Protein AF-A0A822RHY5-F1 (afdb_monomer_lite)

InterPro domains:
  IPR011081 Bacterial Ig-like domain [PF07532] (404-455)
  IPR013783 Immunoglobulin-like fold [G3DSA:2.60.40.10] (93-196)
  IPR013783 Immunoglobulin-like fold [G3DSA:2.60.40.10] (197-292)
  IPR017853 Glycoside hydrolase superfamily [SSF51445] (6-84)
  IPR032311 Domain of unknown function DUF4982 [PF16355] (116-188)
  IPR040605 Glycoside hydrolase family 2, domain 5 [PF18565] (201-287)
  IPR051913 Glycosyl Hydrolase 2 Domain-Containing Protein [PTHR42732] (6-271)

pLDDT: mean 82.84, std 14.9, range [28.95, 98.69]

Foldseek 3Di:
DQQLDDDLVQPDDDPPDDGPLVQCLVQVQDPPRPDDQFQDQEKDFADCPVCHPVVVALFTIYPRHCAFPLRHGGPVVLLCCLFPPDCVVDWGKDKDDAQADPDDPCQVVQADPVSWGKIKIRTVFFKKWKDDPNHTPDIAGWDWDAHPVGDIDTAGPDPSGNIHIDTHHHDAFKIKMFGAHPVGDTSDIDMHHHFDDFAAKDWDKPDQEFELPLPTDIRIDIFGGHPVGHGDPPDPFDKDKDKDDAFAQQFDDDSDRSDPDDGGDDDDHDFFKMKMWIDTPNYDIDIGIGGYHDHDPDPDPDPPQDKAKDWPPQVAAAAQDKTFIFIFTDDPDDGDDTDQPVQKDKDKDFPWDWDADRRIIAGADFGKIKMWIAHPNDIHIDIGGYHYDPPLAAFDDWDEAEFEDEQQDDTPDDQWTWTAGPNGGIYTFGWAKDDDDNVVSHDFDKDKIWIDTPPHPDIYIYIYGHKDFPDWDDDDFDDDDPDDTDDDQWTWTQMPVRDIDIDGDD

Secondary structure (DSSP, 8-state):
--TT---TTTT---TT---HHHHHHHHHT-TTS-----S-SB--BS--TTSTT-TTSS--B-S--SB-TTSPBPHHHHHHHHHHS-TTT---EEEES-S--TT-TTHHHHS-TTS-EEEEEEESSSEEEEEETTEEEEEEE-EEEE-TT--EEEE-SSTT-SSEEEEE---SSEEEEEEE-TTS-EEEEEEEE---SEEEEEEEES-SEE-TTS-----EEEEEEETTS-B-TT--PPPEEEEESS----------TT----S--------EEEEEEEE-TTSB-EEEEEEESSPP----------EEEEETTGGG-BTT---BEEEEE--SS----PPPTTT-EEEEEESS-EEEETTEEEE-SSEEEEEEEEETTEEEEEEEEEB--S-S-SEEEEPPEEEEEETT------SEEEEEETTS-EEEEEEEEPPPPGGGGSSS-EEEEEEEETTSS-EEEEEEEEE-EEEEPPP-----TTS-----SEEEEEETTS-EEEEE--

Radius of gyration: 29.13 Å; chains: 1; bounding box: 68×86×70 Å

Organism: Streptococcus pneumoniae (NCBI:txid1313)

Sequence (506 aa):
MRNFEQSDYGNDRVPWGKTATASLIADRNRLDYAGQFIWTGVDYIGEPTPWHNQNDTPVKSSYFGIVDTARIPKNDYYLYQSQWLDLDQHPVVHILPHWNWEIHKSYQQAVDKYGDIPVRVYSNAGPVELFLNGKSQGRKTFQEKWTSDGRKYQEGEGSDQLYLEWRLAYQPGELRVVAYDRQGQIVAEDRVVTAGKPAKIGLHAERTQLEPDGQDLLYLYFDVLDKDGNWVPSASNQLHFKIEGPARIVGVDNGRQASRERYQAQSLEQAGQVRVKASARGLEPASFDLLVGEAFDCQPVKNQRLLEIRVDDQAGLQEGASPAIGLYPQTVDNPVNKVGNSEVFWETSGSAHAIIKQGVLHCLSAGDLAIHAIYQGKTYQTHLQIAENTSLGQAVFVRPLRLYTDKGTYPQLPFSVLVDYESGGAKRVKVVWEEIPEEDLARFHEFTVSGQLEGLDLEASAQVCVQGICAIESERVWTLVKEAPHLPDRVKLVLSDGRRDTAKVT

Structure (mmCIF, N/CA/C/O backbone):
data_AF-A0A822RHY5-F1
#
_entry.id   AF-A0A822RHY5-F1
#
loop_
_atom_site.group_PDB
_atom_site.id
_atom_site.type_symbol
_atom_site.label_atom_id
_atom_site.label_alt_id
_atom_site.label_comp_id
_atom_site.label_asym_id
_atom_site.label_entity_id
_atom_site.label_seq_id
_atom_site.pdbx_PDB_ins_code
_atom_site.Cartn_x
_atom_site.Cartn_y
_atom_site.Cartn_z
_atom_site.occupancy
_atom_site.B_iso_or_equiv
_atom_site.auth_seq_id
_atom_site.auth_comp_id
_atom_site.auth_asym_id
_atom_site.auth_atom_id
_atom_site.pdbx_PDB_model_num
ATOM 1 N N . MET A 1 1 ? 17.900 -22.799 7.364 1.00 51.75 1 MET A N 1
ATOM 2 C CA . MET A 1 1 ? 16.908 -23.488 6.510 1.00 51.75 1 MET A CA 1
ATOM 3 C C . MET A 1 1 ? 15.598 -22.719 6.653 1.00 51.75 1 MET A C 1
ATOM 5 O O . MET A 1 1 ? 15.208 -22.488 7.790 1.00 51.75 1 MET A O 1
ATOM 9 N N . ARG A 1 2 ? 14.989 -22.242 5.558 1.00 64.56 2 ARG A N 1
ATOM 10 C CA . ARG A 1 2 ? 13.831 -21.318 5.558 1.00 64.56 2 ARG A CA 1
ATOM 11 C C . ARG A 1 2 ? 12.469 -22.002 5.827 1.00 64.56 2 ARG A C 1
ATOM 13 O O . ARG A 1 2 ? 11.493 -21.601 5.237 1.00 64.56 2 ARG A O 1
ATOM 20 N N . ASN A 1 3 ? 12.387 -23.068 6.637 1.00 78.38 3 ASN A N 1
ATOM 21 C CA . ASN A 1 3 ? 11.127 -23.733 7.062 1.00 78.38 3 ASN A CA 1
ATOM 22 C C . ASN A 1 3 ? 9.949 -23.743 6.049 1.00 78.38 3 ASN A C 1
ATOM 24 O O . ASN A 1 3 ? 8.828 -23.393 6.403 1.00 78.38 3 ASN A O 1
ATOM 28 N N . PHE A 1 4 ? 10.184 -24.192 4.810 1.00 90.62 4 PHE A N 1
ATOM 29 C CA . PHE A 1 4 ? 9.162 -24.216 3.751 1.00 90.62 4 PHE A CA 1
ATOM 30 C C . PHE A 1 4 ? 8.602 -22.833 3.362 1.00 90.62 4 PHE A C 1
ATOM 32 O O . PHE A 1 4 ? 7.428 -22.693 3.040 1.00 90.62 4 PHE A O 1
ATOM 39 N N . GLU A 1 5 ? 9.438 -21.801 3.381 1.00 89.38 5 GLU A N 1
ATOM 40 C CA . GLU A 1 5 ? 9.120 -20.434 2.959 1.00 89.38 5 GLU A CA 1
ATOM 41 C C . GLU A 1 5 ? 10.041 -20.025 1.799 1.00 89.38 5 GLU A C 1
ATOM 43 O O . GLU A 1 5 ? 11.158 -20.539 1.654 1.00 89.38 5 GLU A O 1
ATOM 48 N N . GLN A 1 6 ? 9.557 -19.108 0.963 1.00 92.81 6 GLN A N 1
ATOM 49 C CA . GLN A 1 6 ? 10.329 -18.440 -0.088 1.00 92.81 6 GLN A CA 1
ATOM 50 C C . GLN A 1 6 ? 10.513 -16.968 0.297 1.00 92.81 6 GLN A C 1
ATOM 52 O O . GLN A 1 6 ? 9.737 -16.416 1.073 1.00 92.81 6 GLN A O 1
ATOM 57 N N . SER A 1 7 ? 11.576 -16.347 -0.198 1.00 93.69 7 SER A N 1
ATOM 58 C CA . SER A 1 7 ? 11.965 -14.991 0.179 1.00 93.69 7 SER A CA 1
ATOM 59 C C . SER A 1 7 ? 11.187 -13.923 -0.582 1.00 93.69 7 SER A C 1
ATOM 61 O O . SER A 1 7 ? 11.221 -13.870 -1.809 1.00 93.69 7 SER A O 1
ATOM 63 N N . ASP A 1 8 ? 10.593 -12.998 0.171 1.00 93.75 8 ASP A N 1
ATOM 64 C CA . ASP A 1 8 ? 9.823 -11.863 -0.352 1.00 93.75 8 ASP A CA 1
ATOM 65 C C . ASP A 1 8 ? 10.698 -10.657 -0.762 1.00 93.75 8 ASP A C 1
ATOM 67 O O . ASP A 1 8 ? 10.238 -9.525 -0.867 1.00 93.75 8 ASP A O 1
ATOM 71 N N . TYR A 1 9 ? 11.995 -10.891 -0.990 1.00 95.12 9 TYR A N 1
ATOM 72 C CA . TYR A 1 9 ? 12.860 -9.983 -1.759 1.00 95.12 9 TYR A CA 1
ATOM 73 C C . TYR A 1 9 ? 12.732 -10.199 -3.281 1.00 95.12 9 TY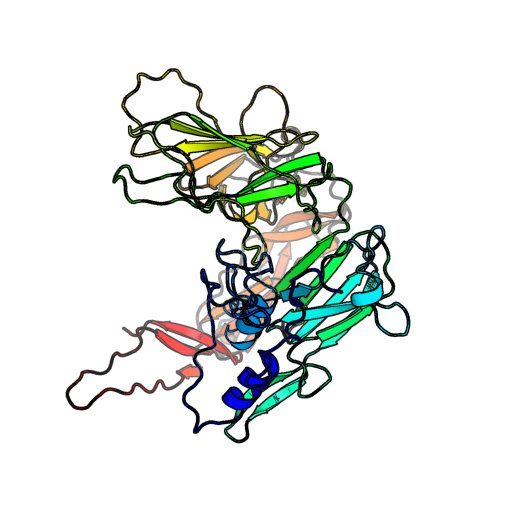R A C 1
ATOM 75 O O . TYR A 1 9 ? 13.512 -9.609 -4.036 1.00 95.12 9 TYR A O 1
ATOM 83 N N . GLY A 1 10 ? 11.858 -11.111 -3.728 1.00 93.06 10 GLY A N 1
ATOM 84 C CA . GLY A 1 10 ? 11.676 -11.454 -5.146 1.00 93.06 10 GLY A CA 1
ATOM 85 C C . GLY A 1 10 ? 12.872 -12.189 -5.772 1.00 93.06 10 GLY A C 1
ATOM 86 O O . GLY A 1 10 ? 13.061 -12.186 -6.991 1.00 93.06 10 GLY A O 1
ATOM 87 N N . ASN A 1 11 ? 13.746 -12.777 -4.945 1.00 94.62 11 ASN A N 1
ATOM 88 C CA . ASN A 1 11 ? 15.008 -13.394 -5.376 1.00 94.62 11 ASN A CA 1
ATOM 89 C C . ASN A 1 11 ? 14.961 -14.923 -5.497 1.00 94.62 11 ASN A C 1
ATOM 91 O O . ASN A 1 11 ? 15.881 -15.504 -6.079 1.00 94.62 11 ASN A O 1
ATOM 95 N N . ASP A 1 12 ? 13.913 -15.565 -4.985 1.00 96.25 12 ASP A N 1
ATOM 96 C CA . ASP A 1 12 ? 13.675 -16.986 -5.206 1.00 96.25 12 ASP A CA 1
ATOM 97 C C . ASP A 1 12 ? 12.837 -17.190 -6.478 1.00 96.25 12 ASP A C 1
ATOM 99 O O . ASP A 1 12 ? 11.917 -16.434 -6.784 1.00 96.25 12 ASP A O 1
ATOM 103 N N . ARG A 1 13 ? 13.178 -18.218 -7.256 1.00 97.25 13 ARG A N 1
ATOM 104 C CA . ARG A 1 13 ? 12.471 -18.583 -8.489 1.00 97.25 13 ARG A CA 1
ATOM 105 C C . ARG A 1 13 ? 12.722 -20.040 -8.839 1.00 97.25 13 ARG A C 1
ATOM 107 O O . ARG A 1 13 ? 13.746 -20.622 -8.479 1.00 97.25 13 ARG A O 1
ATOM 114 N N . VAL A 1 14 ? 11.829 -20.609 -9.636 1.00 96.94 14 VAL A N 1
ATOM 115 C CA . VAL A 1 14 ? 12.028 -21.942 -10.210 1.00 96.94 14 VAL A CA 1
ATOM 116 C C . VAL A 1 14 ? 13.172 -21.953 -11.238 1.00 96.94 14 VAL A C 1
ATOM 118 O O . VAL A 1 14 ? 13.468 -20.918 -11.850 1.00 96.94 14 VAL A O 1
ATOM 121 N N . PRO A 1 15 ? 13.826 -23.108 -11.473 1.00 96.94 15 PRO A N 1
ATOM 122 C CA . PRO A 1 15 ? 14.952 -23.202 -12.404 1.00 96.94 15 PRO A CA 1
ATOM 123 C C . PRO A 1 15 ? 14.636 -22.736 -13.831 1.00 96.94 15 PRO A C 1
ATOM 125 O O . PRO A 1 15 ? 15.491 -22.124 -14.466 1.00 96.94 15 PRO A O 1
ATOM 128 N N . TRP A 1 16 ? 13.413 -22.983 -14.311 1.00 97.38 16 TRP A N 1
ATOM 129 C CA . TRP A 1 16 ? 12.932 -22.565 -15.636 1.00 97.38 16 TRP A CA 1
ATOM 130 C C . TRP A 1 16 ? 12.362 -21.139 -15.669 1.00 97.38 16 TRP A C 1
ATOM 132 O O . TRP A 1 16 ? 12.029 -20.632 -16.737 1.00 97.38 16 TRP A O 1
ATOM 142 N N . GLY A 1 17 ? 12.219 -20.503 -14.506 1.00 97.50 17 GLY A N 1
ATOM 143 C CA . GLY A 1 17 ? 11.614 -19.188 -14.356 1.00 97.50 17 GLY A CA 1
ATOM 144 C C . GLY A 1 17 ? 12.636 -18.056 -14.353 1.00 97.50 17 GLY A C 1
ATOM 145 O O . GLY A 1 17 ? 13.852 -18.250 -14.435 1.00 97.50 17 GLY A O 1
ATOM 146 N N . LYS A 1 18 ? 12.117 -16.842 -14.198 1.00 98.19 18 LYS A N 1
ATOM 147 C CA . LYS A 1 18 ? 12.873 -15.606 -13.983 1.00 98.19 18 LYS A CA 1
ATOM 148 C C . LYS A 1 18 ? 12.334 -14.913 -12.733 1.00 98.19 18 LYS A C 1
ATOM 150 O O . LYS A 1 18 ? 11.227 -15.211 -12.305 1.00 98.19 18 LYS A O 1
ATOM 155 N N . THR A 1 19 ? 13.122 -14.014 -12.151 1.00 98.44 19 THR A N 1
ATOM 156 C CA . THR A 1 19 ? 12.596 -13.075 -11.151 1.00 98.44 19 THR A CA 1
ATOM 157 C C . THR A 1 19 ? 11.604 -12.118 -11.821 1.00 98.44 19 THR A C 1
ATOM 159 O O . THR A 1 19 ? 11.623 -11.970 -13.055 1.00 98.44 19 THR A O 1
ATOM 162 N N . ALA A 1 20 ? 10.776 -11.436 -11.027 1.00 98.31 20 ALA A N 1
ATOM 163 C CA . ALA A 1 20 ? 9.885 -10.388 -11.525 1.00 98.31 20 ALA A CA 1
ATOM 164 C C . ALA A 1 20 ? 10.674 -9.334 -12.324 1.00 98.31 20 ALA A C 1
ATOM 166 O O . ALA A 1 20 ? 10.393 -9.097 -13.496 1.00 98.31 20 ALA A O 1
ATOM 167 N N . THR A 1 21 ? 11.772 -8.820 -11.762 1.00 98.19 21 THR A N 1
ATOM 168 C CA . THR A 1 21 ? 12.660 -7.868 -12.446 1.00 98.19 21 THR A CA 1
ATOM 169 C C . THR A 1 21 ? 13.175 -8.375 -13.794 1.00 98.19 21 THR A C 1
ATOM 171 O O . THR A 1 21 ? 13.096 -7.672 -14.799 1.00 98.19 21 THR A O 1
ATOM 174 N N . ALA A 1 22 ? 13.690 -9.606 -13.857 1.00 98.31 22 ALA A N 1
ATOM 175 C CA . ALA A 1 22 ? 14.289 -10.120 -15.087 1.00 98.31 22 ALA A CA 1
ATOM 176 C C . ALA A 1 22 ? 13.255 -10.380 -16.198 1.00 98.31 22 ALA A C 1
ATOM 178 O O . ALA A 1 22 ? 13.596 -10.279 -17.377 1.00 98.31 22 ALA A O 1
ATOM 179 N N . SER A 1 23 ? 12.018 -10.737 -15.843 1.00 98.31 23 SER A N 1
ATOM 180 C CA . SER A 1 23 ? 10.922 -10.908 -16.808 1.00 98.31 23 SER A CA 1
ATOM 181 C C . SER A 1 23 ? 10.356 -9.561 -17.272 1.00 98.31 23 SER A C 1
ATOM 183 O O . SER A 1 23 ? 10.210 -9.357 -18.476 1.00 98.31 23 SER A O 1
ATOM 185 N N . LEU A 1 24 ? 10.163 -8.604 -16.358 1.00 98.44 24 LEU A N 1
ATOM 186 C CA . LEU A 1 24 ? 9.777 -7.223 -16.666 1.00 98.44 24 LEU A CA 1
ATOM 187 C C . LEU A 1 24 ? 10.766 -6.533 -17.608 1.00 98.44 24 LEU A C 1
ATOM 189 O O . LEU A 1 24 ? 10.349 -5.966 -18.611 1.00 98.44 24 LEU A O 1
ATOM 193 N N . ILE A 1 25 ? 12.072 -6.612 -17.340 1.00 97.88 25 ILE A N 1
ATOM 194 C CA . ILE A 1 25 ? 13.097 -5.992 -18.198 1.00 97.88 25 ILE A CA 1
ATOM 195 C C . ILE A 1 25 ? 13.103 -6.615 -19.601 1.00 97.88 25 ILE A C 1
ATOM 197 O O . ILE A 1 25 ? 13.251 -5.900 -20.594 1.00 97.88 25 ILE A O 1
ATOM 201 N N . ALA A 1 26 ? 12.962 -7.942 -19.692 1.00 97.44 26 ALA A N 1
ATOM 202 C CA . ALA A 1 26 ? 12.971 -8.651 -20.970 1.00 97.44 26 ALA A CA 1
ATOM 203 C C . ALA A 1 26 ? 11.779 -8.266 -21.860 1.00 97.44 26 ALA A C 1
ATOM 205 O O . ALA A 1 26 ? 11.958 -8.112 -23.067 1.00 97.44 26 ALA A O 1
ATOM 206 N N . ASP A 1 27 ? 10.603 -8.094 -21.257 1.00 98.19 27 ASP A N 1
ATOM 207 C CA . ASP A 1 27 ? 9.389 -7.592 -21.905 1.00 98.19 27 ASP A CA 1
ATOM 208 C C . ASP A 1 27 ? 9.541 -6.107 -22.281 1.00 98.19 27 ASP A C 1
ATOM 210 O O . ASP A 1 27 ? 9.552 -5.752 -23.458 1.00 98.19 27 ASP A O 1
ATOM 214 N N . ARG A 1 28 ? 9.827 -5.248 -21.290 1.00 97.50 28 ARG A N 1
ATOM 215 C CA . ARG A 1 28 ? 10.025 -3.797 -21.444 1.00 97.50 28 ARG A CA 1
ATOM 216 C C . ARG A 1 28 ? 10.906 -3.451 -22.640 1.00 97.50 28 ARG A C 1
ATOM 218 O O . ARG A 1 28 ? 10.565 -2.564 -23.418 1.00 97.50 28 ARG A O 1
ATOM 225 N N . ASN A 1 29 ? 12.038 -4.134 -22.801 1.00 96.25 29 ASN A N 1
ATOM 226 C CA . ASN A 1 29 ? 13.038 -3.798 -23.815 1.00 96.25 29 ASN A CA 1
ATOM 227 C C . ASN A 1 29 ? 12.692 -4.280 -25.239 1.00 96.25 29 ASN A C 1
ATOM 229 O O . ASN A 1 29 ? 13.504 -4.084 -26.144 1.00 96.25 29 ASN A O 1
ATOM 233 N N . ARG A 1 30 ? 11.528 -4.904 -25.464 1.00 96.94 30 ARG A N 1
ATOM 234 C CA . ARG A 1 30 ? 11.142 -5.483 -26.757 1.00 96.94 30 ARG A CA 1
ATOM 235 C C . ARG A 1 30 ? 9.805 -4.950 -27.257 1.00 96.94 30 ARG A C 1
ATOM 237 O O . ARG A 1 30 ? 8.754 -5.372 -26.802 1.00 96.94 30 ARG A O 1
ATOM 244 N N . LEU A 1 31 ? 9.847 -4.077 -28.264 1.00 95.69 31 LEU A N 1
ATOM 245 C CA . LEU A 1 31 ? 8.634 -3.583 -28.931 1.00 95.69 31 LEU A CA 1
ATOM 246 C C . LEU A 1 31 ? 7.876 -4.692 -29.683 1.00 95.69 31 LEU A C 1
ATOM 248 O O . LEU A 1 31 ? 6.665 -4.620 -29.857 1.00 95.69 31 LEU A O 1
ATOM 252 N N . ASP A 1 32 ? 8.590 -5.721 -30.137 1.00 96.75 32 ASP A N 1
ATOM 253 C CA . ASP A 1 32 ? 8.027 -6.867 -30.854 1.00 96.75 32 ASP A CA 1
ATOM 254 C C . ASP A 1 32 ? 7.411 -7.928 -29.926 1.00 96.75 32 ASP A C 1
ATOM 256 O O . ASP A 1 32 ? 6.893 -8.941 -30.396 1.00 96.75 32 ASP A O 1
ATOM 260 N N . TYR A 1 33 ? 7.466 -7.706 -28.612 1.00 98.12 33 TYR A N 1
ATOM 261 C CA . TYR A 1 33 ? 6.866 -8.561 -27.603 1.00 98.12 33 TYR A CA 1
ATOM 262 C C . TYR A 1 33 ? 5.643 -7.847 -27.019 1.00 98.12 33 TYR A C 1
ATOM 264 O O . TYR A 1 33 ? 5.764 -6.808 -26.384 1.00 98.12 33 TYR A O 1
ATOM 272 N N . ALA A 1 34 ? 4.447 -8.386 -27.270 1.00 98.00 34 ALA A N 1
ATOM 273 C CA . ALA A 1 34 ? 3.188 -7.706 -26.946 1.00 98.00 34 ALA A CA 1
ATOM 274 C C . ALA A 1 34 ? 2.926 -7.537 -25.436 1.00 98.00 34 ALA A C 1
ATOM 276 O O . ALA A 1 34 ? 2.040 -6.774 -25.057 1.00 98.00 34 ALA A O 1
ATOM 277 N N . GLY A 1 35 ? 3.652 -8.272 -24.593 1.00 97.56 35 GLY A N 1
ATOM 278 C CA . GLY A 1 35 ? 3.508 -8.265 -23.142 1.00 97.56 35 GLY A CA 1
ATOM 279 C C . GLY A 1 35 ? 3.569 -9.670 -22.547 1.00 97.56 35 GLY A C 1
ATOM 280 O O . GLY A 1 35 ? 3.757 -10.668 -23.250 1.00 97.56 35 GLY A O 1
ATOM 281 N N . GLN A 1 36 ? 3.399 -9.765 -21.231 1.00 98.31 36 GLN A N 1
ATOM 282 C CA . GLN A 1 36 ? 3.508 -11.014 -20.478 1.00 98.31 36 GLN A CA 1
ATOM 283 C C . GLN A 1 36 ? 2.283 -11.303 -19.604 1.00 98.31 36 GLN A C 1
ATOM 285 O O . GLN A 1 36 ? 1.609 -10.396 -19.126 1.00 98.31 36 GLN A O 1
ATOM 290 N N . PHE A 1 37 ? 2.064 -12.589 -19.327 1.00 98.56 37 PHE A N 1
ATOM 291 C CA . PHE A 1 37 ? 1.159 -13.066 -18.284 1.00 98.56 37 PHE A CA 1
ATOM 292 C C . PHE A 1 37 ? 2.001 -13.761 -17.219 1.00 98.56 37 PHE A C 1
ATOM 294 O O . PHE A 1 37 ? 2.523 -14.854 -17.444 1.00 98.56 37 PHE A O 1
ATOM 301 N N . ILE A 1 38 ? 2.190 -13.093 -16.082 1.00 98.56 38 ILE A N 1
ATOM 302 C CA . ILE A 1 38 ? 3.012 -13.618 -14.989 1.00 98.56 38 ILE A CA 1
ATOM 303 C C . ILE A 1 38 ? 2.319 -14.824 -14.364 1.00 98.56 38 ILE A C 1
ATOM 305 O O . ILE A 1 38 ? 1.098 -14.843 -14.208 1.00 98.56 38 ILE A O 1
ATOM 309 N N . TRP A 1 39 ? 3.117 -15.818 -13.979 1.00 98.31 39 TRP A N 1
ATOM 310 C CA . TRP A 1 39 ? 2.677 -16.952 -13.177 1.00 98.31 39 TRP A CA 1
ATOM 311 C C . TRP A 1 39 ? 3.024 -16.678 -11.706 1.00 98.31 39 TRP A C 1
ATOM 313 O O . TRP A 1 39 ? 4.179 -16.845 -11.324 1.00 98.31 39 TRP A O 1
ATOM 323 N N . THR A 1 40 ? 2.107 -16.200 -10.863 1.00 98.38 40 THR A N 1
ATOM 324 C CA . THR A 1 40 ? 0.676 -15.898 -11.107 1.00 98.38 40 THR A CA 1
ATOM 325 C C . THR A 1 40 ? 0.284 -14.572 -10.456 1.00 98.38 40 THR A C 1
ATOM 327 O O . THR A 1 40 ? 1.031 -14.026 -9.650 1.00 98.38 40 THR A O 1
ATOM 330 N N . GLY A 1 41 ? -0.899 -14.042 -10.773 1.00 97.62 41 GLY A N 1
ATOM 331 C CA . GLY A 1 41 ? -1.426 -12.875 -10.058 1.00 97.62 41 GLY A CA 1
ATOM 332 C C . GLY A 1 41 ? -1.685 -13.157 -8.572 1.00 97.62 41 GLY A C 1
ATOM 333 O O . GLY A 1 41 ? -1.254 -12.392 -7.716 1.00 97.62 41 GLY A O 1
ATOM 334 N N . VAL A 1 42 ? -2.336 -14.280 -8.263 1.00 98.31 42 VAL A N 1
ATOM 335 C CA . VAL A 1 42 ? -2.737 -14.670 -6.903 1.00 98.31 42 VAL A CA 1
ATOM 336 C C . VAL A 1 42 ? -2.329 -16.118 -6.662 1.00 98.31 42 VAL A C 1
ATOM 338 O O . VAL A 1 42 ? -2.468 -16.945 -7.564 1.00 98.31 42 VAL A O 1
ATOM 341 N N . ASP A 1 43 ? -1.850 -16.430 -5.459 1.00 98.12 43 ASP A N 1
ATOM 342 C CA . ASP A 1 43 ? -1.603 -17.812 -5.059 1.00 98.12 43 ASP A CA 1
ATOM 343 C C . ASP A 1 43 ? -2.883 -18.661 -5.149 1.00 98.12 43 ASP A C 1
ATOM 345 O O . ASP A 1 43 ? -4.010 -18.173 -5.056 1.00 98.12 43 ASP A O 1
ATOM 349 N N . TYR A 1 44 ? -2.705 -19.970 -5.306 1.00 98.31 44 TYR A N 1
ATOM 350 C CA . TYR A 1 44 ? -3.778 -20.948 -5.428 1.00 98.31 44 TYR A CA 1
ATOM 351 C C . TYR A 1 44 ? -3.479 -22.214 -4.618 1.00 98.31 44 TYR A C 1
ATOM 353 O O . TYR A 1 44 ? -2.342 -22.515 -4.251 1.00 98.31 44 TYR A O 1
ATOM 361 N N . ILE A 1 45 ? -4.530 -22.971 -4.298 1.00 97.50 45 ILE A N 1
ATOM 362 C CA . ILE A 1 45 ? -4.408 -24.258 -3.601 1.00 97.50 45 ILE A CA 1
ATOM 363 C C . ILE A 1 45 ? -3.791 -25.294 -4.548 1.00 97.50 45 ILE A C 1
ATOM 365 O O . ILE A 1 45 ? -4.170 -25.384 -5.714 1.00 97.50 45 ILE A O 1
ATOM 369 N N . GLY A 1 46 ? -2.885 -26.122 -4.028 1.00 95.56 46 GLY A N 1
ATOM 370 C CA . GLY A 1 46 ? -2.066 -27.027 -4.828 1.00 95.56 46 GLY A CA 1
ATOM 371 C C . GLY A 1 46 ? -0.769 -26.377 -5.311 1.00 95.56 46 GLY A C 1
ATOM 372 O O . GLY A 1 46 ? -0.382 -25.308 -4.860 1.00 95.56 46 GLY A O 1
ATOM 373 N N . GLU A 1 47 ? -0.055 -27.100 -6.172 1.00 94.81 47 GLU A N 1
ATOM 374 C CA . GLU A 1 47 ? 1.224 -26.711 -6.788 1.00 94.81 47 GLU A CA 1
ATOM 375 C C . GLU A 1 47 ? 2.233 -25.945 -5.889 1.00 94.81 47 GLU A C 1
ATOM 377 O O . GLU A 1 47 ? 2.692 -24.855 -6.238 1.00 94.81 47 GLU A O 1
ATOM 382 N N . PRO A 1 48 ? 2.662 -26.518 -4.744 1.00 96.38 48 PRO A N 1
ATOM 383 C CA . PRO A 1 48 ? 3.582 -25.867 -3.810 1.00 96.38 48 PRO A CA 1
ATOM 384 C C . PRO A 1 48 ? 5.057 -25.991 -4.240 1.00 96.38 48 PRO A C 1
ATOM 386 O O . PRO A 1 48 ? 5.939 -26.340 -3.452 1.00 96.38 48 PRO A O 1
ATOM 389 N N . THR A 1 49 ? 5.347 -25.758 -5.518 1.00 96.94 49 THR A N 1
ATOM 390 C CA . THR A 1 49 ? 6.718 -25.704 -6.045 1.00 96.94 49 THR A CA 1
ATOM 391 C C . THR A 1 49 ? 7.517 -24.642 -5.268 1.00 96.94 49 THR A C 1
ATOM 393 O O . THR A 1 49 ? 6.999 -23.544 -5.074 1.00 96.94 49 THR A O 1
ATOM 396 N N . PRO A 1 50 ? 8.753 -24.922 -4.799 1.00 96.00 50 PRO A N 1
ATOM 397 C CA . PRO A 1 50 ? 9.664 -26.010 -5.191 1.00 96.00 50 PRO A CA 1
ATOM 398 C C . PRO A 1 50 ? 9.491 -27.350 -4.457 1.00 96.00 50 PRO A C 1
ATOM 400 O O . PRO A 1 50 ? 10.207 -28.304 -4.761 1.00 96.00 50 PRO A O 1
ATOM 403 N N . TRP A 1 51 ? 8.533 -27.473 -3.542 1.00 96.75 51 TRP A N 1
ATOM 404 C CA . TRP A 1 51 ? 8.220 -28.725 -2.837 1.00 96.75 51 TRP A CA 1
ATOM 405 C C . TRP A 1 51 ? 7.166 -29.574 -3.560 1.00 96.75 51 TRP A C 1
ATOM 407 O O . TRP A 1 51 ? 6.438 -30.358 -2.953 1.00 96.75 51 TRP A O 1
ATOM 417 N N . HIS A 1 52 ? 7.097 -29.436 -4.882 1.00 95.56 52 HIS A N 1
ATOM 418 C CA . HIS A 1 52 ? 6.147 -30.143 -5.729 1.00 95.56 52 HIS A CA 1
ATOM 419 C C . HIS A 1 52 ? 6.231 -31.666 -5.521 1.00 95.56 52 HIS A C 1
ATOM 421 O O . HIS A 1 52 ? 7.309 -32.253 -5.626 1.00 95.56 52 HIS A O 1
ATOM 427 N N . ASN A 1 53 ? 5.090 -32.301 -5.229 1.00 95.44 53 ASN A N 1
ATOM 428 C CA . ASN A 1 53 ? 4.945 -33.736 -4.937 1.00 95.44 53 ASN A CA 1
ATOM 429 C C . ASN A 1 53 ? 5.817 -34.285 -3.790 1.00 95.44 53 ASN A C 1
ATOM 431 O O . ASN A 1 53 ? 5.928 -35.502 -3.630 1.00 95.44 53 ASN A O 1
ATOM 435 N N . GLN A 1 54 ? 6.403 -33.426 -2.950 1.00 95.50 54 GLN A N 1
ATOM 436 C CA . GLN A 1 54 ? 7.077 -33.846 -1.719 1.00 95.50 54 GLN A CA 1
ATOM 437 C C . GLN A 1 54 ? 6.031 -34.038 -0.616 1.00 95.50 54 GLN A C 1
ATOM 439 O O . GLN A 1 54 ? 5.929 -33.244 0.318 1.00 95.50 54 GLN A O 1
ATOM 444 N N . ASN A 1 55 ? 5.216 -35.085 -0.754 1.00 93.06 55 ASN A N 1
ATOM 445 C CA . ASN A 1 55 ? 3.980 -35.281 0.016 1.00 93.06 55 ASN A CA 1
ATOM 446 C C . ASN A 1 55 ? 4.181 -35.474 1.533 1.00 93.06 55 ASN A C 1
ATOM 448 O O . ASN A 1 55 ? 3.217 -35.373 2.290 1.00 93.06 55 ASN A O 1
ATOM 452 N N . ASP A 1 56 ? 5.418 -35.708 1.978 1.00 93.44 56 ASP A N 1
ATOM 453 C CA . ASP A 1 56 ? 5.783 -35.786 3.399 1.00 93.44 56 ASP A CA 1
ATOM 454 C C . ASP A 1 56 ? 6.005 -34.401 4.043 1.00 93.44 56 ASP A C 1
ATOM 456 O O . ASP A 1 56 ? 6.196 -34.286 5.254 1.00 93.44 56 ASP A O 1
ATOM 460 N N . THR A 1 57 ? 5.980 -33.329 3.248 1.00 93.62 57 THR A N 1
ATOM 461 C CA . THR A 1 57 ? 6.084 -31.937 3.711 1.00 93.62 57 THR A CA 1
ATOM 462 C C . THR A 1 57 ? 4.692 -31.339 3.978 1.00 93.62 57 THR A C 1
ATOM 464 O O . THR A 1 57 ? 3.684 -31.860 3.495 1.00 93.62 57 THR A O 1
ATOM 467 N N . PRO A 1 58 ? 4.577 -30.248 4.761 1.00 89.44 58 PRO A N 1
ATOM 468 C CA . PRO A 1 58 ? 3.270 -29.676 5.087 1.00 89.44 58 PRO A CA 1
ATOM 469 C C . PRO A 1 58 ? 2.695 -28.763 3.991 1.00 89.44 58 PRO A C 1
ATOM 471 O O . PRO A 1 58 ? 1.561 -28.305 4.126 1.00 89.44 58 PRO A O 1
ATOM 474 N N . VAL A 1 59 ? 3.461 -28.477 2.936 1.00 93.62 59 VAL A N 1
ATOM 475 C CA . VAL A 1 59 ? 3.101 -27.504 1.899 1.00 93.62 59 VAL A CA 1
ATOM 476 C C . VAL A 1 59 ? 1.912 -27.961 1.055 1.00 93.62 59 VAL A C 1
ATOM 478 O O . VAL A 1 59 ? 1.839 -29.112 0.626 1.00 93.62 59 VAL A O 1
ATOM 481 N N . LYS A 1 60 ? 0.952 -27.058 0.833 1.00 92.00 60 LYS A N 1
ATOM 482 C CA . LYS A 1 60 ? -0.324 -27.391 0.176 1.00 92.00 60 LYS A CA 1
ATOM 483 C C . LYS A 1 60 ? -0.898 -26.315 -0.751 1.00 92.00 60 LYS A C 1
ATOM 485 O O . LYS A 1 60 ? -1.939 -26.557 -1.358 1.00 92.00 60 LYS A O 1
ATOM 490 N N . SER A 1 61 ? -0.264 -25.153 -0.858 1.00 95.25 61 SER A N 1
ATOM 491 C CA . SER A 1 61 ? -0.635 -24.079 -1.790 1.00 95.25 61 SER A CA 1
ATOM 492 C C . SER A 1 61 ? 0.608 -23.420 -2.390 1.00 95.25 61 SER A C 1
ATOM 494 O O . SER A 1 61 ? 1.720 -23.616 -1.891 1.00 95.25 61 SER A O 1
ATOM 496 N N . SER A 1 62 ? 0.421 -22.705 -3.495 1.00 98.25 62 SER A N 1
ATOM 497 C CA . SER A 1 62 ? 1.492 -22.151 -4.317 1.00 98.25 62 SER A CA 1
ATOM 498 C C . SER A 1 62 ? 2.249 -21.011 -3.637 1.00 98.25 62 SER A C 1
ATOM 500 O O . SER A 1 62 ? 1.736 -20.373 -2.724 1.00 98.25 62 SER A O 1
ATOM 502 N N . TYR A 1 63 ? 3.452 -20.724 -4.142 1.00 97.88 63 TYR A N 1
ATOM 503 C CA . TYR A 1 63 ? 4.256 -19.547 -3.771 1.00 97.88 63 TYR A CA 1
ATOM 504 C C . TYR A 1 63 ? 4.335 -18.497 -4.896 1.00 97.88 63 TYR A C 1
ATOM 506 O O . TYR A 1 63 ? 4.975 -17.463 -4.720 1.00 97.88 63 TYR A O 1
ATOM 514 N N . PHE A 1 64 ? 3.740 -18.782 -6.058 1.00 98.00 64 PHE A N 1
ATOM 515 C CA . PHE A 1 64 ? 3.899 -18.031 -7.307 1.00 98.00 64 PHE A CA 1
ATOM 516 C C . PHE A 1 64 ? 3.158 -16.694 -7.354 1.00 98.00 64 PHE A C 1
ATOM 518 O O . PHE A 1 64 ? 3.468 -15.860 -8.199 1.00 98.00 64 PHE A O 1
ATOM 525 N N . GLY A 1 65 ? 2.129 -16.527 -6.531 1.00 98.12 65 GLY A N 1
ATOM 526 C CA . GLY A 1 65 ? 1.267 -15.357 -6.536 1.00 98.12 65 GLY A CA 1
ATOM 527 C C . GLY A 1 65 ? 2.016 -14.094 -6.142 1.00 98.12 65 GLY A C 1
ATOM 528 O O . GLY A 1 65 ? 2.754 -14.098 -5.156 1.00 98.12 65 GLY A O 1
ATOM 529 N N . ILE A 1 66 ? 1.771 -13.010 -6.873 1.00 98.44 66 ILE A N 1
ATOM 530 C CA . ILE A 1 66 ? 2.140 -11.644 -6.471 1.00 98.44 66 ILE A CA 1
ATOM 531 C C . ILE A 1 66 ? 1.338 -11.222 -5.220 1.00 98.44 66 ILE A C 1
ATOM 533 O O . ILE A 1 66 ? 1.809 -10.456 -4.381 1.00 98.44 66 ILE A O 1
ATOM 537 N N . VAL A 1 67 ? 0.136 -11.778 -5.079 1.00 98.12 67 VAL A N 1
ATOM 538 C CA . VAL A 1 67 ? -0.748 -11.691 -3.913 1.00 98.12 67 VAL A CA 1
ATOM 539 C C . VAL A 1 67 ? -0.969 -13.105 -3.361 1.00 98.12 67 VAL A C 1
ATOM 541 O O . VAL A 1 67 ? -0.989 -14.069 -4.130 1.00 98.12 67 VAL A O 1
ATOM 544 N N . ASP A 1 68 ? -1.116 -13.265 -2.047 1.00 92.88 68 ASP A N 1
ATOM 545 C CA . ASP A 1 68 ? -1.393 -14.575 -1.441 1.00 92.88 68 ASP A CA 1
ATOM 546 C C . ASP A 1 68 ? -2.874 -15.021 -1.575 1.00 92.88 68 ASP A C 1
ATOM 548 O O . ASP A 1 68 ? -3.723 -14.290 -2.093 1.00 92.88 68 ASP A O 1
ATOM 552 N N . THR A 1 69 ? -3.215 -16.231 -1.103 1.00 92.19 69 THR A N 1
ATOM 553 C CA . THR A 1 69 ? -4.597 -16.761 -1.171 1.00 92.19 69 THR A CA 1
ATOM 554 C C . THR A 1 69 ? -5.598 -15.985 -0.307 1.00 92.19 69 THR A C 1
ATOM 556 O O . THR A 1 69 ? -6.799 -16.026 -0.585 1.00 92.19 69 THR A O 1
ATOM 559 N N . ALA A 1 70 ? -5.112 -15.246 0.694 1.00 88.44 70 ALA A N 1
ATOM 560 C CA . ALA A 1 70 ? -5.900 -14.384 1.567 1.00 88.44 70 ALA A CA 1
ATOM 561 C C . ALA A 1 70 ? -6.078 -12.965 0.993 1.00 88.44 70 ALA A C 1
ATOM 563 O O . ALA A 1 70 ? -6.701 -12.128 1.643 1.00 88.44 70 ALA A O 1
ATOM 564 N N . ARG A 1 71 ? -5.588 -12.712 -0.232 1.00 92.25 71 ARG A N 1
ATOM 565 C CA . ARG A 1 71 ? -5.568 -11.407 -0.912 1.00 92.25 71 ARG A CA 1
ATOM 566 C C . ARG A 1 71 ? -4.648 -10.367 -0.267 1.00 92.25 71 ARG A C 1
ATOM 568 O O . ARG A 1 71 ? -4.811 -9.175 -0.516 1.00 92.25 71 ARG A O 1
ATOM 575 N N . ILE A 1 72 ? -3.658 -10.802 0.507 1.00 89.12 72 ILE A N 1
ATOM 576 C CA . ILE A 1 72 ? -2.655 -9.919 1.102 1.00 89.12 72 ILE A CA 1
ATOM 577 C C . ILE A 1 72 ? -1.502 -9.753 0.095 1.00 89.12 72 ILE A C 1
ATOM 579 O O . ILE A 1 72 ? -0.915 -10.753 -0.342 1.00 89.12 72 ILE A O 1
ATOM 583 N N . PRO A 1 73 ? -1.187 -8.516 -0.337 1.00 96.12 73 PRO A N 1
ATOM 584 C CA . PRO A 1 73 ? -0.092 -8.272 -1.268 1.00 96.12 73 PRO A CA 1
ATOM 585 C C . PRO A 1 73 ? 1.265 -8.686 -0.694 1.00 96.12 73 PRO A C 1
ATOM 587 O O . PRO A 1 73 ? 1.582 -8.373 0.453 1.00 96.12 73 PRO A O 1
ATOM 590 N N . LYS A 1 74 ? 2.092 -9.337 -1.516 1.00 96.50 74 LYS A N 1
ATOM 591 C CA . LYS A 1 74 ? 3.523 -9.530 -1.238 1.00 96.50 74 LYS A CA 1
ATOM 592 C C . LYS A 1 74 ? 4.320 -8.331 -1.756 1.00 96.50 74 LYS A C 1
ATOM 594 O O . LYS A 1 74 ? 3.788 -7.523 -2.517 1.00 96.50 74 LYS A O 1
ATOM 599 N N . ASN A 1 75 ? 5.604 -8.210 -1.420 1.00 97.81 75 ASN A N 1
ATOM 600 C CA . ASN A 1 75 ? 6.381 -7.025 -1.815 1.00 97.81 75 ASN A CA 1
ATOM 601 C C . ASN A 1 75 ? 6.452 -6.817 -3.339 1.00 97.81 75 ASN A C 1
ATOM 603 O O . ASN A 1 75 ? 6.406 -5.676 -3.803 1.00 97.81 75 ASN A O 1
ATOM 607 N N . ASP A 1 76 ? 6.513 -7.891 -4.132 1.00 98.44 76 ASP A N 1
ATOM 608 C CA . ASP A 1 76 ? 6.562 -7.777 -5.597 1.00 98.44 76 ASP A CA 1
ATOM 609 C C . ASP A 1 76 ? 5.272 -7.182 -6.199 1.00 98.44 76 ASP A C 1
ATOM 611 O O . ASP A 1 76 ? 5.311 -6.656 -7.310 1.00 98.44 76 ASP A O 1
ATOM 615 N N . TYR A 1 77 ? 4.148 -7.152 -5.471 1.00 98.62 77 TYR A N 1
ATOM 616 C CA . TYR A 1 77 ? 2.953 -6.401 -5.883 1.00 98.62 77 TYR A CA 1
ATOM 617 C C . TYR A 1 77 ? 3.273 -4.923 -6.111 1.00 98.62 77 TYR A C 1
ATOM 619 O O . TYR A 1 77 ? 2.925 -4.350 -7.146 1.00 98.62 77 TYR A O 1
ATOM 627 N N . TYR A 1 78 ? 4.020 -4.331 -5.183 1.00 98.38 78 TYR A N 1
ATOM 628 C CA . TYR A 1 78 ? 4.435 -2.935 -5.246 1.00 98.38 78 TYR A CA 1
ATOM 629 C C . TYR A 1 78 ? 5.564 -2.708 -6.255 1.00 98.38 78 TYR A C 1
ATOM 631 O O . TYR A 1 78 ? 5.639 -1.635 -6.857 1.00 98.38 78 TYR A O 1
ATOM 639 N N . LEU A 1 79 ? 6.392 -3.728 -6.524 1.00 98.56 79 LEU A N 1
ATOM 640 C CA . LEU A 1 79 ? 7.292 -3.707 -7.677 1.00 98.56 79 LEU A CA 1
ATOM 641 C C . LEU A 1 79 ? 6.482 -3.544 -8.967 1.00 98.56 79 LEU A C 1
ATOM 643 O O . LEU A 1 79 ? 6.735 -2.597 -9.704 1.00 98.56 79 LEU A O 1
ATOM 647 N N . TYR A 1 80 ? 5.482 -4.392 -9.227 1.00 98.69 80 TYR A N 1
ATOM 648 C CA . TYR A 1 80 ? 4.650 -4.268 -10.431 1.00 98.69 80 TYR A CA 1
ATOM 649 C C . TYR A 1 80 ? 3.929 -2.917 -10.505 1.00 98.69 80 TYR A C 1
ATOM 651 O O . TYR A 1 80 ? 3.977 -2.274 -11.553 1.00 98.69 80 TYR A O 1
ATOM 659 N N . GLN A 1 81 ? 3.351 -2.429 -9.401 1.00 98.19 81 GLN A N 1
ATOM 660 C CA . GLN A 1 81 ? 2.747 -1.092 -9.364 1.00 98.19 81 GLN A CA 1
ATOM 661 C C . GLN A 1 81 ? 3.743 0.008 -9.754 1.00 98.19 81 GLN A C 1
ATOM 663 O O . GLN A 1 81 ? 3.421 0.853 -10.585 1.00 98.19 81 GLN A O 1
ATOM 668 N N . SER A 1 82 ? 4.973 -0.038 -9.230 1.00 97.50 82 SER A N 1
ATOM 669 C CA . SER A 1 82 ? 6.012 0.951 -9.549 1.00 97.50 82 SER A CA 1
ATOM 670 C C . SER A 1 82 ? 6.438 0.964 -11.023 1.00 97.50 82 SER A C 1
ATOM 672 O O . SER A 1 82 ? 7.007 1.949 -11.485 1.00 97.50 82 SER A O 1
ATOM 674 N N . GLN A 1 83 ? 6.204 -0.129 -11.756 1.00 97.69 83 GLN A N 1
ATOM 675 C CA . GLN A 1 83 ? 6.577 -0.249 -13.167 1.00 97.69 83 GLN A CA 1
ATOM 676 C C . GLN A 1 83 ? 5.405 0.001 -14.120 1.00 97.69 83 GLN A C 1
ATOM 678 O O . GLN A 1 83 ? 5.634 0.364 -15.271 1.00 97.69 83 GLN A O 1
ATOM 683 N N . TRP A 1 84 ? 4.170 -0.245 -13.677 1.00 97.19 84 TRP A N 1
ATOM 684 C CA . TRP A 1 84 ? 2.985 -0.236 -14.539 1.00 97.19 84 TRP A CA 1
ATOM 685 C C . TRP A 1 84 ? 2.037 0.936 -14.299 1.00 97.19 84 TRP A C 1
ATOM 687 O O . TRP A 1 84 ? 1.229 1.223 -15.177 1.00 97.19 84 TRP A O 1
ATOM 697 N N . LEU A 1 85 ? 2.107 1.598 -13.141 1.00 94.69 85 LEU A N 1
ATOM 698 C CA . LEU A 1 85 ? 1.251 2.741 -12.832 1.00 94.69 85 LEU A CA 1
ATOM 699 C C . LEU A 1 85 ? 1.971 4.066 -13.087 1.00 94.69 85 LEU A C 1
ATOM 701 O O . LEU A 1 85 ? 3.112 4.267 -12.661 1.00 94.69 85 LEU A O 1
ATOM 705 N N . ASP A 1 86 ? 1.261 4.992 -13.727 1.00 87.44 86 ASP A N 1
ATOM 706 C CA . ASP A 1 86 ? 1.738 6.353 -13.956 1.00 87.44 86 ASP A CA 1
ATOM 707 C C . ASP A 1 86 ? 1.806 7.149 -12.645 1.00 87.44 86 ASP A C 1
ATOM 709 O O . ASP A 1 86 ? 0.829 7.225 -11.894 1.00 87.44 86 ASP A O 1
ATOM 713 N N . LEU A 1 87 ? 2.950 7.802 -12.409 1.00 85.25 87 LEU A N 1
ATOM 714 C CA . LEU A 1 87 ? 3.226 8.613 -11.215 1.00 85.25 87 LEU A CA 1
ATOM 715 C C . LEU A 1 87 ? 2.151 9.680 -10.955 1.00 85.25 87 LEU A C 1
ATOM 717 O O . LEU A 1 87 ? 1.736 9.858 -9.814 1.00 85.25 87 LEU A O 1
ATOM 721 N N . ASP A 1 88 ? 1.693 10.366 -12.006 1.00 83.69 88 ASP A N 1
ATOM 722 C CA . ASP A 1 88 ? 0.754 11.492 -11.889 1.00 83.69 88 ASP A CA 1
ATOM 723 C C . ASP A 1 88 ? -0.650 11.057 -11.428 1.00 83.69 88 ASP A C 1
ATOM 725 O O . ASP A 1 88 ? -1.414 11.874 -10.916 1.00 83.69 88 ASP A O 1
ATOM 729 N N . GLN A 1 89 ? -1.004 9.780 -11.612 1.00 85.75 89 GLN A N 1
ATOM 730 C CA . GLN A 1 89 ? -2.297 9.219 -11.200 1.00 85.75 89 GLN A CA 1
ATOM 731 C C . GLN A 1 89 ? -2.179 8.429 -9.896 1.00 85.75 89 GLN A C 1
ATOM 733 O O . GLN A 1 89 ? -3.056 8.502 -9.035 1.00 85.75 89 GLN A O 1
ATOM 738 N N . HIS A 1 90 ? -1.091 7.672 -9.755 1.00 89.94 90 HIS A N 1
ATOM 739 C CA . HIS A 1 90 ? -0.868 6.750 -8.653 1.00 89.94 90 HIS A CA 1
ATOM 740 C C . HIS A 1 90 ? 0.600 6.815 -8.216 1.00 89.94 90 HIS A C 1
ATOM 742 O O . HIS A 1 90 ? 1.406 5.993 -8.658 1.00 89.94 90 HIS A O 1
ATOM 748 N N . PRO A 1 91 ? 0.985 7.772 -7.356 1.00 92.00 91 PRO A N 1
ATOM 749 C CA . PRO A 1 91 ? 2.328 7.792 -6.798 1.00 92.00 91 PRO A CA 1
ATOM 750 C C . PRO A 1 91 ? 2.527 6.586 -5.873 1.00 92.00 91 PRO A C 1
ATOM 752 O O . PRO A 1 91 ? 1.748 6.350 -4.952 1.00 92.00 91 PRO A O 1
ATOM 755 N N . VAL A 1 92 ? 3.580 5.813 -6.133 1.00 94.31 92 VAL A N 1
ATOM 756 C CA . VAL A 1 92 ? 3.917 4.586 -5.405 1.00 94.31 92 VAL A CA 1
ATOM 757 C C . VAL A 1 92 ? 5.232 4.800 -4.673 1.00 94.31 92 VAL A C 1
ATOM 759 O O . VAL A 1 92 ? 6.230 5.193 -5.278 1.00 94.31 92 VAL A O 1
ATOM 762 N N . VAL A 1 93 ? 5.262 4.479 -3.386 1.00 97.56 93 VAL A N 1
ATOM 763 C CA . VAL A 1 93 ? 6.487 4.239 -2.622 1.00 97.56 93 VAL A CA 1
ATOM 764 C C . VAL A 1 93 ? 6.199 3.102 -1.647 1.00 97.56 93 VAL A C 1
ATOM 766 O O . VAL A 1 93 ? 5.184 3.136 -0.962 1.00 97.56 93 VAL A O 1
ATOM 769 N N . HIS A 1 94 ? 7.044 2.073 -1.643 1.00 98.38 94 HIS A N 1
ATOM 770 C CA . HIS A 1 94 ? 6.889 0.902 -0.776 1.00 98.38 94 HIS A CA 1
ATOM 771 C C . HIS A 1 94 ? 8.244 0.443 -0.251 1.00 98.38 94 HIS A C 1
ATOM 773 O O . HIS A 1 94 ? 9.140 0.158 -1.055 1.00 98.38 94 HIS A O 1
ATOM 779 N N . ILE A 1 95 ? 8.405 0.371 1.071 1.00 98.00 95 ILE A N 1
ATOM 780 C CA . ILE A 1 95 ? 9.642 -0.062 1.732 1.00 98.00 95 ILE A CA 1
ATOM 781 C C . ILE A 1 95 ? 9.587 -1.538 2.146 1.00 98.00 95 ILE A C 1
ATOM 783 O O . ILE A 1 95 ? 8.607 -2.025 2.700 1.00 98.00 95 ILE A O 1
ATOM 787 N N . LEU A 1 96 ? 10.694 -2.254 1.934 1.00 97.31 96 LEU A N 1
ATOM 788 C CA . LEU A 1 96 ? 10.916 -3.601 2.460 1.00 97.31 96 LEU A CA 1
ATOM 789 C C . LEU A 1 96 ? 12.345 -3.745 3.007 1.00 97.31 96 LEU A C 1
ATOM 791 O O . LEU A 1 96 ? 13.260 -3.084 2.507 1.00 97.31 96 LEU A O 1
ATOM 795 N N . PRO A 1 97 ? 12.595 -4.635 3.984 1.00 94.56 97 PRO A N 1
ATOM 796 C CA . PRO A 1 97 ? 11.656 -5.529 4.676 1.00 94.56 97 PRO A CA 1
ATOM 797 C C . PRO A 1 97 ? 11.017 -4.866 5.916 1.00 94.56 97 PRO A C 1
ATOM 799 O O . PRO A 1 97 ? 11.168 -3.671 6.148 1.00 94.56 97 PRO A O 1
ATOM 802 N N . HIS A 1 98 ? 10.355 -5.660 6.766 1.00 91.56 98 HIS A N 1
ATOM 803 C CA . HIS A 1 98 ? 9.958 -5.238 8.116 1.00 91.56 98 HIS A CA 1
ATOM 804 C C . HIS A 1 98 ? 11.173 -4.844 8.992 1.00 91.56 98 HIS A C 1
ATOM 806 O O . HIS A 1 98 ? 12.314 -5.231 8.721 1.00 91.56 98 HIS A O 1
ATOM 812 N N . TRP A 1 99 ? 10.940 -4.138 10.108 1.00 93.62 99 TRP A N 1
ATOM 813 C CA . TRP A 1 99 ? 12.009 -3.582 10.959 1.00 93.62 99 TRP A CA 1
ATOM 814 C C . TRP A 1 99 ? 12.098 -4.199 12.367 1.00 93.62 99 TRP A C 1
ATOM 816 O O . TRP A 1 99 ? 12.264 -3.506 13.364 1.00 93.62 99 TRP A O 1
ATOM 826 N N . ASN A 1 100 ? 12.029 -5.531 12.459 1.00 86.75 100 ASN A N 1
ATOM 827 C CA . ASN A 1 100 ? 12.087 -6.290 13.719 1.00 86.75 100 ASN A CA 1
ATOM 828 C C . ASN A 1 100 ? 13.202 -7.341 13.665 1.00 86.75 100 ASN A C 1
ATOM 830 O O . ASN A 1 100 ? 12.968 -8.477 13.251 1.00 86.75 100 ASN A O 1
ATOM 834 N N . TRP A 1 101 ? 14.407 -6.968 14.100 1.00 85.62 101 TRP A N 1
ATOM 835 C CA . TRP A 1 101 ? 15.603 -7.812 13.951 1.00 85.62 101 TRP A CA 1
ATOM 836 C C . TRP A 1 101 ? 16.298 -8.188 15.272 1.00 85.62 101 TRP A C 1
ATOM 838 O O . TRP A 1 101 ? 17.172 -9.051 15.270 1.00 85.62 101 TRP A O 1
ATOM 848 N N . GLU A 1 102 ? 15.863 -7.638 16.414 1.00 69.50 102 GLU A N 1
ATOM 849 C CA . GLU A 1 102 ? 16.431 -7.939 17.750 1.00 69.50 102 GLU A CA 1
ATOM 850 C C . GLU A 1 102 ? 16.187 -9.373 18.227 1.00 69.50 102 GLU A C 1
ATOM 852 O O . GLU A 1 102 ? 16.888 -9.874 19.103 1.00 69.50 102 GLU A O 1
ATOM 857 N N . ILE A 1 103 ? 15.173 -10.040 17.670 1.00 54.94 103 ILE A N 1
ATOM 858 C CA . ILE A 1 103 ? 14.654 -11.313 18.177 1.00 54.94 103 ILE A CA 1
ATOM 859 C C . ILE A 1 103 ? 14.542 -12.330 17.040 1.00 54.94 103 ILE A C 1
ATOM 861 O O . ILE A 1 103 ? 13.488 -12.932 16.872 1.00 54.94 103 ILE A O 1
ATOM 865 N N . HIS A 1 104 ? 15.564 -12.534 16.197 1.00 56.81 104 HIS A N 1
ATOM 866 C CA . HIS A 1 104 ? 15.391 -13.535 15.137 1.00 56.81 104 HIS A CA 1
ATOM 867 C C . HIS A 1 104 ? 16.661 -14.215 14.605 1.00 56.81 104 HIS A C 1
ATOM 869 O O . HIS A 1 104 ? 17.603 -13.581 14.138 1.00 56.81 104 HIS A O 1
ATOM 875 N N . LYS A 1 105 ? 16.609 -15.558 14.530 1.00 55.81 105 LYS A N 1
ATOM 876 C CA . LYS A 1 105 ? 17.542 -16.410 13.758 1.00 55.81 105 LYS A CA 1
ATOM 877 C C . LYS A 1 105 ? 17.542 -16.083 12.251 1.00 55.81 105 LYS A C 1
ATOM 879 O O . LYS A 1 105 ? 18.417 -16.561 11.533 1.00 55.81 105 LYS A O 1
ATOM 884 N N . SER A 1 106 ? 16.562 -15.313 11.762 1.00 61.59 106 SER A N 1
ATOM 885 C CA . SER A 1 106 ? 16.489 -14.851 10.368 1.00 61.59 106 SER A CA 1
ATOM 886 C C . SER A 1 106 ? 17.381 -13.646 10.083 1.00 61.59 106 SER A C 1
ATOM 888 O O . SER A 1 106 ? 17.665 -13.419 8.913 1.00 61.59 106 SER A O 1
ATOM 890 N N . TYR A 1 107 ? 17.891 -12.935 11.100 1.00 65.06 107 TYR A N 1
ATOM 891 C CA . TYR A 1 107 ? 18.852 -11.845 10.896 1.00 65.06 107 TYR A CA 1
ATOM 892 C C . TYR A 1 107 ? 20.044 -12.324 10.057 1.00 65.06 107 TYR A C 1
ATOM 894 O O . TYR A 1 107 ? 20.325 -11.765 9.005 1.00 65.06 107 TYR A O 1
ATOM 902 N N . GLN A 1 108 ? 20.626 -13.477 10.406 1.00 67.94 108 GLN A N 1
ATOM 903 C CA . GLN A 1 108 ? 21.725 -14.098 9.648 1.00 67.94 108 GLN A CA 1
ATOM 904 C C . GLN A 1 108 ? 21.362 -14.521 8.211 1.00 67.94 108 GLN A C 1
ATOM 906 O O . GLN A 1 108 ? 22.255 -14.809 7.423 1.00 67.94 108 GLN A O 1
ATOM 911 N N . GLN A 1 109 ? 20.073 -14.615 7.871 1.00 73.88 109 GLN A N 1
ATOM 912 C CA . GLN A 1 109 ? 19.602 -14.985 6.529 1.00 73.88 109 GLN A CA 1
ATOM 913 C C . GLN A 1 109 ? 19.253 -13.764 5.667 1.00 73.88 109 GLN A C 1
ATOM 915 O O . GLN A 1 109 ? 19.039 -13.930 4.465 1.00 73.88 109 GLN A O 1
ATOM 920 N N . ALA A 1 110 ? 19.152 -12.582 6.281 1.00 76.69 110 ALA A N 1
ATOM 921 C CA . ALA A 1 110 ? 18.728 -11.340 5.644 1.00 76.69 110 ALA A CA 1
ATOM 922 C C . ALA A 1 110 ? 19.860 -10.310 5.540 1.00 76.69 110 ALA A C 1
ATOM 924 O O . ALA A 1 110 ? 19.857 -9.510 4.608 1.00 76.69 110 ALA A O 1
ATOM 925 N N . VAL A 1 111 ? 20.825 -10.333 6.465 1.00 80.75 111 VAL A N 1
ATOM 926 C CA . VAL A 1 111 ? 21.971 -9.423 6.417 1.00 80.75 111 VAL A CA 1
ATOM 927 C C . VAL A 1 111 ? 22.995 -9.823 5.373 1.00 80.75 111 VAL A C 1
ATOM 929 O O . VAL A 1 111 ? 23.146 -10.995 5.021 1.00 80.75 111 VAL A O 1
ATOM 932 N N . ASP A 1 112 ? 23.735 -8.833 4.895 1.00 78.25 112 ASP A N 1
ATOM 933 C CA . ASP A 1 112 ? 24.927 -9.086 4.105 1.00 78.25 112 ASP A CA 1
ATOM 934 C C . ASP A 1 112 ? 26.130 -9.506 4.962 1.00 78.25 112 ASP A C 1
ATOM 936 O O . ASP A 1 112 ? 26.060 -9.687 6.179 1.00 78.25 112 ASP A O 1
ATOM 940 N N . LYS A 1 113 ? 27.277 -9.665 4.296 1.00 76.94 113 LYS A N 1
ATOM 941 C CA . LYS A 1 113 ? 28.537 -10.071 4.924 1.00 76.94 113 LYS A CA 1
ATOM 942 C C . LYS A 1 113 ? 29.056 -9.090 5.990 1.00 76.94 113 LYS A C 1
ATOM 944 O O . LYS A 1 113 ? 29.970 -9.464 6.719 1.00 76.94 113 LYS A O 1
ATOM 949 N N . TYR A 1 114 ? 28.526 -7.867 6.056 1.00 77.44 114 TYR A N 1
ATOM 950 C CA . TYR A 1 114 ? 28.885 -6.840 7.034 1.00 77.44 114 TYR A CA 1
ATOM 951 C C . TYR A 1 114 ? 27.880 -6.741 8.192 1.00 77.44 114 TYR A C 1
ATOM 953 O O . TYR A 1 114 ? 28.163 -6.056 9.170 1.00 77.44 114 TYR A O 1
ATOM 961 N N . GLY A 1 115 ? 26.755 -7.463 8.127 1.00 81.88 115 GLY A N 1
ATOM 962 C CA . GLY A 1 115 ? 25.686 -7.383 9.127 1.00 81.88 115 GLY A CA 1
ATOM 963 C C . GLY A 1 115 ? 24.634 -6.313 8.820 1.00 81.88 115 GLY A C 1
ATOM 964 O O . GLY A 1 115 ? 23.733 -6.098 9.634 1.00 81.88 115 GLY A O 1
ATOM 965 N N . ASP A 1 116 ? 24.705 -5.678 7.651 1.00 87.62 116 ASP A N 1
ATOM 966 C CA . ASP A 1 116 ? 23.739 -4.663 7.246 1.00 87.62 116 ASP A CA 1
ATOM 967 C C . ASP A 1 116 ? 22.529 -5.295 6.557 1.00 87.62 116 ASP A C 1
ATOM 969 O O . ASP A 1 116 ? 22.632 -6.281 5.817 1.00 87.62 116 ASP A O 1
ATOM 973 N N . ILE A 1 117 ? 21.361 -4.704 6.790 1.00 91.81 117 ILE A N 1
ATOM 974 C CA . ILE A 1 117 ? 20.101 -5.118 6.180 1.00 91.81 117 ILE A CA 1
ATOM 975 C C . ILE A 1 117 ? 19.942 -4.385 4.838 1.00 91.81 117 ILE A C 1
ATOM 977 O O . ILE A 1 117 ? 20.010 -3.152 4.821 1.00 91.81 117 ILE A O 1
ATOM 981 N N . PRO A 1 118 ? 19.711 -5.100 3.717 1.00 95.00 118 PRO A N 1
ATOM 982 C CA . PRO A 1 118 ? 19.293 -4.493 2.458 1.00 95.00 118 PRO A CA 1
ATOM 983 C C . PRO A 1 118 ? 17.869 -3.965 2.562 1.00 95.00 118 PRO A C 1
ATOM 985 O O . PRO A 1 118 ? 16.909 -4.708 2.409 1.00 95.00 118 PRO A O 1
ATOM 988 N N . VAL A 1 119 ? 17.724 -2.669 2.780 1.00 97.75 119 VAL A N 1
ATOM 989 C CA . VAL A 1 119 ? 16.429 -2.000 2.714 1.00 97.75 119 VAL A CA 1
ATOM 990 C C . VAL A 1 119 ? 16.188 -1.561 1.281 1.00 97.75 119 VAL A C 1
ATOM 992 O O . VAL A 1 119 ? 16.961 -0.768 0.744 1.00 97.75 119 VAL A O 1
ATOM 995 N N . ARG A 1 120 ? 15.140 -2.082 0.648 1.00 98.25 120 ARG A N 1
ATOM 996 C CA . ARG A 1 120 ? 14.760 -1.733 -0.723 1.00 98.25 120 ARG A CA 1
ATOM 997 C C . ARG A 1 120 ? 13.501 -0.892 -0.731 1.00 98.25 120 ARG A C 1
ATOM 999 O O . ARG A 1 120 ? 12.635 -1.051 0.124 1.00 98.25 120 ARG A O 1
ATOM 1006 N N . VAL A 1 121 ? 13.41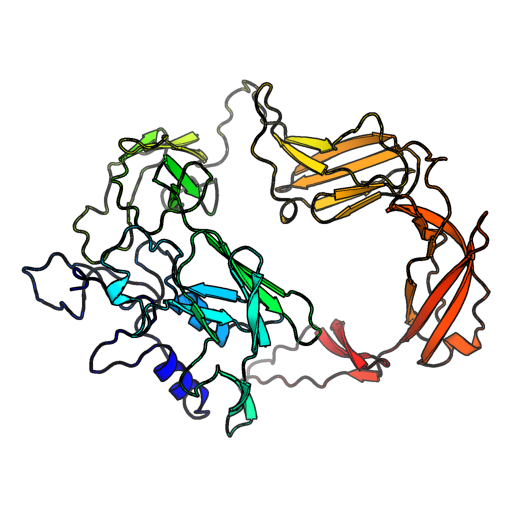1 -0.023 -1.728 1.00 98.62 121 VAL A N 1
ATOM 1007 C CA . VAL A 1 121 ? 12.230 0.789 -1.991 1.00 98.62 121 VAL A CA 1
ATOM 1008 C C . VAL A 1 121 ? 11.822 0.630 -3.448 1.00 98.62 121 VAL A C 1
ATOM 1010 O O . VAL A 1 121 ? 12.618 0.899 -4.354 1.00 98.62 121 VAL A O 1
ATOM 1013 N N . TYR A 1 122 ? 10.577 0.208 -3.660 1.00 98.62 122 TYR A N 1
ATOM 1014 C CA . TYR A 1 122 ? 9.910 0.260 -4.958 1.00 98.62 122 TYR A CA 1
ATOM 1015 C C . TYR A 1 122 ? 9.184 1.597 -5.083 1.00 98.62 122 TYR A C 1
ATOM 1017 O O . TYR A 1 122 ? 8.470 1.999 -4.168 1.00 98.62 122 TYR A O 1
ATOM 1025 N N . SER A 1 123 ? 9.378 2.311 -6.191 1.00 98.06 123 SER A N 1
ATOM 1026 C CA . SER A 1 123 ? 8.697 3.584 -6.433 1.00 98.06 123 SER A CA 1
ATOM 1027 C C . SER A 1 123 ? 8.676 3.927 -7.920 1.00 98.06 123 SER A C 1
ATOM 1029 O O . SER A 1 123 ? 9.601 3.563 -8.647 1.00 98.06 123 SER A O 1
ATOM 1031 N N . ASN A 1 124 ? 7.619 4.610 -8.366 1.00 95.12 124 ASN A N 1
ATOM 1032 C CA . ASN A 1 124 ? 7.533 5.243 -9.689 1.00 95.12 124 ASN A CA 1
ATOM 1033 C C . ASN A 1 124 ? 7.932 6.736 -9.659 1.00 95.12 124 ASN A C 1
ATOM 1035 O O . ASN A 1 124 ? 7.971 7.389 -10.700 1.00 95.12 124 ASN A O 1
ATOM 1039 N N . ALA A 1 125 ? 8.266 7.272 -8.480 1.00 91.50 125 ALA A N 1
ATOM 1040 C CA . ALA A 1 125 ? 8.842 8.601 -8.317 1.00 91.50 125 ALA A CA 1
ATOM 1041 C C . ALA A 1 125 ? 10.356 8.574 -8.579 1.00 91.50 125 ALA A C 1
ATOM 1043 O O . ALA A 1 125 ? 11.000 7.533 -8.447 1.00 91.50 125 ALA A O 1
ATOM 1044 N N . GLY A 1 126 ? 10.935 9.722 -8.947 1.00 81.19 126 GLY A N 1
ATOM 1045 C CA . GLY A 1 126 ? 12.351 9.804 -9.314 1.00 81.19 126 GLY A CA 1
ATOM 1046 C C . GLY A 1 126 ? 13.273 9.774 -8.088 1.00 81.19 126 GLY A C 1
ATOM 1047 O O . GLY A 1 126 ? 14.004 8.798 -7.901 1.00 81.19 126 GLY A O 1
ATOM 1048 N N . PRO A 1 127 ? 13.297 10.835 -7.259 1.00 93.56 127 PRO A N 1
ATOM 1049 C CA . PRO A 1 127 ? 14.076 10.850 -6.025 1.00 93.56 127 PRO A CA 1
ATOM 1050 C C . PRO A 1 127 ? 13.304 10.268 -4.835 1.00 93.56 127 PRO A C 1
ATOM 1052 O O . PRO A 1 127 ? 12.156 10.638 -4.589 1.00 93.56 127 PRO A O 1
ATOM 1055 N N . VAL A 1 128 ? 13.986 9.462 -4.025 1.00 97.88 128 VAL A N 1
ATOM 1056 C CA . VAL A 1 128 ? 13.488 8.918 -2.757 1.00 97.88 128 VAL A CA 1
ATOM 1057 C C . VAL A 1 128 ? 14.525 9.146 -1.662 1.00 97.88 128 VAL A C 1
ATOM 1059 O O . VAL A 1 128 ? 15.722 8.931 -1.864 1.00 97.88 128 VAL A O 1
ATOM 1062 N N . GLU A 1 129 ? 14.079 9.578 -0.489 1.00 98.44 129 GLU A N 1
ATOM 1063 C CA . GLU A 1 129 ? 14.925 9.738 0.691 1.00 98.44 129 GLU A CA 1
ATOM 1064 C C . GLU A 1 129 ? 14.463 8.823 1.817 1.00 98.44 129 GLU A C 1
ATOM 1066 O O . GLU A 1 129 ? 13.275 8.754 2.127 1.00 98.44 129 GLU A O 1
ATOM 1071 N N . LEU A 1 130 ? 15.418 8.118 2.421 1.00 98.56 130 LEU A N 1
ATOM 1072 C CA . LEU A 1 130 ? 15.177 7.221 3.539 1.00 98.56 130 LEU A CA 1
ATOM 1073 C C . LEU A 1 130 ? 15.663 7.865 4.837 1.00 98.56 130 LEU A C 1
ATOM 1075 O O . LEU A 1 130 ? 16.776 8.387 4.911 1.00 98.56 130 LEU A O 1
ATOM 1079 N N . PHE A 1 131 ? 14.852 7.765 5.882 1.00 98.62 131 PHE A N 1
ATOM 1080 C CA . PHE A 1 131 ? 15.141 8.232 7.229 1.00 98.62 131 PHE A CA 1
ATOM 1081 C C . PHE A 1 131 ? 15.103 7.051 8.196 1.00 98.62 131 PHE A C 1
ATOM 1083 O O . PHE A 1 131 ? 14.165 6.260 8.168 1.00 98.62 131 PHE A O 1
ATOM 1090 N N . LEU A 1 132 ? 16.097 6.964 9.079 1.00 97.94 132 LEU A N 1
ATOM 1091 C CA . LEU A 1 132 ? 16.103 6.060 10.229 1.00 97.94 132 LEU A CA 1
ATOM 1092 C C . LEU A 1 132 ? 16.054 6.917 11.491 1.00 97.94 132 LEU A C 1
ATOM 1094 O O . LEU A 1 132 ? 16.964 7.716 11.725 1.00 97.94 132 LEU A O 1
ATOM 1098 N N . ASN A 1 133 ? 14.991 6.777 12.284 1.00 97.12 133 ASN A N 1
ATOM 1099 C CA . ASN A 1 133 ? 14.777 7.548 13.515 1.00 97.12 133 ASN A CA 1
ATOM 1100 C C . ASN A 1 133 ? 14.915 9.068 13.299 1.00 97.12 133 ASN A C 1
ATOM 1102 O O . ASN A 1 133 ? 15.609 9.766 14.037 1.00 97.12 133 ASN A O 1
ATOM 1106 N N . GLY A 1 134 ? 14.306 9.571 12.220 1.00 96.81 134 GLY A N 1
ATOM 1107 C CA . GLY A 1 134 ? 14.350 10.984 11.827 1.00 96.81 134 GLY A CA 1
ATOM 1108 C C . GLY A 1 134 ? 15.664 11.445 11.184 1.00 96.81 134 GLY A C 1
ATOM 1109 O O . GLY A 1 134 ? 15.717 12.546 10.640 1.00 96.81 134 GLY A O 1
ATOM 1110 N N . LYS A 1 135 ? 16.720 10.620 11.176 1.00 97.69 135 LYS A N 1
ATOM 1111 C CA . LYS A 1 135 ? 18.000 10.947 10.538 1.00 97.69 135 LYS A CA 1
ATOM 1112 C C . LYS A 1 135 ? 18.039 10.425 9.103 1.00 97.69 135 LYS A C 1
ATOM 1114 O O . LYS A 1 135 ? 17.927 9.217 8.885 1.00 97.69 135 LYS A O 1
ATOM 1119 N N . SER A 1 136 ? 18.272 11.320 8.143 1.00 98.06 136 SER A N 1
ATOM 1120 C CA . SER A 1 136 ? 18.465 10.947 6.736 1.00 98.06 136 SER A CA 1
ATOM 1121 C C . SER A 1 136 ? 19.619 9.952 6.579 1.00 98.06 136 SER A C 1
ATOM 1123 O O . SER A 1 136 ? 20.704 10.139 7.137 1.00 98.06 136 SER A O 1
ATOM 1125 N N . GLN A 1 137 ? 19.364 8.896 5.813 1.00 98.06 137 GLN A N 1
ATOM 1126 C CA . GLN A 1 137 ? 20.340 7.906 5.354 1.00 98.06 137 GLN A CA 1
ATOM 1127 C C . GLN A 1 137 ? 20.755 8.166 3.897 1.00 98.06 137 GLN A C 1
ATOM 1129 O O . GLN A 1 137 ? 21.363 7.313 3.249 1.00 98.06 137 GLN A O 1
ATOM 1134 N N . GLY A 1 138 ? 20.434 9.355 3.383 1.00 97.06 138 GLY A N 1
ATOM 1135 C CA . GLY A 1 138 ? 20.754 9.794 2.036 1.00 97.06 138 GLY A CA 1
ATOM 1136 C C . GLY A 1 138 ? 19.601 9.612 1.055 1.00 97.06 138 GLY A C 1
ATOM 1137 O O . GLY A 1 138 ? 18.851 8.633 1.095 1.00 97.06 138 GLY A O 1
ATOM 1138 N N . ARG A 1 139 ? 19.508 10.569 0.133 1.00 96.94 139 ARG A N 1
ATOM 1139 C CA . ARG A 1 139 ? 18.591 10.551 -1.006 1.00 96.94 139 ARG A CA 1
ATOM 1140 C C . ARG A 1 139 ? 19.207 9.758 -2.157 1.00 96.94 139 ARG A C 1
ATOM 1142 O O . ARG A 1 139 ? 20.373 9.966 -2.491 1.00 96.94 139 ARG A O 1
ATOM 1149 N N . LYS A 1 140 ? 18.425 8.876 -2.775 1.00 97.44 140 LYS A N 1
ATOM 1150 C CA . LYS A 1 140 ? 18.782 8.163 -4.007 1.00 97.44 140 LYS A CA 1
ATOM 1151 C C . LYS A 1 140 ? 17.764 8.489 -5.097 1.00 97.44 140 LYS A C 1
ATOM 1153 O O . LYS A 1 140 ? 16.609 8.771 -4.801 1.00 97.44 140 LYS A O 1
ATOM 1158 N N . THR A 1 141 ? 18.199 8.453 -6.349 1.00 96.25 141 THR A N 1
ATOM 1159 C CA . THR A 1 141 ? 17.360 8.774 -7.509 1.00 96.25 141 THR A CA 1
ATOM 1160 C C . THR A 1 141 ? 17.492 7.661 -8.532 1.00 96.25 141 THR A C 1
ATOM 1162 O O . THR A 1 141 ? 18.605 7.193 -8.778 1.00 96.25 141 THR A O 1
ATOM 1165 N N . PHE A 1 142 ? 16.378 7.242 -9.130 1.00 96.00 142 PHE A N 1
ATOM 1166 C CA . PHE A 1 142 ? 16.427 6.307 -10.250 1.00 96.00 142 PHE A CA 1
ATOM 1167 C C . PHE A 1 142 ? 17.107 6.932 -11.477 1.00 96.00 142 PHE A C 1
ATOM 1169 O O . PHE A 1 142 ? 16.989 8.127 -11.752 1.00 96.00 142 PHE A O 1
ATOM 1176 N N . GLN A 1 143 ? 17.802 6.105 -12.249 1.00 95.50 143 GLN A N 1
ATOM 1177 C CA . GLN A 1 143 ? 18.328 6.474 -13.555 1.00 95.50 143 GLN A CA 1
ATOM 1178 C C . GLN A 1 143 ? 17.194 6.439 -14.579 1.00 95.50 143 GLN A C 1
ATOM 1180 O O . GLN A 1 143 ? 16.653 5.373 -14.874 1.00 95.50 143 GLN A O 1
ATOM 1185 N N . GLU A 1 144 ? 16.860 7.592 -15.154 1.00 94.62 144 GLU A N 1
ATOM 1186 C CA . GLU A 1 144 ? 15.935 7.656 -16.284 1.00 94.62 144 GLU A CA 1
ATOM 1187 C C . GLU A 1 144 ? 16.623 7.156 -17.560 1.00 94.62 144 GLU A C 1
ATOM 1189 O O . GLU A 1 144 ? 17.721 7.597 -17.912 1.00 94.62 144 GLU A O 1
ATOM 1194 N N . LYS A 1 145 ? 15.969 6.230 -18.262 1.00 95.31 145 LYS A N 1
ATOM 1195 C CA . LYS A 1 145 ? 16.478 5.604 -19.484 1.00 95.31 145 LYS A CA 1
ATOM 1196 C C . LYS A 1 145 ? 15.389 5.476 -20.542 1.00 95.31 145 LYS A C 1
ATOM 1198 O O . LYS A 1 145 ? 14.203 5.676 -20.284 1.00 95.31 145 LYS A O 1
ATOM 1203 N N . TRP A 1 146 ? 15.823 5.145 -21.754 1.00 97.06 146 TRP A N 1
ATOM 1204 C CA . TRP A 1 146 ? 14.964 4.957 -22.916 1.00 97.06 146 TRP A CA 1
ATOM 1205 C C . TRP A 1 146 ? 15.256 3.608 -23.554 1.00 97.06 146 TRP A C 1
ATOM 1207 O O . TRP A 1 146 ? 16.412 3.185 -23.643 1.00 97.06 146 TRP A O 1
ATOM 1217 N N . THR A 1 147 ? 14.207 2.909 -23.973 1.00 96.38 147 THR A N 1
ATOM 1218 C CA . THR A 1 147 ? 14.348 1.734 -24.832 1.00 96.38 147 THR A CA 1
ATOM 1219 C C . THR A 1 147 ? 14.838 2.170 -26.217 1.00 96.38 147 THR A C 1
ATOM 1221 O O . THR A 1 147 ? 14.775 3.350 -26.570 1.00 96.38 147 THR A O 1
ATOM 1224 N N . SER A 1 148 ? 15.322 1.230 -27.034 1.00 95.31 148 SER A N 1
ATOM 1225 C CA . SER A 1 148 ? 15.771 1.529 -28.405 1.00 95.31 148 SER A CA 1
ATOM 1226 C C . SER A 1 148 ? 14.662 2.106 -29.292 1.00 95.31 148 SER A C 1
ATOM 1228 O O . SER A 1 148 ? 14.955 2.800 -30.261 1.00 95.31 148 SER A O 1
ATOM 1230 N N . ASP A 1 149 ? 13.402 1.843 -28.949 1.00 95.06 149 ASP A N 1
ATOM 1231 C CA . ASP A 1 149 ? 12.210 2.375 -29.603 1.00 95.06 149 ASP A CA 1
ATOM 1232 C C . ASP A 1 149 ? 11.644 3.651 -28.944 1.00 95.06 149 ASP A C 1
ATOM 1234 O O . ASP A 1 149 ? 10.602 4.148 -29.360 1.00 95.06 149 ASP A O 1
ATOM 1238 N N . GLY A 1 150 ? 12.334 4.222 -27.949 1.00 96.25 150 GLY A N 1
ATOM 1239 C CA . GLY A 1 150 ? 12.036 5.551 -27.406 1.00 96.25 150 GLY A CA 1
ATOM 1240 C C . GLY A 1 150 ? 11.062 5.601 -26.225 1.00 96.25 150 GLY A C 1
ATOM 1241 O O . GLY A 1 150 ? 10.707 6.698 -25.791 1.00 96.25 150 GLY A O 1
ATOM 1242 N N . ARG A 1 151 ? 10.651 4.461 -25.654 1.00 95.88 151 ARG A N 1
ATOM 1243 C CA . ARG A 1 151 ? 9.829 4.432 -24.432 1.00 95.88 151 ARG A CA 1
ATOM 1244 C C . ARG A 1 151 ? 10.695 4.713 -23.209 1.00 95.88 151 ARG A C 1
ATOM 1246 O O . ARG A 1 151 ? 11.760 4.118 -23.040 1.00 95.88 151 ARG A O 1
ATOM 1253 N N . LYS A 1 152 ? 10.235 5.627 -22.358 1.00 94.38 152 LYS A N 1
ATOM 1254 C CA . LYS A 1 152 ? 10.931 6.016 -21.129 1.00 94.38 152 LYS A CA 1
ATOM 1255 C C . LYS A 1 152 ? 10.688 4.990 -20.023 1.00 94.38 152 LYS A C 1
ATOM 1257 O O . LYS A 1 152 ? 9.582 4.480 -19.891 1.00 94.38 152 LYS A O 1
ATOM 1262 N N . TYR A 1 153 ? 11.707 4.725 -19.218 1.00 95.31 153 TYR A N 1
ATOM 1263 C CA . TYR A 1 153 ? 11.610 3.930 -17.998 1.00 95.31 153 TYR A CA 1
ATOM 1264 C C . TYR A 1 153 ? 12.639 4.405 -16.970 1.00 95.31 153 TYR A C 1
ATOM 1266 O O . TYR A 1 153 ? 13.466 5.274 -17.259 1.00 95.31 153 TYR A O 1
ATOM 1274 N N . GLN A 1 154 ? 12.597 3.818 -15.777 1.00 95.31 154 GLN A N 1
ATOM 1275 C CA . GLN A 1 154 ? 13.576 4.077 -14.733 1.00 95.31 154 GLN A CA 1
ATOM 1276 C C . GLN A 1 154 ? 14.145 2.778 -14.155 1.00 95.31 154 GLN A C 1
ATOM 1278 O O . GLN A 1 154 ? 13.474 1.747 -14.145 1.00 95.31 154 GLN A O 1
ATOM 1283 N N . GLU A 1 155 ? 15.397 2.817 -13.713 1.00 95.62 155 GLU A N 1
ATOM 1284 C CA . GLU A 1 155 ? 16.067 1.705 -13.031 1.00 95.62 155 GLU A CA 1
ATOM 1285 C C . GLU A 1 155 ? 17.005 2.224 -11.937 1.00 95.62 155 GLU A C 1
ATOM 1287 O O . GLU A 1 155 ? 17.324 3.410 -11.887 1.00 95.62 155 GLU A O 1
ATOM 1292 N N . GLY A 1 156 ? 17.359 1.358 -10.994 1.00 95.62 156 GLY A N 1
ATOM 1293 C CA . GLY A 1 156 ? 18.167 1.677 -9.825 1.00 95.62 156 GLY A CA 1
ATOM 1294 C C . GLY A 1 156 ? 19.642 1.880 -10.166 1.00 95.62 156 GLY A C 1
ATOM 1295 O O . GLY A 1 156 ? 20.009 2.408 -11.214 1.00 95.62 156 GLY A O 1
ATOM 1296 N N . GLU A 1 157 ? 20.523 1.482 -9.252 1.00 92.56 157 GLU A N 1
ATOM 1297 C CA . GLU A 1 157 ? 21.970 1.621 -9.451 1.00 92.56 157 GLU A CA 1
ATOM 1298 C C . GLU A 1 157 ? 22.483 0.630 -10.511 1.00 92.56 157 GLU A C 1
ATOM 1300 O O . GLU A 1 157 ? 23.256 1.002 -11.397 1.00 92.56 157 GLU A O 1
ATOM 1305 N N . GLY A 1 158 ? 21.994 -0.613 -10.462 1.00 91.00 158 GLY A N 1
ATOM 1306 C CA . GLY A 1 158 ? 22.235 -1.647 -11.470 1.00 91.00 158 GLY A CA 1
ATOM 1307 C C . GLY A 1 158 ? 21.125 -1.757 -12.521 1.00 91.00 158 GLY A C 1
ATOM 1308 O O . GLY A 1 158 ? 19.955 -1.508 -12.239 1.00 91.00 158 GLY A O 1
ATOM 1309 N N . SER A 1 159 ? 21.479 -2.223 -13.725 1.00 88.75 159 SER A N 1
ATOM 1310 C CA . SER A 1 159 ? 20.521 -2.481 -14.818 1.00 88.75 159 SER A CA 1
ATOM 1311 C C . SER A 1 159 ? 19.526 -3.609 -14.529 1.00 88.75 159 SER A C 1
ATOM 1313 O O . SER A 1 159 ? 18.579 -3.812 -15.279 1.00 88.75 159 SER A O 1
ATOM 1315 N N . ASP A 1 160 ? 19.769 -4.390 -13.481 1.00 92.00 160 ASP A N 1
ATOM 1316 C CA . ASP A 1 160 ? 18.922 -5.468 -12.976 1.00 92.00 160 ASP A CA 1
ATOM 1317 C C . ASP A 1 160 ? 18.190 -5.081 -11.680 1.00 92.00 160 ASP A C 1
ATOM 1319 O O . ASP A 1 160 ? 17.623 -5.940 -11.003 1.00 92.00 160 ASP A O 1
ATOM 1323 N N . GLN A 1 161 ? 18.186 -3.793 -11.332 1.00 95.62 161 GLN A N 1
ATOM 1324 C CA . GLN A 1 161 ? 17.540 -3.265 -10.139 1.00 95.62 161 GLN A CA 1
ATOM 1325 C C . GLN A 1 161 ? 16.406 -2.336 -10.558 1.00 95.62 161 GLN A C 1
ATOM 1327 O O . GLN A 1 161 ? 16.632 -1.289 -11.148 1.00 95.62 161 GLN A O 1
ATOM 1332 N N . LEU A 1 162 ? 15.170 -2.699 -10.228 1.00 97.69 162 LEU A N 1
ATOM 1333 C CA . LEU A 1 162 ? 13.989 -1.840 -10.403 1.00 97.69 162 LEU A CA 1
ATOM 1334 C C . LEU A 1 162 ? 13.570 -1.206 -9.067 1.00 97.69 162 LEU A C 1
ATOM 1336 O O . LEU A 1 162 ? 12.403 -0.930 -8.819 1.00 97.69 162 LEU A O 1
ATOM 1340 N N . TYR A 1 163 ? 14.545 -1.023 -8.179 1.00 98.00 163 TYR A N 1
ATOM 1341 C CA . TYR A 1 163 ? 14.389 -0.515 -6.824 1.00 98.00 163 TYR A CA 1
ATOM 1342 C C . TYR A 1 163 ? 15.592 0.343 -6.442 1.00 98.00 163 TYR A C 1
ATOM 1344 O O . TYR A 1 163 ? 16.668 0.227 -7.034 1.00 98.00 163 TYR A O 1
ATOM 1352 N N . LEU A 1 164 ? 15.423 1.159 -5.407 1.00 98.25 164 LEU A N 1
ATOM 1353 C CA . LEU A 1 164 ? 16.526 1.812 -4.704 1.00 98.25 164 LEU A CA 1
ATOM 1354 C C . LEU A 1 164 ? 16.859 1.000 -3.452 1.00 98.25 164 LEU A C 1
ATOM 1356 O O . LEU A 1 164 ? 15.958 0.470 -2.812 1.00 98.25 164 LEU A O 1
ATOM 1360 N N . GLU A 1 165 ? 18.140 0.865 -3.111 1.00 97.50 165 GLU A N 1
ATOM 1361 C CA . GLU A 1 165 ? 18.583 0.040 -1.979 1.00 97.50 165 GLU A CA 1
ATOM 1362 C C . GLU A 1 165 ? 19.498 0.827 -1.037 1.00 97.50 165 GLU A C 1
ATOM 1364 O O . GLU A 1 165 ? 20.426 1.497 -1.487 1.00 97.50 165 GLU A O 1
ATOM 1369 N N . TRP A 1 166 ? 19.281 0.705 0.268 1.00 97.38 166 TRP A N 1
ATOM 1370 C CA . TRP A 1 166 ? 20.169 1.170 1.330 1.00 97.38 166 TRP A CA 1
ATOM 1371 C C . TRP A 1 166 ? 20.650 -0.034 2.136 1.00 97.38 166 TRP A C 1
ATOM 1373 O O . TRP A 1 166 ? 19.911 -0.991 2.348 1.00 97.38 166 TRP A O 1
ATOM 1383 N N . ARG A 1 167 ? 21.898 0.013 2.597 1.00 94.81 167 ARG A N 1
ATOM 1384 C CA . ARG A 1 167 ? 22.473 -0.991 3.497 1.00 94.81 167 ARG A CA 1
ATOM 1385 C C . ARG A 1 167 ? 22.586 -0.356 4.867 1.00 94.81 167 ARG A C 1
ATOM 1387 O O . ARG A 1 167 ? 23.330 0.608 5.022 1.00 94.81 167 ARG A O 1
ATOM 1394 N N . LEU A 1 168 ? 21.775 -0.828 5.809 1.00 94.19 168 LEU A N 1
ATOM 1395 C CA . LEU A 1 168 ? 21.641 -0.202 7.119 1.00 94.19 168 LEU A CA 1
ATOM 1396 C C . LEU A 1 168 ? 21.927 -1.205 8.229 1.00 94.19 168 LEU A C 1
ATOM 1398 O O . LEU A 1 168 ? 21.323 -2.280 8.280 1.00 94.19 168 LEU A O 1
ATOM 1402 N N . ALA A 1 169 ? 22.778 -0.805 9.168 1.00 90.75 169 ALA A N 1
ATOM 1403 C CA . ALA A 1 169 ? 22.880 -1.477 10.449 1.00 90.75 169 ALA A CA 1
ATOM 1404 C C . ALA A 1 169 ? 21.545 -1.346 11.189 1.00 90.75 169 ALA A C 1
ATOM 1406 O O . ALA A 1 169 ? 20.944 -0.267 11.248 1.00 90.75 169 ALA A O 1
ATOM 1407 N N . TYR A 1 170 ? 21.081 -2.447 11.771 1.00 90.56 170 TYR A N 1
ATOM 1408 C CA . TYR A 1 170 ? 19.811 -2.444 12.475 1.00 90.56 170 TYR A CA 1
ATOM 1409 C C . TYR A 1 170 ? 19.858 -1.559 13.727 1.00 90.56 170 TYR A C 1
ATOM 1411 O O . TYR A 1 170 ? 20.689 -1.762 14.614 1.00 90.56 170 TYR A O 1
ATOM 1419 N N . GLN A 1 171 ? 18.913 -0.626 13.820 1.00 90.81 171 GLN A N 1
ATOM 1420 C CA . GLN A 1 171 ? 18.596 0.109 15.040 1.00 90.81 171 GLN A CA 1
ATOM 1421 C C . GLN A 1 171 ? 17.075 0.136 15.199 1.00 90.81 171 GLN A C 1
ATOM 1423 O O . GLN A 1 171 ? 16.399 0.525 14.243 1.00 90.81 171 GLN A O 1
ATOM 1428 N N . PRO A 1 172 ? 16.527 -0.253 16.363 1.00 91.69 172 PRO A N 1
ATOM 1429 C CA . PRO A 1 172 ? 15.092 -0.181 16.610 1.00 91.69 172 PRO A CA 1
ATOM 1430 C C . PRO A 1 172 ? 14.531 1.218 16.383 1.00 91.69 172 PRO A C 1
ATOM 1432 O O . PRO A 1 172 ? 15.203 2.219 16.648 1.00 91.69 172 PRO A O 1
ATOM 1435 N N . GLY A 1 173 ? 13.276 1.269 15.956 1.00 93.50 173 GLY A N 1
ATOM 1436 C CA . GLY A 1 173 ? 12.511 2.497 15.789 1.00 93.50 173 GLY A CA 1
ATOM 1437 C C . GLY A 1 173 ? 11.814 2.534 14.438 1.00 93.50 173 GLY A C 1
ATOM 1438 O O . GLY A 1 173 ? 11.185 1.551 14.061 1.00 93.50 173 GLY A O 1
ATOM 1439 N N . GLU A 1 174 ? 11.896 3.652 13.724 1.00 97.00 174 GLU A N 1
ATOM 1440 C CA . GLU A 1 174 ? 11.163 3.867 12.472 1.00 97.00 174 GLU A CA 1
ATOM 1441 C C . GLU A 1 174 ? 12.122 4.013 11.287 1.00 97.00 174 GLU A C 1
ATOM 1443 O O . GLU A 1 174 ? 13.045 4.835 11.314 1.00 97.00 174 GLU A O 1
ATOM 1448 N N . LEU A 1 175 ? 11.853 3.248 10.227 1.00 97.12 175 LEU A N 1
ATOM 1449 C CA . LEU A 1 175 ? 12.258 3.610 8.877 1.00 97.12 175 LEU A CA 1
ATOM 1450 C C . LEU A 1 175 ? 11.101 4.327 8.195 1.00 97.12 175 LEU A C 1
ATOM 1452 O O . LEU A 1 175 ? 10.002 3.784 8.113 1.00 97.12 175 LEU A O 1
ATOM 1456 N N . ARG A 1 176 ? 11.373 5.513 7.662 1.00 98.19 176 ARG A N 1
ATOM 1457 C CA . ARG A 1 176 ? 10.420 6.298 6.878 1.00 98.19 176 ARG A CA 1
ATOM 1458 C C . ARG A 1 176 ? 11.044 6.633 5.537 1.00 98.19 176 ARG A C 1
ATOM 1460 O O . ARG A 1 176 ? 12.194 7.068 5.491 1.00 98.19 176 ARG A O 1
ATOM 1467 N N . VAL A 1 177 ? 10.304 6.444 4.456 1.00 96.69 177 VAL A N 1
ATOM 1468 C CA . VAL A 1 177 ? 10.728 6.799 3.102 1.00 96.69 177 VAL A CA 1
ATOM 1469 C C . VAL A 1 177 ? 9.806 7.858 2.535 1.00 96.69 177 VAL A C 1
ATOM 1471 O O . VAL A 1 177 ? 8.595 7.810 2.723 1.00 96.69 177 VAL A O 1
ATOM 1474 N N . VAL A 1 178 ? 10.402 8.826 1.850 1.00 97.94 178 VAL A N 1
ATOM 1475 C CA . VAL A 1 178 ? 9.701 9.943 1.221 1.00 97.94 178 VAL A CA 1
ATOM 1476 C C . VAL A 1 178 ? 10.058 9.956 -0.252 1.00 97.94 178 VAL A C 1
ATOM 1478 O O . VAL A 1 178 ? 11.237 10.020 -0.608 1.00 97.94 178 VAL A O 1
ATOM 1481 N N . ALA A 1 179 ? 9.044 9.888 -1.102 1.00 94.31 179 ALA A N 1
ATOM 1482 C CA . ALA A 1 179 ? 9.164 10.001 -2.544 1.00 94.31 179 ALA A CA 1
ATOM 1483 C C . ALA A 1 179 ? 8.832 11.426 -2.990 1.00 94.31 179 ALA A C 1
ATOM 1485 O O . ALA A 1 179 ? 7.893 12.049 -2.487 1.00 94.31 179 ALA A O 1
ATOM 1486 N N . TYR A 1 180 ? 9.596 11.929 -3.958 1.00 90.88 180 TYR A N 1
ATOM 1487 C CA . TYR A 1 180 ? 9.469 13.294 -4.454 1.00 90.88 180 TYR A CA 1
ATOM 1488 C C . TYR A 1 180 ? 9.175 13.333 -5.955 1.00 90.88 180 TYR A C 1
ATOM 1490 O O . TYR A 1 180 ? 9.657 12.490 -6.714 1.00 90.88 180 TYR A O 1
ATOM 1498 N N . ASP A 1 181 ? 8.446 14.352 -6.402 1.00 84.44 181 ASP A N 1
ATOM 1499 C CA . ASP A 1 181 ? 8.352 14.682 -7.824 1.00 84.44 181 ASP A CA 1
ATOM 1500 C C . ASP A 1 181 ? 9.637 15.363 -8.343 1.00 84.44 181 ASP A C 1
ATOM 1502 O O . ASP A 1 181 ? 10.635 15.547 -7.633 1.00 84.44 181 ASP A O 1
ATOM 1506 N N . ARG A 1 182 ? 9.621 15.753 -9.623 1.00 75.31 182 ARG A N 1
ATOM 1507 C CA . ARG A 1 182 ? 10.742 16.460 -10.266 1.00 75.31 182 ARG A CA 1
ATOM 1508 C C . ARG A 1 182 ? 10.906 17.902 -9.777 1.00 75.31 182 ARG A C 1
ATOM 1510 O O . ARG A 1 182 ? 11.983 18.469 -9.944 1.00 75.31 182 ARG A O 1
ATOM 1517 N N . GLN A 1 183 ? 9.864 18.492 -9.202 1.00 81.31 183 GLN A N 1
ATOM 1518 C CA . GLN A 1 183 ? 9.852 19.830 -8.617 1.00 81.31 183 GLN A CA 1
ATOM 1519 C C . GLN A 1 183 ? 10.346 19.820 -7.159 1.00 81.31 183 GLN A C 1
ATOM 1521 O O . GLN A 1 183 ? 10.558 20.881 -6.576 1.00 81.31 183 GLN A O 1
ATOM 1526 N N . GLY A 1 184 ? 10.574 18.636 -6.583 1.00 84.50 184 GLY A N 1
ATOM 1527 C CA . GLY A 1 184 ? 11.026 18.450 -5.210 1.00 84.50 184 GLY A CA 1
ATOM 1528 C C . GLY A 1 184 ? 9.898 18.435 -4.178 1.00 84.50 184 GLY A C 1
ATOM 1529 O O . GLY A 1 184 ? 10.196 18.491 -2.986 1.00 84.50 184 GLY A O 1
ATOM 1530 N N . GLN A 1 185 ? 8.634 18.347 -4.596 1.00 89.06 185 GLN A N 1
ATOM 1531 C CA . GLN A 1 185 ? 7.496 18.192 -3.692 1.00 89.06 185 GLN A CA 1
ATOM 1532 C C . GLN A 1 185 ? 7.323 16.730 -3.295 1.00 89.06 185 GLN A C 1
ATOM 1534 O O . GLN A 1 185 ? 7.633 15.825 -4.066 1.00 89.06 185 GLN A O 1
ATOM 1539 N N . ILE A 1 186 ? 6.825 16.501 -2.082 1.00 93.19 186 ILE A N 1
ATOM 1540 C CA . ILE A 1 186 ? 6.513 15.160 -1.587 1.00 93.19 186 ILE A CA 1
ATOM 1541 C C . ILE A 1 186 ? 5.263 14.652 -2.307 1.00 93.19 186 ILE A C 1
ATOM 1543 O O . ILE A 1 186 ? 4.236 15.327 -2.297 1.00 93.19 186 ILE A O 1
ATOM 1547 N N . VAL A 1 187 ? 5.353 13.460 -2.898 1.00 92.00 187 VAL A N 1
ATOM 1548 C CA . VAL A 1 187 ? 4.234 12.815 -3.611 1.00 92.00 187 VAL A CA 1
ATOM 1549 C C . VAL A 1 187 ? 3.727 11.553 -2.929 1.00 92.00 187 VAL A C 1
ATOM 1551 O O . VAL A 1 187 ? 2.563 11.207 -3.097 1.00 92.00 187 VAL A O 1
ATOM 1554 N N . ALA A 1 188 ? 4.573 10.874 -2.153 1.00 91.38 188 ALA A N 1
ATOM 1555 C CA . ALA A 1 188 ? 4.176 9.719 -1.360 1.00 91.38 188 ALA A CA 1
ATOM 1556 C C . ALA A 1 188 ? 5.149 9.490 -0.197 1.00 91.38 188 ALA A C 1
ATOM 1558 O O . ALA A 1 188 ? 6.321 9.870 -0.267 1.00 91.38 188 ALA A O 1
ATOM 1559 N N . GLU A 1 189 ? 4.669 8.828 0.852 1.00 95.56 189 GLU A N 1
ATOM 1560 C CA . GLU A 1 189 ? 5.476 8.372 1.982 1.00 95.56 189 GLU A CA 1
ATOM 1561 C C . GLU A 1 189 ? 5.080 6.947 2.370 1.00 95.56 189 GLU A C 1
ATOM 1563 O O . GLU A 1 189 ? 3.919 6.567 2.225 1.00 95.56 189 GLU A O 1
ATOM 1568 N N . ASP A 1 190 ? 6.038 6.184 2.890 1.00 94.94 190 ASP A N 1
ATOM 1569 C CA . ASP A 1 190 ? 5.802 4.866 3.484 1.00 94.94 190 ASP A CA 1
ATOM 1570 C C . ASP A 1 190 ? 6.727 4.659 4.692 1.00 94.94 190 ASP A C 1
ATOM 1572 O O . ASP A 1 190 ? 7.739 5.354 4.850 1.00 94.94 190 ASP A O 1
ATOM 1576 N N . ARG A 1 191 ? 6.372 3.742 5.592 1.00 96.25 191 ARG A N 1
ATOM 1577 C CA . ARG A 1 191 ? 7.145 3.485 6.806 1.00 96.25 191 ARG A CA 1
ATOM 1578 C C . ARG A 1 191 ? 6.999 2.069 7.337 1.00 96.25 191 ARG A C 1
ATOM 1580 O O . ARG A 1 191 ? 5.941 1.454 7.266 1.00 96.25 191 ARG A O 1
ATOM 1587 N N . VAL A 1 192 ? 8.044 1.620 8.023 1.00 91.38 192 VAL A N 1
ATOM 1588 C CA . VAL A 1 192 ? 8.021 0.421 8.867 1.00 91.38 192 VAL A CA 1
ATOM 1589 C C . VAL A 1 192 ? 8.588 0.748 10.242 1.00 91.38 192 VAL A C 1
ATOM 1591 O O . VAL A 1 192 ? 9.592 1.449 10.375 1.00 91.38 192 VAL A O 1
ATOM 1594 N N . VAL A 1 193 ? 7.933 0.231 11.279 1.00 93.94 193 VAL A N 1
ATOM 1595 C CA . VAL A 1 193 ? 8.274 0.496 12.681 1.00 93.94 193 VAL A CA 1
ATOM 1596 C C . VAL A 1 193 ? 8.639 -0.815 13.364 1.00 93.94 193 VAL A C 1
ATOM 1598 O O . VAL A 1 193 ? 7.998 -1.841 13.136 1.00 93.94 193 VAL A O 1
ATOM 1601 N N . THR A 1 194 ? 9.662 -0.794 14.216 1.00 93.12 194 THR A N 1
ATOM 1602 C CA . THR A 1 194 ? 9.980 -1.909 15.107 1.00 93.12 194 THR A CA 1
ATOM 1603 C C . THR A 1 194 ? 8.840 -2.116 16.094 1.00 93.12 194 THR A C 1
ATOM 1605 O O . THR A 1 194 ? 8.665 -1.334 17.027 1.00 93.12 194 THR A O 1
ATOM 1608 N N . ALA A 1 195 ? 8.088 -3.197 15.917 1.00 88.75 195 ALA A N 1
ATOM 1609 C CA . ALA A 1 195 ? 6.999 -3.539 16.815 1.00 88.75 195 ALA A CA 1
ATOM 1610 C C . ALA A 1 195 ? 7.501 -4.139 18.136 1.00 88.75 195 ALA A C 1
ATOM 1612 O O . ALA A 1 195 ? 8.486 -4.883 18.180 1.00 88.75 195 ALA A O 1
ATOM 1613 N N . GLY A 1 196 ? 6.787 -3.849 19.218 1.00 89.00 196 GLY A N 1
ATOM 1614 C CA . GLY A 1 196 ? 6.952 -4.492 20.511 1.00 89.00 196 GLY A CA 1
ATOM 1615 C C . GLY A 1 196 ? 6.375 -5.911 20.553 1.00 89.00 196 GLY A C 1
ATOM 1616 O O . GLY A 1 196 ? 6.156 -6.580 19.545 1.00 89.00 196 GLY A O 1
ATOM 1617 N N . LYS A 1 197 ? 6.119 -6.401 21.769 1.00 88.56 197 LYS A N 1
ATOM 1618 C CA . LYS A 1 197 ? 5.468 -7.704 21.961 1.00 88.56 197 LYS A CA 1
ATOM 1619 C C . LYS A 1 197 ? 3.994 -7.630 21.530 1.00 88.56 197 LYS A C 1
ATOM 1621 O O . LYS A 1 197 ? 3.357 -6.622 21.839 1.00 88.56 197 LYS A O 1
ATOM 1626 N N . PRO A 1 198 ? 3.438 -8.700 20.925 1.00 84.31 198 PRO A N 1
ATOM 1627 C CA . PRO A 1 198 ? 2.002 -8.830 20.684 1.00 84.31 198 PRO A CA 1
ATOM 1628 C C . PRO A 1 198 ? 1.168 -8.469 21.915 1.00 84.31 198 PRO A C 1
ATOM 1630 O O . PRO A 1 198 ? 1.436 -8.981 23.004 1.00 84.31 198 PRO A O 1
ATOM 1633 N N . ALA A 1 199 ? 0.164 -7.612 21.733 1.00 81.81 199 ALA A N 1
ATOM 1634 C CA . ALA A 1 199 ? -0.713 -7.149 22.808 1.00 81.81 199 ALA A CA 1
ATOM 1635 C C . ALA A 1 199 ? -2.201 -7.133 22.426 1.00 81.81 199 ALA A C 1
ATOM 1637 O O . ALA A 1 199 ? -3.038 -7.420 23.280 1.00 81.81 199 ALA A O 1
ATOM 1638 N N . LYS A 1 200 ? -2.554 -6.835 21.169 1.00 79.38 200 LYS A N 1
ATOM 1639 C CA . LYS A 1 200 ? -3.956 -6.679 20.741 1.00 79.38 200 LYS A CA 1
ATOM 1640 C C . LYS A 1 200 ? -4.193 -7.154 19.309 1.00 79.38 200 LYS A C 1
ATOM 1642 O O . LYS A 1 200 ? -3.246 -7.323 18.544 1.00 79.38 200 LYS A O 1
ATOM 1647 N N . ILE A 1 201 ? -5.459 -7.382 18.965 1.00 71.31 201 ILE A N 1
ATOM 1648 C CA . ILE A 1 201 ? -5.888 -7.749 17.609 1.00 71.31 201 ILE A CA 1
ATOM 1649 C C . ILE A 1 201 ? -6.383 -6.491 16.881 1.00 71.31 201 ILE A C 1
ATOM 1651 O O . ILE A 1 201 ? -7.292 -5.817 17.363 1.00 71.31 201 ILE A O 1
ATOM 1655 N N . GLY A 1 202 ? -5.783 -6.177 15.734 1.00 76.94 202 GLY A N 1
ATOM 1656 C CA . GLY A 1 202 ? -6.274 -5.171 14.790 1.00 76.94 202 GLY A CA 1
ATOM 1657 C C . GLY A 1 202 ? -7.336 -5.763 13.866 1.00 76.94 202 GLY A C 1
ATOM 1658 O O . GLY A 1 202 ? -7.286 -6.951 13.552 1.00 76.94 202 GLY A O 1
ATOM 1659 N N . LEU A 1 203 ? -8.311 -4.950 13.459 1.00 78.44 203 LEU A N 1
ATOM 1660 C CA . LEU A 1 203 ? -9.402 -5.352 12.571 1.00 78.44 203 LEU A CA 1
ATOM 1661 C C . LEU A 1 203 ? -9.559 -4.328 11.456 1.00 78.44 203 LEU A C 1
ATOM 1663 O O . LEU A 1 203 ? -9.693 -3.137 11.735 1.00 78.44 203 LEU A O 1
ATOM 1667 N N . HIS A 1 204 ? -9.615 -4.804 10.219 1.00 78.62 204 HIS A N 1
ATOM 1668 C CA . HIS A 1 204 ? -9.845 -3.975 9.043 1.00 78.62 204 HIS A CA 1
ATOM 1669 C C . HIS A 1 204 ? -10.790 -4.705 8.085 1.00 78.62 204 HIS A C 1
ATOM 1671 O O . HIS A 1 204 ? -10.598 -5.880 7.786 1.00 78.62 204 HIS A O 1
ATOM 1677 N N . ALA A 1 205 ? -11.815 -4.007 7.605 1.00 76.50 205 ALA A N 1
ATOM 1678 C CA . ALA A 1 205 ? -12.685 -4.481 6.539 1.00 76.50 205 ALA A CA 1
ATOM 1679 C C . ALA A 1 205 ? -12.822 -3.385 5.486 1.00 76.50 205 ALA A C 1
ATOM 1681 O O . ALA A 1 205 ? -12.906 -2.207 5.829 1.00 76.50 205 ALA A O 1
ATOM 1682 N N . GLU A 1 206 ? -12.906 -3.787 4.220 1.00 74.19 206 GLU A N 1
ATOM 1683 C CA . GLU A 1 206 ? -13.069 -2.865 3.086 1.00 74.19 206 GLU A CA 1
ATOM 1684 C C . GLU A 1 206 ? -14.418 -2.127 3.129 1.00 74.19 206 GLU A C 1
ATOM 1686 O O . GLU A 1 206 ? -14.561 -1.018 2.619 1.00 74.19 206 GLU A O 1
ATOM 1691 N N . ARG A 1 207 ? -15.423 -2.746 3.755 1.00 77.69 207 ARG A N 1
ATOM 1692 C CA . ARG A 1 207 ? -16.775 -2.210 3.938 1.00 77.69 207 ARG A CA 1
ATOM 1693 C C . ARG A 1 207 ? -17.391 -2.741 5.228 1.00 77.69 207 ARG A C 1
ATOM 1695 O O . ARG A 1 207 ? -16.880 -3.681 5.829 1.00 77.69 207 ARG A O 1
ATOM 1702 N N . THR A 1 208 ? -18.501 -2.149 5.653 1.00 78.31 208 THR A N 1
ATOM 1703 C CA . THR A 1 208 ? -19.226 -2.509 6.890 1.00 78.31 208 THR A CA 1
ATOM 1704 C C . THR A 1 208 ? -20.643 -3.035 6.632 1.00 78.31 208 THR A C 1
ATOM 1706 O O . THR A 1 208 ? -21.385 -3.313 7.577 1.00 78.31 208 THR A O 1
ATOM 1709 N N . GLN A 1 209 ? -21.017 -3.195 5.361 1.00 73.19 209 GLN A N 1
ATOM 1710 C CA . GLN A 1 209 ? -22.340 -3.634 4.927 1.00 73.19 209 GLN A CA 1
ATOM 1711 C C . GLN A 1 209 ? -22.227 -4.819 3.963 1.00 73.19 209 GLN A C 1
ATOM 1713 O O . GLN A 1 209 ? -21.327 -4.861 3.120 1.00 73.19 209 GLN A O 1
ATOM 1718 N N . LEU A 1 210 ? -23.148 -5.766 4.121 1.00 73.06 210 LEU A N 1
ATOM 1719 C CA . LEU A 1 210 ? -23.380 -6.905 3.245 1.00 73.06 210 LEU A CA 1
ATOM 1720 C C . LEU A 1 210 ? -24.786 -6.821 2.659 1.00 73.06 210 LEU A C 1
ATOM 1722 O O . LEU A 1 210 ? -25.748 -6.533 3.381 1.00 73.06 210 LEU A O 1
ATOM 1726 N N . GLU A 1 211 ? -24.907 -7.151 1.380 1.00 75.12 211 GLU A N 1
ATOM 1727 C CA . GLU A 1 211 ? -26.210 -7.397 0.775 1.00 75.12 211 GLU A CA 1
ATOM 1728 C C . GLU A 1 211 ? -26.825 -8.691 1.345 1.00 75.12 211 GLU A C 1
ATOM 1730 O O . GLU A 1 211 ? -26.120 -9.682 1.563 1.00 75.12 211 GLU A O 1
ATOM 1735 N N . PRO A 1 212 ? -28.141 -8.733 1.614 1.00 73.19 212 PRO A N 1
ATOM 1736 C CA . PRO A 1 212 ? -28.804 -9.882 2.222 1.00 73.19 212 PRO A CA 1
ATOM 1737 C C . PRO A 1 212 ? -29.198 -10.925 1.159 1.00 73.19 212 PRO A C 1
ATOM 1739 O O . PRO A 1 212 ? -30.271 -11.519 1.233 1.00 73.19 212 PRO A O 1
ATOM 1742 N N . ASP A 1 213 ? -28.359 -11.129 0.141 1.00 74.31 213 ASP A N 1
ATOM 1743 C CA . ASP A 1 213 ? -28.630 -12.002 -1.011 1.00 74.31 213 ASP A CA 1
ATOM 1744 C C . ASP A 1 213 ? -28.098 -13.441 -0.829 1.00 74.31 213 ASP A C 1
ATOM 1746 O O . ASP A 1 213 ? -28.317 -14.313 -1.674 1.00 74.31 213 ASP A O 1
ATOM 1750 N N . GLY A 1 214 ? -2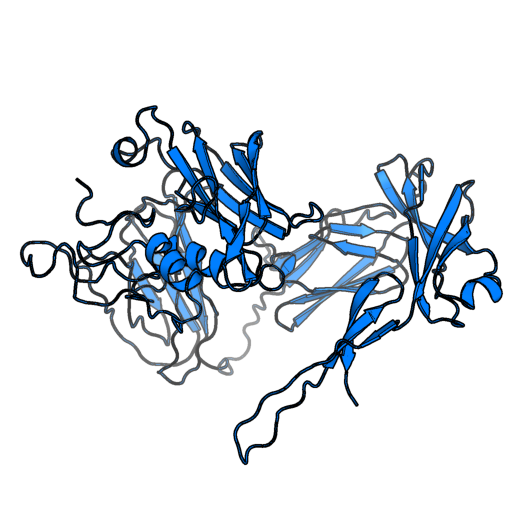7.394 -13.693 0.281 1.00 72.62 214 GLY A N 1
ATOM 1751 C CA . GLY A 1 214 ? -26.769 -14.976 0.608 1.00 72.62 214 GLY A CA 1
ATOM 1752 C C . GLY A 1 214 ? -25.508 -15.304 -0.203 1.00 72.62 214 GLY A C 1
ATOM 1753 O O . GLY A 1 214 ? -24.956 -16.395 -0.038 1.00 72.62 214 GLY A O 1
ATOM 1754 N N . GLN A 1 215 ? -25.052 -14.389 -1.060 1.00 78.44 215 GLN A N 1
ATOM 1755 C CA . GLN A 1 215 ? -23.906 -14.550 -1.959 1.00 78.44 215 GLN A CA 1
ATOM 1756 C C . GLN A 1 215 ? -22.830 -13.488 -1.737 1.00 78.44 215 GLN A C 1
ATOM 1758 O O . GLN A 1 215 ? -21.659 -13.761 -2.000 1.00 78.44 215 GLN A O 1
ATOM 1763 N N . ASP A 1 216 ? -23.208 -12.312 -1.247 1.00 80.38 216 ASP A N 1
ATOM 1764 C CA . ASP A 1 216 ? -22.296 -11.211 -1.013 1.00 80.38 216 ASP A CA 1
ATOM 1765 C C . ASP A 1 216 ? -21.276 -11.540 0.090 1.00 80.38 216 ASP A C 1
ATOM 1767 O O . ASP A 1 216 ? -21.590 -12.159 1.113 1.00 80.38 216 ASP A O 1
ATOM 1771 N N . LEU A 1 217 ? -20.021 -11.145 -0.135 1.00 87.12 217 LEU A N 1
ATOM 1772 C CA . LEU A 1 217 ? -18.880 -11.505 0.710 1.00 87.12 217 LEU A CA 1
ATOM 1773 C C . LEU A 1 217 ? -18.112 -10.273 1.169 1.00 87.12 217 LEU A C 1
ATOM 1775 O O . LEU A 1 217 ? -17.713 -9.436 0.365 1.00 87.12 217 LEU A O 1
ATOM 1779 N N . LEU A 1 218 ? -17.800 -10.239 2.461 1.00 85.44 218 LEU A N 1
ATOM 1780 C CA . LEU A 1 218 ? -16.964 -9.223 3.087 1.00 85.44 218 LEU A CA 1
ATOM 1781 C C . LEU A 1 218 ? -15.687 -9.885 3.598 1.00 85.44 218 LEU A C 1
ATOM 1783 O O . LEU A 1 218 ? -15.740 -10.874 4.332 1.00 85.44 218 LEU A O 1
ATOM 1787 N N . TYR A 1 219 ? -14.544 -9.313 3.224 1.00 86.31 219 TYR A N 1
ATOM 1788 C CA . TYR A 1 219 ? -13.239 -9.694 3.750 1.00 86.31 219 TYR A CA 1
ATOM 1789 C C . TYR A 1 219 ? -12.949 -8.876 5.010 1.00 86.31 219 TYR A C 1
ATOM 1791 O O . TYR A 1 219 ? -12.965 -7.646 4.984 1.00 86.31 219 TYR A O 1
ATOM 1799 N N . LEU A 1 220 ? -12.729 -9.578 6.122 1.00 83.44 220 LEU A N 1
ATOM 1800 C CA . LEU A 1 220 ? -12.335 -9.000 7.403 1.00 83.44 220 LEU A CA 1
ATOM 1801 C C . LEU A 1 220 ? -10.925 -9.497 7.720 1.00 83.44 220 LEU A C 1
ATOM 1803 O O . LEU A 1 220 ? -10.718 -10.691 7.939 1.00 83.44 220 LEU A O 1
ATOM 1807 N N . TYR A 1 221 ? -9.973 -8.577 7.718 1.00 81.38 221 TYR A N 1
ATOM 1808 C CA . TYR A 1 221 ? -8.570 -8.829 8.004 1.00 81.38 221 TYR A CA 1
ATOM 1809 C C . TYR A 1 221 ? -8.295 -8.657 9.496 1.00 81.38 221 TYR A C 1
ATOM 1811 O O . TYR A 1 221 ? -8.901 -7.817 10.171 1.00 81.38 221 TYR A O 1
ATOM 1819 N N . PHE A 1 222 ? -7.369 -9.472 9.997 1.00 77.75 222 PHE A N 1
ATOM 1820 C CA . PHE A 1 222 ? -6.982 -9.513 11.399 1.00 77.75 222 PHE A CA 1
ATOM 1821 C C . PHE A 1 222 ? -5.471 -9.363 11.517 1.00 77.75 222 PHE A C 1
ATOM 1823 O O . PHE A 1 222 ? -4.725 -10.208 11.025 1.00 77.75 222 PHE A O 1
ATOM 1830 N N . ASP A 1 223 ? -5.040 -8.338 12.239 1.00 78.56 223 ASP A N 1
ATOM 1831 C CA . ASP A 1 223 ? -3.634 -8.082 12.527 1.00 78.56 223 ASP A CA 1
ATOM 1832 C C . ASP A 1 223 ? -3.309 -8.421 13.977 1.00 78.56 223 ASP A C 1
ATOM 1834 O O . ASP A 1 223 ? -4.150 -8.304 14.869 1.00 78.56 223 ASP A O 1
ATOM 1838 N N . VAL A 1 224 ? -2.057 -8.782 14.245 1.00 77.19 224 VAL A N 1
ATOM 1839 C CA . VAL A 1 224 ? -1.530 -8.812 15.611 1.00 77.19 224 VAL A CA 1
ATOM 1840 C C . VAL A 1 224 ? -0.688 -7.565 15.812 1.00 77.19 224 VAL A C 1
ATOM 1842 O O . VAL A 1 224 ? 0.316 -7.366 15.132 1.00 77.19 224 VAL A O 1
ATOM 1845 N N . LEU A 1 225 ? -1.106 -6.733 16.758 1.00 82.94 225 LEU A N 1
ATOM 1846 C CA . LEU A 1 225 ? -0.490 -5.447 17.047 1.00 82.94 225 LEU A CA 1
ATOM 1847 C C . LEU A 1 225 ? 0.175 -5.469 18.425 1.00 82.94 225 LEU A C 1
ATOM 1849 O O . LEU A 1 225 ? -0.260 -6.182 19.337 1.00 82.94 225 LEU A O 1
ATOM 1853 N N . ASP A 1 226 ? 1.208 -4.655 18.601 1.00 85.12 226 ASP A N 1
ATOM 1854 C CA . ASP A 1 226 ? 1.761 -4.356 19.918 1.00 85.12 226 ASP A CA 1
ATOM 1855 C C . ASP A 1 226 ? 0.874 -3.368 20.708 1.00 85.12 226 ASP A C 1
ATOM 1857 O O . ASP A 1 226 ? -0.188 -2.927 20.252 1.00 85.12 226 ASP A O 1
ATOM 1861 N N . LYS A 1 227 ? 1.299 -3.021 21.930 1.00 91.56 227 LYS A N 1
ATOM 1862 C CA . LYS A 1 227 ? 0.566 -2.076 22.792 1.00 91.56 227 LYS A CA 1
ATOM 1863 C C . LYS A 1 227 ? 0.368 -0.701 22.134 1.00 91.56 227 LYS A C 1
ATOM 1865 O O . LYS A 1 227 ? -0.699 -0.108 22.288 1.00 91.56 227 LYS A O 1
ATOM 1870 N N . ASP A 1 228 ? 1.341 -0.244 21.351 1.00 88.62 228 ASP A N 1
ATOM 1871 C CA . ASP A 1 228 ? 1.369 1.082 20.735 1.00 88.62 228 ASP A CA 1
ATOM 1872 C C . ASP A 1 228 ? 0.644 1.102 19.374 1.00 88.62 228 ASP A C 1
ATOM 1874 O O . ASP A 1 228 ? 0.400 2.167 18.818 1.00 88.62 228 ASP A O 1
ATOM 1878 N N . GLY A 1 229 ? 0.193 -0.059 18.883 1.00 86.62 229 GLY A N 1
ATOM 1879 C CA . GLY A 1 229 ? -0.569 -0.191 17.640 1.00 86.62 229 GLY A CA 1
ATOM 1880 C C . GLY A 1 229 ? 0.260 -0.588 16.422 1.00 86.62 229 GLY A C 1
ATOM 1881 O O . GLY A 1 229 ? -0.285 -0.590 15.324 1.00 86.62 229 GLY A O 1
ATOM 1882 N N . ASN A 1 230 ? 1.534 -0.949 16.590 1.00 85.94 230 ASN A N 1
ATOM 1883 C CA . ASN A 1 230 ? 2.380 -1.370 15.475 1.00 85.94 230 ASN A CA 1
ATOM 1884 C C . ASN A 1 230 ? 2.124 -2.838 15.123 1.00 85.94 230 ASN A C 1
ATOM 1886 O O . ASN A 1 230 ? 2.026 -3.686 16.015 1.00 85.94 230 ASN A O 1
ATOM 1890 N N . TRP A 1 231 ? 2.061 -3.145 13.828 1.00 84.38 231 TRP A N 1
ATOM 1891 C CA . TRP A 1 231 ? 1.934 -4.512 13.326 1.00 84.38 231 TRP A CA 1
ATOM 1892 C C . TRP A 1 231 ? 3.159 -5.353 13.680 1.00 84.38 231 TRP A C 1
ATOM 1894 O O . TRP A 1 231 ? 4.289 -4.944 13.429 1.00 84.38 231 TRP A O 1
ATOM 1904 N N . VAL A 1 232 ? 2.936 -6.534 14.261 1.00 83.19 232 VAL A N 1
ATOM 1905 C CA . VAL A 1 232 ? 4.006 -7.452 14.658 1.00 83.19 232 VAL A CA 1
ATOM 1906 C C . VAL A 1 232 ? 4.296 -8.429 13.507 1.00 83.19 232 VAL A C 1
ATOM 1908 O O . VAL A 1 232 ? 3.568 -9.413 13.355 1.00 83.19 232 VAL A O 1
ATOM 1911 N N . PRO A 1 233 ? 5.388 -8.243 12.739 1.00 79.38 233 PRO A N 1
ATOM 1912 C CA . PRO A 1 233 ? 5.623 -8.964 11.481 1.00 79.38 233 PRO A CA 1
ATOM 1913 C C . PRO A 1 233 ? 5.851 -10.472 11.634 1.00 79.38 233 PRO A C 1
ATOM 1915 O O . PRO A 1 233 ? 5.715 -11.228 10.679 1.00 79.38 233 PRO A O 1
ATOM 1918 N N . SER A 1 234 ? 6.243 -10.920 12.827 1.00 76.31 234 SER A N 1
ATOM 1919 C CA . SER A 1 234 ? 6.543 -12.325 13.128 1.00 76.31 234 SER A CA 1
ATOM 1920 C C . SER A 1 234 ? 5.435 -13.028 13.917 1.00 76.31 234 SER A C 1
ATOM 1922 O O . SER A 1 234 ? 5.614 -14.168 14.362 1.00 76.31 234 SER A O 1
ATOM 1924 N N . ALA A 1 235 ? 4.300 -12.360 14.138 1.00 77.69 235 ALA A N 1
ATOM 1925 C CA . ALA A 1 235 ? 3.205 -12.932 14.901 1.00 77.69 235 ALA A CA 1
ATOM 1926 C C . ALA A 1 235 ? 2.625 -14.170 14.204 1.00 77.69 235 ALA A C 1
ATOM 1928 O O . ALA A 1 235 ? 2.366 -14.192 13.007 1.00 77.69 235 ALA A O 1
ATOM 1929 N N . SER A 1 236 ? 2.406 -15.220 14.991 1.00 76.75 236 SER A N 1
ATOM 1930 C CA . SER A 1 236 ? 1.813 -16.493 14.550 1.00 76.75 236 SER A CA 1
ATOM 1931 C C . SER A 1 236 ? 0.774 -16.991 15.559 1.00 76.75 236 SER A C 1
ATOM 1933 O O . SER A 1 236 ? 0.588 -18.190 15.768 1.00 76.75 236 SER A O 1
ATOM 1935 N N . ASN A 1 237 ? 0.126 -16.047 16.246 1.00 79.88 237 ASN A N 1
ATOM 1936 C CA . ASN A 1 237 ? -0.882 -16.317 17.262 1.00 79.88 237 ASN A CA 1
ATOM 1937 C C . ASN A 1 237 ? -2.086 -17.039 16.644 1.00 79.88 237 ASN A C 1
ATOM 1939 O O . ASN A 1 237 ? -2.627 -16.605 15.631 1.00 79.88 237 ASN A O 1
ATOM 1943 N N . GLN A 1 238 ? -2.554 -18.103 17.298 1.00 75.44 238 GLN A N 1
ATOM 1944 C CA . GLN A 1 238 ? -3.801 -18.754 16.913 1.00 75.44 238 GLN A CA 1
ATOM 1945 C C . GLN A 1 238 ? -4.990 -17.873 17.312 1.00 75.44 238 GLN A C 1
ATOM 1947 O O . GLN A 1 238 ? -5.180 -17.584 18.498 1.00 75.44 238 GLN A O 1
ATOM 1952 N N . LEU A 1 239 ? -5.778 -17.454 16.322 1.00 71.81 239 LEU A N 1
ATOM 1953 C CA . LEU A 1 239 ? -6.986 -16.658 16.525 1.00 71.81 239 LEU A CA 1
ATOM 1954 C C . LEU A 1 239 ? -8.226 -17.558 16.595 1.00 71.81 239 LEU A C 1
ATOM 1956 O O . LEU A 1 239 ? -8.359 -18.533 15.856 1.00 71.81 239 LEU A O 1
ATOM 1960 N N . HIS A 1 240 ? -9.153 -17.204 17.480 1.00 73.19 240 HIS A N 1
ATOM 1961 C CA . HIS A 1 240 ? -10.455 -17.844 17.622 1.00 73.19 240 HIS A CA 1
ATOM 1962 C C . HIS A 1 240 ? -11.560 -16.856 17.274 1.00 73.19 240 HIS A C 1
ATOM 1964 O O . HIS A 1 240 ? -11.630 -15.774 17.863 1.00 73.19 240 HIS A O 1
ATOM 1970 N N . PHE A 1 241 ? -12.445 -17.266 16.367 1.00 76.25 241 PHE A N 1
ATOM 1971 C CA . PHE A 1 241 ? -13.531 -16.436 15.862 1.00 76.25 241 PHE A CA 1
ATOM 1972 C C . PHE A 1 241 ? -14.883 -16.912 16.385 1.00 76.25 241 PHE A C 1
ATOM 1974 O O . PHE A 1 241 ? -15.182 -18.107 16.384 1.00 76.25 241 PHE A O 1
ATOM 1981 N N . LYS A 1 242 ? -15.720 -15.962 16.799 1.00 76.94 242 LYS A N 1
ATOM 1982 C CA . LYS A 1 242 ? -17.133 -16.186 17.101 1.00 76.94 242 LYS A CA 1
ATOM 1983 C C . LYS A 1 242 ? -17.963 -15.195 16.301 1.00 76.94 242 LYS A C 1
ATOM 1985 O O . LYS A 1 242 ? -17.733 -13.996 16.414 1.00 76.94 242 LYS A O 1
ATOM 1990 N N . ILE A 1 243 ? -18.929 -15.695 15.541 1.00 78.44 243 ILE A N 1
ATOM 1991 C CA . ILE A 1 243 ? -19.909 -14.868 14.842 1.00 78.44 243 ILE A CA 1
ATOM 1992 C C . ILE A 1 243 ? -21.261 -14.988 15.544 1.00 78.44 243 ILE A C 1
ATOM 1994 O O . ILE A 1 243 ? -21.702 -16.081 15.899 1.00 78.44 243 ILE A O 1
ATOM 1998 N N . GLU A 1 244 ? -21.876 -13.848 15.821 1.00 75.06 244 GLU A N 1
ATOM 1999 C CA . GLU A 1 244 ? -23.234 -13.736 16.338 1.00 75.06 244 GLU A CA 1
ATOM 2000 C C . GLU A 1 244 ? -24.058 -13.010 15.283 1.00 75.06 244 GLU A C 1
ATOM 2002 O O . GLU A 1 244 ? -23.623 -11.979 14.777 1.00 75.06 244 GLU A O 1
ATOM 2007 N N . GLY A 1 245 ? -25.234 -13.544 14.968 1.00 72.06 245 GLY A N 1
ATOM 2008 C CA . GLY A 1 245 ? -26.162 -12.914 14.049 1.00 72.06 245 GLY A CA 1
ATOM 2009 C C . GLY A 1 245 ? -26.194 -13.526 12.639 1.00 72.06 245 GLY A C 1
ATOM 2010 O O . GLY A 1 245 ? -25.747 -14.649 12.422 1.00 72.06 245 GLY A O 1
ATOM 2011 N N . PRO A 1 246 ? -26.786 -12.794 11.695 1.00 75.69 246 PRO A N 1
ATOM 2012 C CA . PRO A 1 246 ? -27.276 -13.268 10.403 1.00 75.69 246 PRO A CA 1
ATOM 2013 C C . PRO A 1 246 ? -26.230 -13.346 9.279 1.00 75.69 246 PRO A C 1
ATOM 2015 O O . PRO A 1 246 ? -26.496 -13.070 8.115 1.00 75.69 246 PRO A O 1
ATOM 2018 N N . ALA A 1 247 ? -25.011 -13.734 9.623 1.00 76.38 247 ALA A N 1
ATOM 2019 C CA . ALA A 1 247 ? -23.991 -14.085 8.650 1.00 76.38 247 ALA A CA 1
ATOM 2020 C C . ALA A 1 247 ? -23.213 -15.284 9.164 1.00 76.38 247 ALA A C 1
ATOM 2022 O O . ALA A 1 247 ? -23.267 -15.650 10.341 1.00 76.38 247 ALA A O 1
ATOM 2023 N N . ARG A 1 248 ? -22.448 -15.887 8.263 1.00 74.62 248 ARG A N 1
ATOM 2024 C CA . ARG A 1 248 ? -21.598 -17.030 8.571 1.00 74.62 248 ARG A CA 1
ATOM 2025 C C . ARG A 1 248 ? -20.183 -16.779 8.095 1.00 74.62 248 ARG A C 1
ATOM 2027 O O . ARG A 1 248 ? -19.959 -16.150 7.065 1.00 74.62 248 ARG A O 1
ATOM 2034 N N . ILE A 1 249 ? -19.234 -17.344 8.824 1.00 83.19 249 ILE A N 1
ATOM 2035 C CA . ILE A 1 249 ? -17.847 -17.398 8.380 1.00 83.19 249 ILE A CA 1
ATOM 2036 C C . ILE A 1 249 ? -17.764 -18.505 7.327 1.00 83.19 249 ILE A C 1
ATOM 2038 O O . ILE A 1 249 ? -17.906 -19.682 7.650 1.00 83.19 249 ILE A O 1
ATOM 2042 N N . VAL A 1 250 ? -17.566 -18.128 6.064 1.00 85.38 250 VAL A N 1
ATOM 2043 C CA . VAL A 1 250 ? -17.430 -19.084 4.949 1.00 85.38 250 VAL A CA 1
ATOM 2044 C C . VAL A 1 250 ? -15.985 -19.533 4.716 1.00 85.38 250 VAL A C 1
ATOM 2046 O O . VAL A 1 250 ? -15.762 -20.553 4.067 1.00 85.38 250 VAL A O 1
ATOM 2049 N N . GLY A 1 251 ? -15.012 -18.809 5.276 1.00 83.75 251 GLY A N 1
ATOM 2050 C CA . GLY A 1 251 ? -13.592 -19.099 5.134 1.00 83.75 251 GLY A CA 1
ATOM 2051 C C . GLY A 1 251 ? -12.733 -18.351 6.154 1.00 83.75 251 GLY A C 1
ATOM 2052 O O . GLY A 1 251 ? -13.099 -17.263 6.593 1.00 83.75 251 GLY A O 1
ATOM 2053 N N . VAL A 1 252 ? -11.595 -18.938 6.514 1.00 83.12 252 VAL A N 1
ATOM 2054 C CA . VAL A 1 252 ? -10.476 -18.288 7.208 1.00 83.12 252 VAL A CA 1
ATOM 2055 C C . VAL A 1 252 ? -9.187 -18.641 6.475 1.00 83.12 252 VAL A C 1
ATOM 2057 O O . VAL A 1 252 ? -9.038 -19.771 6.009 1.00 83.12 252 VAL A O 1
ATOM 2060 N N . ASP A 1 253 ? -8.269 -17.689 6.356 1.00 84.94 253 ASP A N 1
ATOM 2061 C CA . ASP A 1 253 ? -6.998 -17.881 5.661 1.00 84.94 253 ASP A CA 1
ATOM 2062 C C . ASP A 1 253 ? -5.915 -16.971 6.261 1.00 84.94 253 ASP A C 1
ATOM 2064 O O . ASP A 1 253 ? -6.219 -15.960 6.890 1.00 84.94 253 ASP A O 1
ATOM 2068 N N . ASN A 1 254 ? -4.655 -17.357 6.082 1.00 80.50 254 ASN A N 1
ATOM 2069 C CA . ASN A 1 254 ? -3.468 -16.575 6.423 1.00 80.50 254 ASN A CA 1
ATOM 2070 C C . ASN A 1 254 ? -2.423 -16.567 5.295 1.00 80.50 254 ASN A C 1
ATOM 2072 O O . ASN A 1 254 ? -1.297 -16.136 5.524 1.00 80.50 254 ASN A O 1
ATOM 2076 N N . GLY A 1 255 ? -2.745 -17.126 4.120 1.00 87.00 255 GLY A N 1
ATOM 2077 C CA . GLY A 1 255 ? -1.855 -17.147 2.958 1.00 87.00 255 GLY A CA 1
ATOM 2078 C C . GLY A 1 255 ? -0.656 -18.092 3.085 1.00 87.00 255 GLY A C 1
ATOM 2079 O O . GLY A 1 255 ? 0.084 -18.298 2.121 1.00 87.00 255 GLY A O 1
ATOM 2080 N N . ARG A 1 256 ? -0.450 -18.724 4.250 1.00 87.50 256 ARG A N 1
ATOM 2081 C CA . ARG A 1 256 ? 0.734 -19.540 4.523 1.00 87.50 256 ARG A CA 1
ATOM 2082 C C . ARG A 1 256 ? 0.662 -20.878 3.796 1.00 87.50 256 ARG A C 1
ATOM 2084 O O . ARG A 1 256 ? -0.097 -21.780 4.160 1.00 87.50 256 ARG A O 1
ATOM 2091 N N . GLN A 1 257 ? 1.574 -21.069 2.853 1.00 89.94 257 GLN A N 1
ATOM 2092 C CA . GLN A 1 257 ? 1.641 -22.242 1.979 1.00 89.94 257 GLN A CA 1
ATOM 2093 C C . GLN A 1 257 ? 1.835 -23.564 2.724 1.00 89.94 257 GLN A C 1
ATOM 2095 O O . GLN A 1 257 ? 1.279 -24.597 2.345 1.00 89.94 257 GLN A O 1
ATOM 2100 N N . ALA A 1 258 ? 2.610 -23.517 3.808 1.00 88.25 258 ALA A N 1
ATOM 2101 C CA . ALA A 1 258 ? 2.886 -24.643 4.692 1.00 88.25 258 ALA A CA 1
ATOM 2102 C C . ALA A 1 258 ? 1.827 -24.852 5.791 1.00 88.25 258 ALA A C 1
ATOM 2104 O O . ALA A 1 258 ? 1.948 -25.802 6.567 1.00 88.25 258 ALA A O 1
ATOM 2105 N N . SER A 1 259 ? 0.810 -23.986 5.914 1.00 84.50 259 SER A N 1
ATOM 2106 C CA . SER A 1 259 ? -0.259 -24.209 6.895 1.00 84.50 259 SER A CA 1
ATOM 2107 C C . SER A 1 259 ? -1.161 -25.356 6.445 1.00 84.50 259 SER A C 1
ATOM 2109 O O . SER A 1 259 ? -1.567 -25.417 5.287 1.00 84.50 259 SER A O 1
ATOM 2111 N N . ARG A 1 260 ? -1.514 -26.249 7.378 1.00 83.50 260 ARG A N 1
ATOM 2112 C CA . ARG A 1 260 ? -2.541 -27.297 7.201 1.00 83.50 260 ARG A CA 1
ATOM 2113 C C . ARG A 1 260 ? -3.808 -27.013 8.009 1.00 83.50 260 ARG A C 1
ATOM 2115 O O . ARG A 1 260 ? -4.599 -27.920 8.266 1.00 83.50 260 ARG A O 1
ATOM 2122 N N . GLU A 1 261 ? -3.984 -25.766 8.433 1.00 75.88 261 GLU A N 1
ATOM 2123 C CA . GLU A 1 261 ? -5.215 -25.306 9.066 1.00 75.88 261 GLU A CA 1
ATOM 2124 C C . GLU A 1 261 ? -6.386 -25.405 8.077 1.00 75.88 261 GLU A C 1
ATOM 2126 O O . GLU A 1 261 ? -6.212 -25.369 6.855 1.00 75.88 261 GLU A O 1
ATOM 2131 N N . ARG A 1 262 ? -7.594 -25.613 8.607 1.00 77.75 262 ARG A N 1
ATOM 2132 C CA . ARG A 1 262 ? -8.796 -25.761 7.782 1.00 77.75 262 ARG A CA 1
ATOM 2133 C C . ARG A 1 262 ? -9.269 -24.392 7.306 1.00 77.75 262 ARG A C 1
ATOM 2135 O O . ARG A 1 262 ? -9.403 -23.494 8.124 1.00 77.75 262 ARG A O 1
ATOM 2142 N N . TYR A 1 263 ? -9.640 -24.295 6.031 1.00 74.12 263 TYR A N 1
ATOM 2143 C CA . TYR A 1 263 ? -10.271 -23.090 5.487 1.00 74.12 263 TYR A CA 1
ATOM 2144 C C . TYR A 1 263 ? -11.703 -22.867 6.011 1.00 74.12 263 TYR A C 1
ATOM 2146 O O . TYR A 1 263 ? -12.090 -21.730 6.229 1.00 74.12 263 TYR A O 1
ATOM 2154 N N . GLN A 1 264 ? -12.516 -23.913 6.216 1.00 75.06 264 GLN A N 1
ATOM 2155 C CA . GLN A 1 264 ? -13.954 -23.752 6.510 1.00 75.06 264 GLN A CA 1
ATOM 2156 C C . GLN A 1 264 ? -14.303 -23.655 8.007 1.00 75.06 264 GLN A C 1
ATOM 2158 O O . GLN A 1 264 ? -13.786 -24.426 8.821 1.00 75.06 264 GLN A O 1
ATOM 2163 N N . ALA A 1 265 ? -15.277 -22.791 8.331 1.00 59.69 265 ALA A N 1
ATOM 2164 C CA . ALA A 1 265 ? -15.942 -22.668 9.636 1.00 59.69 265 ALA A CA 1
ATOM 2165 C C . ALA A 1 265 ? -17.480 -22.884 9.532 1.00 59.69 265 ALA A C 1
ATOM 2167 O O . ALA A 1 265 ? -18.027 -22.971 8.435 1.00 59.69 265 ALA A O 1
ATOM 2168 N N . GLN A 1 266 ? -18.170 -23.062 10.672 1.00 40.28 266 GLN A N 1
ATOM 2169 C CA . GLN A 1 266 ? -19.581 -23.509 10.763 1.00 40.28 266 GLN A CA 1
ATOM 2170 C C . GLN A 1 266 ? -20.639 -22.415 10.463 1.00 40.28 266 GLN A C 1
ATOM 2172 O O . GLN A 1 266 ? -20.387 -21.224 10.626 1.00 40.28 266 GLN A O 1
ATOM 2177 N N . SER A 1 267 ? -21.837 -22.851 10.035 1.00 32.19 267 SER A N 1
ATOM 2178 C CA . SER A 1 267 ? -22.901 -22.078 9.357 1.00 32.19 267 SER A CA 1
ATOM 2179 C C . SER A 1 267 ? -24.121 -21.697 10.213 1.00 32.19 267 SER A C 1
ATOM 2181 O O . SER A 1 267 ? -24.579 -22.541 10.981 1.00 32.19 267 SER A O 1
ATOM 2183 N N . LEU A 1 268 ? -24.740 -20.534 9.942 1.00 31.86 268 LEU A N 1
ATOM 2184 C CA . LEU A 1 268 ? -26.140 -20.166 10.256 1.00 31.86 268 LEU A CA 1
ATOM 2185 C C . LEU A 1 268 ? -26.673 -19.148 9.212 1.00 31.86 268 LEU A C 1
ATOM 2187 O O . LEU A 1 268 ? -25.877 -18.408 8.636 1.00 31.86 268 LEU A O 1
ATOM 2191 N N . GLU A 1 269 ? -27.992 -19.114 8.973 1.00 31.03 269 GLU A N 1
ATOM 2192 C CA . GLU A 1 269 ? -28.693 -18.210 8.032 1.00 31.03 269 GLU A CA 1
ATOM 2193 C C . GLU A 1 269 ? -29.754 -17.368 8.767 1.00 31.03 269 GLU A C 1
ATOM 2195 O O . GLU A 1 269 ? -30.549 -17.939 9.514 1.00 31.03 269 GLU A O 1
ATOM 2200 N N . GLN A 1 270 ? -29.771 -16.041 8.554 1.00 31.47 270 GLN A N 1
ATOM 2201 C CA . GLN A 1 270 ? -30.885 -15.082 8.769 1.00 31.47 270 GLN A CA 1
ATOM 2202 C C . GLN A 1 270 ? -30.437 -13.669 8.316 1.00 31.47 270 GLN A C 1
ATOM 2204 O O . GLN A 1 270 ? -29.385 -13.592 7.701 1.00 31.47 270 GLN A O 1
ATOM 2209 N N . ALA A 1 271 ? -31.182 -12.577 8.579 1.00 30.20 271 ALA A N 1
ATOM 2210 C CA . ALA A 1 271 ? -30.820 -11.164 8.280 1.00 30.20 271 ALA A CA 1
ATOM 2211 C C . ALA A 1 271 ? -30.812 -10.268 9.560 1.00 30.20 271 ALA A C 1
ATOM 2213 O O . ALA A 1 271 ? -31.450 -10.646 10.546 1.00 30.20 271 ALA A O 1
ATOM 2214 N N . GLY A 1 272 ? -30.064 -9.136 9.600 1.00 32.25 272 GLY A N 1
ATOM 2215 C CA . GLY A 1 272 ? -29.853 -8.289 10.814 1.00 32.25 272 GLY A CA 1
ATOM 2216 C C . GLY A 1 272 ? -28.386 -7.938 11.201 1.00 32.25 272 GLY A C 1
ATOM 2217 O O . GLY A 1 272 ? -27.482 -7.969 10.369 1.00 32.25 272 GLY A O 1
ATOM 2218 N N . GLN A 1 273 ? -28.134 -7.563 12.468 1.00 40.50 273 GLN A N 1
ATOM 2219 C CA . GLN A 1 273 ? -26.794 -7.158 12.941 1.00 40.50 273 GLN A CA 1
ATOM 2220 C C . GLN A 1 273 ? -25.904 -8.369 13.232 1.00 40.50 273 GLN A C 1
ATOM 2222 O O . GLN A 1 273 ? -26.267 -9.248 14.016 1.00 40.50 273 GLN A O 1
ATOM 2227 N N . VAL A 1 274 ? -24.713 -8.371 12.641 1.00 50.03 274 VAL A N 1
ATOM 2228 C CA . VAL A 1 274 ? -23.695 -9.401 12.823 1.00 50.03 274 VAL A CA 1
ATOM 2229 C C . VAL A 1 274 ? -22.555 -8.838 13.657 1.00 50.03 274 VAL A C 1
ATOM 2231 O O . VAL A 1 274 ? -22.034 -7.768 13.358 1.00 50.03 274 VAL A O 1
ATOM 2234 N N . ARG A 1 275 ? -22.122 -9.585 14.670 1.00 65.44 275 ARG A N 1
ATOM 2235 C CA . ARG A 1 275 ? -20.913 -9.292 15.441 1.00 65.44 275 ARG A CA 1
ATOM 2236 C C . ARG A 1 275 ? -19.908 -10.418 15.283 1.00 65.44 275 ARG A C 1
ATOM 2238 O O . ARG A 1 275 ? -20.176 -11.552 15.678 1.00 65.44 275 ARG A O 1
ATOM 2245 N N . VAL A 1 276 ? -18.725 -10.093 14.782 1.00 64.38 276 VAL A N 1
ATOM 2246 C CA . VAL A 1 276 ? -17.570 -10.992 14.745 1.00 64.38 276 VAL A CA 1
ATOM 2247 C C . VAL A 1 276 ? -16.651 -10.639 15.908 1.00 64.38 276 VAL A C 1
ATOM 2249 O O . VAL A 1 276 ? -16.231 -9.496 16.040 1.00 64.38 276 VAL A O 1
ATOM 2252 N N . LYS A 1 277 ? -16.338 -11.604 16.772 1.00 67.94 277 LYS A N 1
ATOM 2253 C CA . LYS A 1 277 ? -15.355 -11.471 17.857 1.00 67.94 277 LYS A CA 1
ATOM 2254 C C . LYS A 1 277 ? -14.132 -12.310 17.518 1.00 67.94 277 LYS A C 1
ATOM 2256 O O . LYS A 1 277 ? -14.284 -13.494 17.220 1.00 67.94 277 LYS A O 1
ATOM 2261 N N . ALA A 1 278 ? -12.949 -11.720 17.624 1.00 63.28 278 ALA A N 1
ATOM 2262 C CA . ALA A 1 278 ? -11.672 -12.414 17.549 1.00 63.28 278 ALA A CA 1
ATOM 2263 C C . ALA A 1 278 ? -10.969 -12.370 18.905 1.00 63.28 278 ALA A C 1
ATOM 2265 O O . ALA A 1 278 ? -10.972 -11.355 19.602 1.00 63.28 278 ALA A O 1
ATOM 2266 N N . SER A 1 279 ? -10.367 -13.491 19.289 1.00 64.06 279 SER A N 1
ATOM 2267 C CA . SER A 1 279 ? -9.621 -13.614 20.539 1.00 64.06 279 SER A CA 1
ATOM 2268 C C . SER A 1 279 ? -8.411 -14.519 20.360 1.00 64.06 279 SER A C 1
ATOM 2270 O O . SER A 1 279 ? -8.439 -15.454 19.563 1.00 64.06 279 SER A O 1
ATOM 2272 N N . ALA A 1 280 ? -7.357 -14.258 21.124 1.00 61.88 280 ALA A N 1
ATOM 2273 C CA . ALA A 1 280 ? -6.182 -15.111 21.203 1.00 61.88 280 ALA A CA 1
ATOM 2274 C C . ALA A 1 280 ? -5.621 -15.066 22.621 1.00 61.88 280 ALA A C 1
ATOM 2276 O O . ALA A 1 280 ? -5.781 -14.078 23.342 1.00 61.88 280 ALA A O 1
ATOM 2277 N N . ARG A 1 281 ? -4.948 -16.138 23.044 1.00 72.69 281 ARG A N 1
ATOM 2278 C CA . ARG A 1 281 ? -4.365 -16.201 24.387 1.00 72.69 281 ARG A CA 1
ATOM 2279 C C . ARG A 1 281 ? -3.344 -15.075 24.575 1.00 72.69 281 ARG A C 1
ATOM 2281 O O . ARG A 1 281 ? -2.344 -15.028 23.866 1.00 72.69 281 ARG A O 1
ATOM 2288 N N . GLY A 1 282 ? -3.576 -14.232 25.580 1.00 73.88 282 GLY A N 1
ATOM 2289 C CA . GLY A 1 282 ? -2.671 -13.139 25.941 1.00 73.88 282 GLY A CA 1
ATOM 2290 C C . GLY A 1 282 ? -2.800 -11.881 25.080 1.00 73.88 282 GLY A C 1
ATOM 2291 O O . GLY A 1 282 ? -1.988 -10.984 25.267 1.00 73.88 282 GLY A O 1
ATOM 2292 N N . LEU A 1 283 ? -3.789 -11.809 24.179 1.00 70.00 283 LEU A N 1
ATOM 2293 C CA . LEU A 1 283 ? -4.117 -10.593 23.431 1.00 70.00 283 LEU A CA 1
ATOM 2294 C C . LEU A 1 283 ? -5.452 -10.013 23.902 1.00 70.00 283 LEU A C 1
ATOM 2296 O O . LEU A 1 283 ? -6.374 -10.760 24.243 1.00 70.00 283 LEU A O 1
ATOM 2300 N N . GLU A 1 284 ? -5.568 -8.688 23.872 1.00 73.88 284 GLU A N 1
ATOM 2301 C CA . GLU A 1 284 ? -6.856 -8.010 24.003 1.00 73.88 284 GLU A CA 1
ATOM 2302 C C . GLU A 1 284 ? -7.780 -8.427 22.839 1.00 73.88 284 GLU A C 1
ATOM 2304 O O . GLU A 1 284 ? -7.367 -8.356 21.674 1.00 73.88 284 GLU A O 1
ATOM 2309 N N . PRO A 1 285 ? -9.004 -8.916 23.125 1.00 64.75 285 PRO A N 1
ATOM 2310 C CA . PRO A 1 285 ? -9.931 -9.359 22.093 1.00 64.75 285 PRO A CA 1
ATOM 2311 C C . PRO A 1 285 ? -10.490 -8.167 21.317 1.00 64.75 285 PRO A C 1
ATOM 2313 O O . PRO A 1 285 ? -10.667 -7.080 21.862 1.00 64.75 285 PRO A O 1
ATOM 2316 N N . ALA A 1 286 ? -10.847 -8.406 20.061 1.00 69.25 286 ALA A N 1
ATOM 2317 C CA . ALA A 1 286 ? -11.410 -7.390 19.185 1.00 69.25 286 ALA A CA 1
ATOM 2318 C C . ALA A 1 286 ? -12.785 -7.827 18.665 1.00 69.25 286 ALA A C 1
ATOM 2320 O O . ALA A 1 286 ? -13.061 -9.023 18.521 1.00 69.25 286 ALA A O 1
ATOM 2321 N N . SER A 1 287 ? -13.667 -6.864 18.397 1.00 69.50 287 SER A N 1
ATOM 2322 C CA . SER A 1 287 ? -14.995 -7.128 17.840 1.00 69.50 287 SER A CA 1
ATOM 2323 C C . SER A 1 287 ? -15.328 -6.183 16.697 1.00 69.50 287 SER A C 1
ATOM 2325 O O . SER A 1 287 ? -15.110 -4.979 16.819 1.00 69.50 287 SER A O 1
ATOM 2327 N N . PHE A 1 288 ? -15.920 -6.726 15.640 1.00 69.81 288 PHE A N 1
ATOM 2328 C CA . PHE A 1 288 ? -16.397 -6.002 14.472 1.00 69.81 288 PHE A CA 1
ATOM 2329 C C . PHE A 1 288 ? -17.901 -6.205 14.318 1.00 69.81 288 PHE A C 1
ATOM 2331 O O . PHE A 1 288 ? -18.373 -7.342 14.349 1.00 69.81 288 PHE A O 1
ATOM 2338 N N . ASP A 1 289 ? -18.634 -5.110 14.149 1.00 67.88 289 ASP A N 1
ATOM 2339 C CA . ASP A 1 289 ? -20.067 -5.134 13.874 1.00 67.88 289 ASP A CA 1
ATOM 2340 C C . ASP A 1 289 ? -20.291 -4.823 12.393 1.00 67.88 289 ASP A C 1
ATOM 2342 O O . ASP A 1 289 ? -19.786 -3.818 11.896 1.00 67.88 289 ASP A O 1
ATOM 2346 N N . LEU A 1 290 ? -21.061 -5.665 11.706 1.00 64.44 290 LEU A N 1
ATOM 2347 C CA . LEU A 1 290 ? -21.463 -5.473 10.314 1.00 64.44 290 LEU A CA 1
ATOM 2348 C C . LEU A 1 290 ? -22.973 -5.661 10.158 1.00 64.44 290 LEU A C 1
ATOM 2350 O O . LEU A 1 290 ? -23.621 -6.336 10.965 1.00 64.44 290 LEU A O 1
ATOM 2354 N N . LEU A 1 291 ? -23.539 -5.038 9.130 1.00 48.88 291 LEU A N 1
ATOM 2355 C CA . LEU A 1 291 ? -24.968 -5.097 8.836 1.00 48.88 291 LEU A CA 1
ATOM 2356 C C . LEU A 1 291 ? -25.225 -5.982 7.613 1.00 48.88 291 LEU A C 1
ATOM 2358 O O . LEU A 1 291 ? -24.546 -5.825 6.602 1.00 48.88 291 LEU A O 1
ATOM 2362 N N . VAL A 1 292 ? -26.208 -6.881 7.703 1.00 49.03 292 VAL A N 1
ATOM 2363 C CA . VAL A 1 292 ? -26.708 -7.674 6.568 1.00 49.03 292 VAL A CA 1
ATOM 2364 C C . VAL A 1 292 ? -28.089 -7.152 6.174 1.00 49.03 292 VAL A C 1
ATOM 2366 O O . VAL A 1 292 ? -29.041 -7.316 6.943 1.00 49.03 292 VAL A O 1
ATOM 2369 N N . GLY A 1 293 ? -28.189 -6.548 4.987 1.00 48.22 293 GLY A N 1
ATOM 2370 C CA . GLY A 1 293 ? -29.407 -5.913 4.475 1.00 48.22 293 GLY A CA 1
ATOM 2371 C C . GLY A 1 293 ? -29.647 -4.481 4.942 1.00 48.22 293 GLY A C 1
ATOM 2372 O O . GLY A 1 293 ? -28.826 -3.880 5.635 1.00 48.22 293 GLY A O 1
ATOM 2373 N N . GLU A 1 294 ? -30.789 -3.921 4.540 1.00 46.44 294 GLU A N 1
ATOM 2374 C CA . GLU A 1 294 ? -31.297 -2.687 5.138 1.00 46.44 294 GLU A CA 1
ATOM 2375 C C . GLU A 1 294 ? -31.797 -2.975 6.558 1.00 46.44 294 GLU A C 1
ATOM 2377 O O . GLU A 1 294 ? -32.278 -4.069 6.863 1.00 46.44 294 GLU A O 1
ATOM 2382 N N . ALA A 1 295 ? -31.646 -2.002 7.457 1.00 38.97 295 ALA A N 1
ATOM 2383 C CA . ALA A 1 295 ? -32.069 -2.154 8.840 1.00 38.97 295 ALA A CA 1
ATOM 2384 C C . ALA A 1 295 ? -33.561 -2.527 8.894 1.00 38.97 295 ALA A C 1
ATOM 2386 O O . ALA A 1 295 ? -34.406 -1.749 8.459 1.00 38.97 295 ALA A O 1
ATOM 2387 N N . PHE A 1 296 ? -33.890 -3.702 9.447 1.00 34.62 296 PHE A N 1
ATOM 2388 C CA . PHE A 1 296 ? -35.269 -3.999 9.830 1.00 34.62 296 PHE A CA 1
ATOM 2389 C C . PHE A 1 296 ? -35.797 -2.854 10.697 1.00 34.62 296 PHE A C 1
ATOM 2391 O O . PHE A 1 296 ? -35.089 -2.395 11.599 1.00 34.62 296 PHE A O 1
ATOM 2398 N N . ASP A 1 297 ? -37.038 -2.441 10.422 1.00 35.06 297 ASP A N 1
ATOM 2399 C CA . ASP A 1 297 ? -37.853 -1.518 11.216 1.00 35.06 297 ASP A CA 1
ATOM 2400 C C . ASP A 1 297 ? -38.021 -2.050 12.652 1.00 35.06 297 ASP A C 1
ATOM 2402 O O . ASP A 1 297 ? -39.049 -2.586 13.066 1.00 35.06 297 ASP A O 1
ATOM 2406 N N . CYS A 1 298 ? -36.965 -1.923 13.442 1.00 28.95 298 CYS A N 1
ATOM 2407 C CA . CYS A 1 298 ? -36.990 -2.093 14.875 1.00 28.95 298 CYS A CA 1
ATOM 2408 C C . CYS A 1 298 ? -37.205 -0.706 15.468 1.00 28.95 298 CYS A C 1
ATOM 2410 O O . CYS A 1 298 ? -36.357 0.180 15.353 1.00 28.95 298 CYS A O 1
ATOM 2412 N N . GLN A 1 299 ? -38.374 -0.536 16.089 1.00 29.59 299 GLN A N 1
ATOM 2413 C CA . GLN A 1 299 ? -38.767 0.632 16.876 1.00 29.59 299 GLN A CA 1
ATOM 2414 C C . GLN A 1 299 ? -37.564 1.202 17.653 1.00 29.59 299 GLN A C 1
ATOM 2416 O O . GLN A 1 299 ? -36.867 0.452 18.345 1.00 29.59 299 GLN A O 1
ATOM 2421 N N . PRO A 1 300 ? -37.291 2.511 17.538 1.00 29.19 300 PRO A N 1
ATOM 2422 C CA . PRO A 1 300 ? -36.012 3.072 17.928 1.00 29.19 300 PRO A CA 1
ATOM 2423 C C . PRO A 1 300 ? -35.845 3.034 19.446 1.00 29.19 300 PRO A C 1
ATOM 2425 O O . PRO A 1 300 ? -36.421 3.845 20.168 1.00 29.19 300 PRO A O 1
ATOM 2428 N N . VAL A 1 301 ? -34.949 2.176 19.930 1.00 32.62 301 VAL A N 1
ATOM 2429 C CA . VAL A 1 301 ? -34.187 2.497 21.138 1.00 32.62 301 VAL A CA 1
ATOM 2430 C C . VAL A 1 301 ? -33.004 3.334 20.664 1.00 32.62 301 VAL A C 1
ATOM 2432 O O . VAL A 1 301 ? -31.991 2.814 20.202 1.00 32.62 301 VAL A O 1
ATOM 2435 N N . LYS A 1 302 ? -33.191 4.659 20.672 1.00 35.25 302 LYS A N 1
ATOM 2436 C CA . LYS A 1 302 ? -32.188 5.648 20.264 1.00 35.25 302 LYS A CA 1
ATOM 2437 C C . LYS A 1 302 ? -30.876 5.429 21.025 1.00 35.25 302 LYS A C 1
ATOM 2439 O O . LYS A 1 302 ? -30.753 5.846 22.168 1.00 35.25 302 LYS A O 1
ATOM 2444 N N . ASN A 1 303 ? -29.883 4.875 20.343 1.00 36.94 303 ASN A N 1
ATOM 2445 C CA . ASN A 1 303 ? -28.478 5.187 20.579 1.00 36.94 303 ASN A CA 1
ATOM 2446 C C . ASN A 1 303 ? -27.856 5.540 19.226 1.00 36.94 303 ASN A C 1
ATOM 2448 O O . ASN A 1 303 ? -27.170 4.745 18.588 1.00 36.94 303 ASN A O 1
ATOM 2452 N N . GLN A 1 304 ? -28.167 6.749 18.753 1.00 40.62 304 GLN A N 1
ATOM 2453 C CA . GLN A 1 304 ? -27.428 7.361 17.657 1.00 40.62 304 GLN A CA 1
ATOM 2454 C C . GLN A 1 304 ? -25.990 7.567 18.146 1.00 40.62 304 GLN A C 1
ATOM 2456 O O . GLN A 1 304 ? -25.770 8.334 19.080 1.00 40.62 304 GLN A O 1
ATOM 2461 N N . ARG A 1 305 ? -25.007 6.904 17.521 1.00 49.12 305 ARG A N 1
ATOM 2462 C CA . ARG A 1 305 ? -23.620 7.392 17.550 1.00 49.12 305 ARG A CA 1
ATOM 2463 C C . ARG A 1 305 ? -23.611 8.710 16.782 1.00 49.12 305 ARG A C 1
ATOM 2465 O O . ARG A 1 305 ? -23.446 8.731 15.565 1.00 49.12 305 ARG A O 1
ATOM 2472 N N . LEU A 1 306 ? -23.920 9.792 17.478 1.00 62.44 306 LEU A N 1
ATOM 2473 C CA . LEU A 1 306 ? -23.777 11.145 16.966 1.00 62.44 306 LEU A CA 1
ATOM 2474 C C . LEU A 1 306 ? -22.272 11.394 16.807 1.00 62.44 306 LEU A C 1
ATOM 2476 O O . LEU A 1 306 ? -21.502 11.033 17.690 1.00 62.44 306 LEU A O 1
ATOM 2480 N N . LEU A 1 307 ? -21.831 11.918 15.665 1.00 75.12 307 LEU A N 1
ATOM 2481 C CA . LEU A 1 307 ? -20.492 12.499 15.565 1.00 75.12 307 LEU A CA 1
ATOM 2482 C C . LEU A 1 307 ? -20.627 13.993 15.852 1.00 75.12 307 LEU A C 1
ATOM 2484 O O . LEU A 1 307 ? -21.655 14.593 15.535 1.00 75.12 307 LEU A O 1
ATOM 2488 N N . GLU A 1 308 ? -19.599 14.589 16.433 1.00 83.81 308 GLU A N 1
ATOM 2489 C CA . GLU A 1 308 ? -19.528 16.024 16.662 1.00 83.81 308 GLU A CA 1
ATOM 2490 C C . GLU A 1 308 ? -18.191 16.587 16.194 1.00 83.81 308 GLU A C 1
ATOM 2492 O O . GLU A 1 308 ? -17.143 15.937 16.275 1.00 83.81 308 GLU A O 1
ATOM 2497 N N . ILE A 1 309 ? -18.243 17.813 15.684 1.00 86.00 309 ILE A N 1
ATOM 2498 C CA . ILE A 1 309 ? -17.051 18.582 15.353 1.00 86.00 309 ILE A CA 1
ATOM 2499 C C . ILE A 1 309 ? -16.494 19.119 16.669 1.00 86.00 309 ILE A C 1
ATOM 2501 O O . ILE A 1 309 ? -17.200 19.831 17.383 1.00 86.00 309 ILE A O 1
ATOM 2505 N N . ARG A 1 310 ? -15.237 18.798 16.981 1.00 88.25 310 ARG A N 1
ATOM 2506 C CA . ARG A 1 310 ? -14.517 19.384 18.118 1.00 88.25 310 ARG A CA 1
ATOM 2507 C C . ARG A 1 310 ? -13.373 20.241 17.608 1.00 88.25 310 ARG A C 1
ATOM 2509 O O . ARG A 1 310 ? -12.660 19.839 16.685 1.00 88.25 310 ARG A O 1
ATOM 2516 N N . VAL A 1 311 ? -13.223 21.402 18.230 1.00 86.38 311 VAL A N 1
ATOM 2517 C CA . VAL A 1 311 ? -12.118 22.332 18.011 1.00 86.38 311 VAL A CA 1
ATOM 2518 C C . VAL A 1 311 ? -11.440 22.560 19.349 1.00 86.38 311 VAL A C 1
ATOM 2520 O O . VAL A 1 311 ? -12.116 22.855 20.338 1.00 86.38 311 VAL A O 1
ATOM 2523 N N . ASP A 1 312 ? -10.122 22.401 19.378 1.00 84.06 312 ASP A N 1
ATOM 2524 C CA . ASP A 1 312 ? -9.335 22.665 20.579 1.00 84.06 312 ASP A CA 1
ATOM 2525 C C . ASP A 1 312 ? -9.478 24.144 20.974 1.00 84.06 312 ASP A C 1
ATOM 2527 O O . ASP A 1 312 ? -9.521 25.030 20.120 1.00 84.06 312 ASP A O 1
ATOM 2531 N N . ASP A 1 313 ? -9.608 24.405 22.276 1.00 80.19 313 ASP A N 1
ATOM 2532 C CA . ASP A 1 313 ? -9.764 25.750 22.848 1.00 80.19 313 ASP A CA 1
ATOM 2533 C C . ASP A 1 313 ? -10.918 26.591 22.254 1.00 80.19 313 ASP A C 1
ATOM 2535 O O . ASP A 1 313 ? -10.858 27.821 22.198 1.00 80.19 313 ASP A O 1
ATOM 2539 N N . GLN A 1 314 ? -12.026 25.933 21.879 1.00 79.19 314 GLN A N 1
ATOM 2540 C CA . GLN A 1 314 ? -13.227 26.536 21.271 1.00 79.19 314 GLN A CA 1
ATOM 2541 C C . GLN A 1 314 ? -13.742 27.825 21.953 1.00 79.19 314 GLN A C 1
ATOM 2543 O O . GLN A 1 314 ? -14.271 28.701 21.273 1.00 79.19 314 GLN A O 1
ATOM 2548 N N . ALA A 1 315 ? -13.613 27.963 23.277 1.00 73.69 315 ALA A N 1
ATOM 2549 C CA . ALA A 1 315 ? -14.130 29.116 24.024 1.00 73.69 315 ALA A CA 1
ATOM 2550 C C . ALA A 1 315 ? -13.256 30.386 23.931 1.00 73.69 315 ALA A C 1
ATOM 2552 O O . ALA A 1 315 ? -13.701 31.454 24.346 1.00 73.69 315 ALA A O 1
ATOM 2553 N N . GLY A 1 316 ? -12.025 30.281 23.418 1.00 78.06 316 GLY A N 1
ATOM 2554 C CA . GLY A 1 316 ? -11.035 31.365 23.406 1.00 78.06 316 GLY A CA 1
ATOM 2555 C C . GLY A 1 316 ? -10.465 31.680 22.026 1.00 78.06 316 GLY A C 1
ATOM 2556 O O . GLY A 1 316 ? -9.393 32.276 21.942 1.00 78.06 316 GLY A O 1
ATOM 2557 N N . LEU A 1 317 ? -11.140 31.263 20.951 1.00 88.19 317 LEU A N 1
ATOM 2558 C CA . LEU A 1 317 ? -10.635 31.444 19.595 1.00 88.19 317 LEU A CA 1
ATOM 2559 C C . LEU A 1 317 ? -10.540 32.920 19.228 1.00 88.19 317 LEU A C 1
ATOM 2561 O O . LEU A 1 317 ? -11.511 33.674 19.289 1.00 88.19 317 LEU A O 1
ATOM 2565 N N . GLN A 1 318 ? -9.346 33.303 18.802 1.00 89.00 318 GLN A N 1
ATOM 2566 C CA . GLN A 1 318 ? -9.029 34.637 18.333 1.00 89.00 318 GLN A CA 1
ATOM 2567 C C . GLN A 1 318 ? -8.506 34.567 16.901 1.00 89.00 318 GLN A C 1
ATOM 2569 O O . GLN A 1 318 ? -7.994 33.543 16.444 1.00 89.00 318 GLN A O 1
ATOM 2574 N N . GLU A 1 319 ? -8.626 35.670 16.184 1.00 86.50 319 GLU A N 1
ATOM 2575 C CA . GLU A 1 319 ? -7.986 35.850 14.887 1.00 86.50 319 GLU A CA 1
ATOM 2576 C C . GLU A 1 319 ? -6.472 35.559 14.961 1.00 86.50 319 GLU A C 1
ATOM 2578 O O . GLU A 1 319 ? -5.793 35.914 15.928 1.00 86.50 319 GLU A O 1
ATOM 2583 N N . GLY A 1 320 ? -5.948 34.858 13.956 1.00 80.12 320 GLY A N 1
ATOM 2584 C CA . GLY A 1 320 ? -4.578 34.348 13.921 1.00 80.12 320 GLY A CA 1
ATOM 2585 C C . GLY A 1 320 ? -4.376 32.988 14.598 1.00 80.12 320 GLY A C 1
ATOM 2586 O O . GLY A 1 320 ? -3.337 32.365 14.375 1.00 80.12 320 GLY A O 1
ATOM 2587 N N . ALA A 1 321 ? -5.346 32.486 15.374 1.00 84.56 321 ALA A N 1
ATOM 2588 C CA . ALA A 1 321 ? -5.251 31.169 16.003 1.00 84.56 321 ALA A CA 1
ATOM 2589 C C . ALA A 1 321 ? -5.322 30.028 14.974 1.00 84.56 321 ALA A C 1
ATOM 2591 O O . ALA A 1 321 ? -5.977 30.134 13.935 1.00 84.56 321 ALA A O 1
ATOM 2592 N N . SER A 1 322 ? -4.646 28.918 15.280 1.00 87.31 322 SER A N 1
ATOM 2593 C CA . SER A 1 322 ? -4.630 27.706 14.451 1.00 87.31 322 SER A CA 1
ATOM 2594 C C . SER A 1 322 ? -4.887 26.437 15.286 1.00 87.31 322 SER A C 1
ATOM 2596 O O . SER A 1 322 ? -3.998 25.588 15.375 1.00 87.31 322 SER A O 1
ATOM 2598 N N . PRO A 1 323 ? -6.044 26.309 15.967 1.00 88.94 323 PRO A N 1
ATOM 2599 C CA . PRO A 1 323 ? -6.370 25.126 16.768 1.00 88.94 323 PRO A CA 1
ATOM 2600 C C . PRO A 1 323 ? -6.512 23.861 15.915 1.00 88.94 323 PRO A C 1
ATOM 2602 O O . PRO A 1 323 ? -6.858 23.908 14.728 1.00 88.94 323 PRO A O 1
ATOM 2605 N N . ALA A 1 324 ? -6.322 22.702 16.545 1.00 86.06 324 ALA A N 1
ATOM 2606 C CA . ALA A 1 324 ? -6.683 21.443 15.915 1.00 86.06 324 ALA A CA 1
ATOM 2607 C C . ALA A 1 324 ? -8.213 21.304 15.837 1.00 86.06 324 ALA A C 1
ATOM 2609 O O . ALA A 1 324 ? -8.949 21.683 16.748 1.00 86.06 324 ALA A O 1
ATOM 2610 N N . ILE A 1 325 ? -8.691 20.734 14.734 1.00 88.00 325 ILE A N 1
ATOM 2611 C CA . ILE A 1 325 ? -10.103 20.433 14.481 1.00 88.00 325 ILE A CA 1
ATOM 2612 C C . ILE A 1 325 ? -10.253 18.979 14.042 1.00 88.00 325 ILE A C 1
ATOM 2614 O O . ILE A 1 325 ? -9.388 18.426 13.356 1.00 88.00 325 ILE A O 1
ATOM 2618 N N . GLY A 1 326 ? -11.344 18.331 14.442 1.00 85.81 326 GLY A N 1
ATOM 2619 C CA . GLY A 1 326 ? -11.657 16.968 14.026 1.00 85.81 326 GLY A CA 1
ATOM 2620 C C . GLY A 1 326 ? -13.125 16.603 14.185 1.00 85.81 326 GLY A C 1
ATOM 2621 O O . GLY A 1 326 ? -13.876 17.275 14.890 1.00 85.81 326 GLY A O 1
ATOM 2622 N N . LEU A 1 327 ? -13.518 15.509 13.533 1.00 83.75 327 LEU A N 1
ATOM 2623 C CA . LEU A 1 327 ? -14.826 14.885 13.696 1.00 83.75 327 LEU A CA 1
ATOM 2624 C C . LEU A 1 327 ? -14.679 13.679 14.634 1.00 83.75 327 LEU A C 1
ATOM 2626 O O . LEU A 1 327 ? -13.883 12.773 14.365 1.00 83.75 327 LEU A O 1
ATOM 2630 N N . TYR A 1 328 ? -15.413 13.689 15.746 1.00 80.38 328 TYR A N 1
ATOM 2631 C CA . TYR A 1 328 ? -15.273 12.724 16.838 1.00 80.38 328 TYR A CA 1
ATOM 2632 C C . TYR A 1 328 ? -16.605 12.037 17.154 1.00 80.38 328 TYR A C 1
ATOM 2634 O O . TYR A 1 328 ? -17.655 12.660 17.022 1.00 80.38 328 TYR A O 1
ATOM 2642 N N . PRO A 1 329 ? -16.599 10.786 17.635 1.00 70.75 329 PRO A N 1
ATOM 2643 C CA . PRO A 1 329 ? -17.785 10.161 18.208 1.00 70.75 329 PRO A CA 1
ATOM 2644 C C . PRO A 1 329 ? -18.248 10.872 19.488 1.00 70.75 329 PRO A C 1
ATOM 2646 O O . PRO A 1 329 ? -17.452 11.105 20.398 1.00 70.75 329 PRO A O 1
ATOM 2649 N N . GLN A 1 330 ? -19.548 11.150 19.601 1.00 62.12 330 GLN A N 1
ATOM 2650 C CA . GLN A 1 330 ? -20.192 11.464 20.874 1.00 62.12 330 GLN A CA 1
ATOM 2651 C C . GLN A 1 330 ? -20.315 10.176 21.691 1.00 62.12 330 GLN A C 1
ATOM 2653 O O . GLN A 1 330 ? -21.235 9.380 21.501 1.00 62.12 330 GLN A O 1
ATOM 2658 N N . THR A 1 331 ? -19.392 9.970 22.625 1.00 54.75 331 THR A N 1
ATOM 2659 C CA . THR A 1 331 ? -19.583 9.059 23.758 1.00 54.75 331 THR A CA 1
ATOM 2660 C C . THR A 1 331 ? -19.138 9.743 25.042 1.00 54.75 331 THR A C 1
ATOM 2662 O O . THR A 1 331 ? -18.130 10.446 25.058 1.00 54.75 331 THR A O 1
ATOM 2665 N N . VAL A 1 332 ? -19.935 9.542 26.097 1.00 47.62 332 VAL A N 1
ATOM 2666 C CA . VAL A 1 332 ? -19.892 10.275 27.374 1.00 47.62 332 VAL A CA 1
ATOM 2667 C C . VAL A 1 332 ? -18.616 10.022 28.180 1.00 47.62 332 VAL A C 1
ATOM 2669 O O . VAL A 1 332 ? -18.279 10.854 29.002 1.00 47.62 332 VAL A O 1
ATOM 2672 N N . ASP A 1 333 ? -17.837 8.980 27.895 1.00 41.34 333 ASP A N 1
ATOM 2673 C CA . ASP A 1 333 ? -16.567 8.747 28.581 1.00 41.34 333 ASP A CA 1
ATOM 2674 C C . ASP A 1 333 ? -15.548 8.104 27.624 1.00 41.34 333 ASP A C 1
ATOM 2676 O O . ASP A 1 333 ? -15.787 7.026 27.079 1.00 41.34 333 ASP A O 1
ATOM 2680 N N . ASN A 1 334 ? -14.393 8.764 27.481 1.00 38.47 334 ASN A N 1
ATOM 2681 C CA . ASN A 1 334 ? -13.151 8.346 26.805 1.00 38.47 334 ASN A CA 1
ATOM 2682 C C . ASN A 1 334 ? -13.014 8.628 25.272 1.00 38.47 334 ASN A C 1
ATOM 2684 O O . ASN A 1 334 ? -13.773 8.074 24.474 1.00 38.47 334 ASN A O 1
ATOM 2688 N N . PRO A 1 335 ? -12.031 9.447 24.815 1.00 44.06 335 PRO A N 1
ATOM 2689 C CA . PRO A 1 335 ? -11.875 9.859 23.413 1.00 44.06 335 PRO A CA 1
ATOM 2690 C C . PRO A 1 335 ? -10.647 9.212 22.745 1.00 44.06 335 PRO A C 1
ATOM 2692 O O . PRO A 1 335 ? -9.530 9.527 23.136 1.00 44.06 335 PRO A O 1
ATOM 2695 N N . VAL A 1 336 ? -10.790 8.355 21.720 1.00 46.72 336 VAL A N 1
ATOM 2696 C CA . VAL A 1 336 ? -9.583 7.895 20.975 1.00 46.72 336 VAL A CA 1
ATOM 2697 C C . VAL A 1 336 ? -9.716 7.790 19.448 1.00 46.72 336 VAL A C 1
ATOM 2699 O O . VAL A 1 336 ? -8.702 7.905 18.773 1.00 46.72 336 VAL A O 1
ATOM 2702 N N . ASN A 1 337 ? -10.899 7.703 18.836 1.00 49.62 337 ASN A N 1
ATOM 2703 C CA . ASN A 1 337 ? -10.963 7.564 17.369 1.00 49.62 337 ASN A CA 1
ATOM 2704 C C . ASN A 1 337 ? -11.436 8.854 16.691 1.00 49.62 337 ASN A C 1
ATOM 2706 O O . ASN A 1 337 ? -12.634 9.074 16.530 1.00 49.62 337 ASN A O 1
ATOM 2710 N N . LYS A 1 338 ? -10.481 9.707 16.303 1.00 60.12 338 LYS A N 1
ATOM 2711 C CA . LYS A 1 338 ? -10.701 10.828 15.378 1.00 60.12 338 LYS A CA 1
ATOM 2712 C C . LYS A 1 338 ? -10.842 10.265 13.961 1.00 60.12 338 LYS A C 1
ATOM 2714 O O . LYS A 1 338 ? -10.014 9.452 13.555 1.00 60.12 338 LYS A O 1
ATOM 2719 N N . VAL A 1 339 ? -11.864 10.688 13.219 1.00 64.38 339 VAL A N 1
ATOM 2720 C CA . VAL A 1 339 ? -11.972 10.366 11.785 1.00 64.38 339 VAL A CA 1
ATOM 2721 C C . VAL A 1 339 ? -10.752 10.943 11.059 1.00 64.38 339 VAL A C 1
ATOM 2723 O O . VAL A 1 339 ? -10.352 12.075 11.345 1.00 64.38 339 VAL A O 1
ATOM 2726 N N . GLY A 1 340 ? -10.138 10.182 10.147 1.00 57.25 340 GLY A N 1
ATOM 2727 C CA . GLY A 1 340 ? -8.974 10.650 9.394 1.00 57.25 340 GLY A CA 1
ATOM 2728 C C . GLY A 1 340 ? -9.281 11.971 8.684 1.00 57.25 340 GLY A C 1
ATOM 2729 O O . GLY A 1 340 ? -10.294 12.093 8.004 1.00 57.25 340 GLY A O 1
ATOM 2730 N N . ASN A 1 341 ? -8.425 12.987 8.838 1.00 57.22 341 ASN A N 1
ATOM 2731 C CA . ASN A 1 341 ? -8.719 14.334 8.321 1.00 57.22 341 ASN A CA 1
ATOM 2732 C C . ASN A 1 341 ? -8.875 14.386 6.791 1.00 57.22 341 ASN A C 1
ATOM 2734 O O . ASN A 1 341 ? -9.509 15.306 6.288 1.00 57.22 341 ASN A O 1
ATOM 2738 N N . SER A 1 342 ? -8.298 13.424 6.065 1.00 48.62 342 SER A N 1
ATOM 2739 C CA . SER A 1 342 ? -8.441 13.258 4.613 1.00 48.62 342 SER A CA 1
ATOM 2740 C C . SER A 1 342 ? -9.774 12.632 4.194 1.00 48.62 342 SER A C 1
ATOM 2742 O O . SER A 1 342 ? -10.107 12.658 3.015 1.00 48.62 342 SER A O 1
ATOM 2744 N N . GLU A 1 343 ? -10.530 12.066 5.136 1.00 67.75 343 GLU A N 1
ATOM 2745 C CA . GLU A 1 343 ? -11.819 11.418 4.878 1.00 67.75 343 GLU A CA 1
ATOM 2746 C C . GLU A 1 343 ? -13.009 12.370 5.078 1.00 67.75 343 GLU A C 1
ATOM 2748 O O . GLU A 1 343 ? -14.133 12.039 4.702 1.00 67.75 343 GLU A O 1
ATOM 2753 N N . VAL A 1 344 ? -12.780 13.542 5.681 1.00 77.19 344 VAL A N 1
ATOM 2754 C CA . VAL A 1 344 ? -13.816 14.534 5.993 1.00 77.19 344 VAL A CA 1
ATOM 2755 C C . VAL A 1 344 ? -13.677 15.733 5.064 1.00 77.19 344 VAL A C 1
ATOM 2757 O O . VAL A 1 344 ? -12.635 16.387 5.032 1.00 77.19 344 VAL A O 1
ATOM 2760 N N . PHE A 1 345 ? -14.752 16.064 4.352 1.00 82.19 345 PHE A N 1
ATOM 2761 C CA . PHE A 1 345 ? -14.829 17.300 3.582 1.00 82.19 345 PHE A CA 1
ATOM 2762 C C . PHE A 1 345 ? -15.318 18.425 4.491 1.00 82.19 345 PHE A C 1
ATOM 2764 O O . PHE A 1 345 ? -16.374 18.315 5.112 1.00 82.19 345 PHE A O 1
ATOM 2771 N N . TRP A 1 346 ? -14.538 19.497 4.590 1.00 86.31 346 TRP A N 1
ATOM 2772 C CA . TRP A 1 346 ? -14.829 20.625 5.468 1.00 86.31 346 TRP A CA 1
ATOM 2773 C C . TRP A 1 346 ? -15.268 21.840 4.662 1.00 86.31 346 TRP A C 1
ATOM 2775 O O . TRP A 1 346 ? -14.584 22.241 3.722 1.00 86.31 346 TRP A O 1
ATOM 2785 N N . GLU A 1 347 ? -16.356 22.469 5.085 1.00 87.31 347 GLU A N 1
ATOM 2786 C CA . GLU A 1 347 ? -16.829 23.734 4.534 1.00 87.31 347 GLU A CA 1
ATOM 2787 C C . GLU A 1 347 ? -17.003 24.750 5.659 1.00 87.31 347 GLU A C 1
ATOM 2789 O O . GLU A 1 347 ? -17.563 24.458 6.715 1.00 87.31 347 GLU A O 1
ATOM 2794 N N . THR A 1 348 ? -16.530 25.968 5.433 1.00 88.00 348 THR A N 1
ATOM 2795 C CA . THR A 1 348 ? -16.666 27.084 6.371 1.00 88.00 348 THR A CA 1
ATOM 2796 C C . THR A 1 348 ? -17.520 28.174 5.745 1.00 88.00 348 THR A C 1
ATOM 2798 O O . THR A 1 348 ? -17.317 28.533 4.586 1.00 88.00 348 THR A O 1
ATOM 2801 N N . SER A 1 349 ? -18.444 28.731 6.514 1.00 87.12 349 SER A N 1
ATOM 2802 C CA . SER A 1 349 ? -19.320 29.831 6.100 1.00 87.12 349 SER A CA 1
ATOM 2803 C C . SER A 1 349 ? -19.580 30.767 7.282 1.00 87.12 349 SER A C 1
ATOM 2805 O O . SER A 1 349 ? -19.289 30.409 8.418 1.00 87.12 349 SER A O 1
ATOM 2807 N N . GLY A 1 350 ? -20.122 31.959 7.040 1.00 88.75 350 GLY A N 1
ATOM 2808 C CA . GLY A 1 350 ? -20.387 32.951 8.087 1.00 88.75 350 GLY A CA 1
ATOM 2809 C C . GLY A 1 350 ? -19.701 34.287 7.819 1.00 88.75 350 GLY A C 1
ATOM 2810 O O . GLY A 1 350 ? -19.261 34.552 6.700 1.00 88.75 350 GLY A O 1
ATOM 2811 N N . SER A 1 351 ? -19.662 35.147 8.837 1.00 86.62 351 SER A N 1
ATOM 2812 C CA . SER A 1 351 ? -19.032 36.470 8.762 1.00 86.62 351 SER A CA 1
ATOM 2813 C C . SER A 1 351 ? -17.519 36.415 9.014 1.00 86.62 351 SER A C 1
ATOM 2815 O O . SER A 1 351 ? -16.789 37.267 8.506 1.00 86.62 351 SER A O 1
ATOM 2817 N N . ALA A 1 352 ? -17.035 35.390 9.725 1.00 86.69 352 ALA A N 1
ATOM 2818 C CA . ALA A 1 352 ? -15.615 35.100 9.869 1.00 86.69 352 ALA A CA 1
ATOM 2819 C C . ALA A 1 352 ? -15.076 34.239 8.718 1.00 86.69 352 ALA A C 1
ATOM 2821 O O . ALA A 1 352 ? -15.700 33.270 8.284 1.00 86.69 352 ALA A O 1
ATOM 2822 N N . HIS A 1 353 ? -13.857 34.542 8.275 1.00 82.81 353 HIS A N 1
ATOM 2823 C CA . HIS A 1 353 ? -13.108 33.713 7.342 1.00 82.81 353 HIS A CA 1
ATOM 2824 C C . HIS A 1 353 ? -12.188 32.768 8.108 1.00 82.81 353 HIS A C 1
ATOM 2826 O O . HIS A 1 353 ? -11.352 33.198 8.903 1.00 82.81 353 HIS A O 1
ATOM 2832 N N . ALA A 1 354 ? -12.280 31.479 7.805 1.00 87.44 354 ALA A N 1
ATOM 2833 C CA . ALA A 1 354 ? -11.349 30.473 8.285 1.00 87.44 354 ALA A CA 1
ATOM 2834 C C . ALA A 1 354 ? -11.091 29.435 7.192 1.00 87.44 354 ALA A C 1
ATOM 2836 O O . ALA A 1 354 ? -11.876 29.306 6.257 1.00 87.44 354 ALA A O 1
ATOM 2837 N N . ILE A 1 355 ? -9.980 28.711 7.291 1.00 84.44 355 ILE A N 1
ATOM 2838 C CA . ILE A 1 355 ? -9.683 27.581 6.401 1.00 84.44 355 ILE A CA 1
ATOM 2839 C C . ILE A 1 355 ? -9.287 26.370 7.231 1.00 84.44 355 ILE A C 1
ATOM 2841 O O . ILE A 1 355 ? -8.585 26.509 8.228 1.00 84.44 355 ILE A O 1
ATOM 2845 N N . ILE A 1 356 ? -9.702 25.180 6.806 1.00 85.81 356 ILE A N 1
ATOM 2846 C CA . ILE A 1 356 ? -9.333 23.927 7.467 1.00 85.81 356 ILE A CA 1
ATOM 2847 C C . ILE A 1 356 ? -8.370 23.170 6.556 1.00 85.81 356 ILE A C 1
ATOM 2849 O O . ILE A 1 356 ? -8.712 22.850 5.419 1.00 85.81 356 ILE A O 1
ATOM 2853 N N . LYS A 1 357 ? -7.149 22.903 7.031 1.00 75.94 357 LYS A N 1
ATOM 2854 C CA . LYS A 1 357 ? -6.129 22.139 6.294 1.00 75.94 357 LYS A CA 1
ATOM 2855 C C . LYS A 1 357 ? -5.417 21.172 7.229 1.00 75.94 357 LYS A C 1
ATOM 2857 O O . LYS A 1 357 ? -5.019 21.552 8.320 1.00 75.94 357 LYS A O 1
ATOM 2862 N N . GLN A 1 358 ? -5.280 19.912 6.806 1.00 76.00 358 GLN A N 1
ATOM 2863 C CA . GLN A 1 358 ? -4.576 18.860 7.560 1.00 76.00 358 GLN A CA 1
ATOM 2864 C C . GLN A 1 358 ? -5.043 18.706 9.029 1.00 76.00 358 GLN A C 1
ATOM 2866 O O . GLN A 1 358 ? -4.279 18.294 9.896 1.00 76.00 358 GLN A O 1
ATOM 2871 N N . GLY A 1 359 ? -6.319 18.999 9.317 1.00 80.00 359 GLY A N 1
ATOM 2872 C CA . GLY A 1 359 ? -6.877 18.934 10.676 1.00 80.00 359 GLY A CA 1
ATOM 2873 C C . GLY A 1 359 ? -6.578 20.137 11.562 1.00 80.00 359 GLY A C 1
ATOM 2874 O O . GLY A 1 359 ? -6.723 20.027 12.777 1.00 80.00 359 GLY A O 1
ATOM 2875 N N . VAL A 1 360 ? -6.170 21.257 10.970 1.00 85.44 360 VAL A N 1
ATOM 2876 C CA . VAL A 1 360 ? -5.953 22.538 11.641 1.00 85.44 360 VAL A CA 1
ATOM 2877 C C . VAL A 1 360 ? -6.941 23.557 11.081 1.00 85.44 360 VAL A C 1
ATOM 2879 O O . VAL A 1 360 ? -7.067 23.692 9.862 1.00 85.44 360 VAL A O 1
ATOM 2882 N N . LEU A 1 361 ? -7.660 24.249 11.965 1.00 89.94 361 LEU A N 1
ATOM 2883 C CA . LEU A 1 361 ? -8.547 25.360 11.628 1.00 89.94 361 LEU A CA 1
ATOM 2884 C C . LEU A 1 361 ? -7.748 26.656 11.751 1.00 89.94 361 LEU A C 1
ATOM 2886 O O . LEU A 1 361 ? -7.400 27.046 12.851 1.00 89.94 361 LEU A O 1
ATOM 2890 N N . HIS A 1 362 ? -7.475 27.339 10.647 1.00 87.56 362 HIS A N 1
ATOM 2891 C CA . HIS A 1 362 ? -6.819 28.644 10.661 1.00 87.56 362 HIS A CA 1
ATOM 2892 C C . HIS A 1 362 ? -7.873 29.753 10.704 1.00 87.56 362 HIS A C 1
ATOM 2894 O O . HIS A 1 362 ? -8.601 29.948 9.727 1.00 87.56 362 HIS A O 1
ATOM 2900 N N . CYS A 1 363 ? -7.950 30.477 11.819 1.00 88.94 363 CYS A N 1
ATOM 2901 C CA . CYS A 1 363 ? -8.888 31.575 12.052 1.00 88.94 363 CYS A CA 1
ATOM 2902 C C . CYS A 1 363 ? -8.343 32.873 11.438 1.00 88.94 363 CYS A C 1
ATOM 2904 O O . CYS A 1 363 ? -7.469 33.511 12.017 1.00 88.94 363 CYS A O 1
ATOM 2906 N N . LEU A 1 364 ? -8.832 33.269 10.260 1.00 86.00 364 LEU A N 1
ATOM 2907 C CA . LEU A 1 364 ? -8.240 34.357 9.466 1.00 86.00 364 LEU A CA 1
ATOM 2908 C C . LEU A 1 364 ? -8.905 35.719 9.681 1.00 86.00 364 LEU A C 1
ATOM 2910 O O . LEU A 1 364 ? -8.281 36.734 9.376 1.00 86.00 364 LEU A O 1
ATOM 2914 N N . SER A 1 365 ? -10.159 35.747 10.141 1.00 86.94 365 SER A N 1
ATOM 2915 C CA . SER A 1 365 ? -10.838 36.973 10.565 1.00 86.94 365 SER A CA 1
ATOM 2916 C C . SER A 1 365 ? -11.796 36.738 11.730 1.00 86.94 365 SER A C 1
ATOM 2918 O O . SER A 1 365 ? -12.286 35.624 11.914 1.00 86.94 365 SER A O 1
ATOM 2920 N N . ALA A 1 366 ? -12.079 37.792 12.495 1.00 88.50 366 ALA A N 1
ATOM 2921 C CA . ALA A 1 366 ? -13.090 37.771 13.553 1.00 88.50 366 ALA A CA 1
ATOM 2922 C C . ALA A 1 366 ? -14.527 37.689 12.998 1.00 88.50 366 ALA A C 1
ATOM 2924 O O . ALA A 1 366 ? -14.776 38.090 11.857 1.00 88.50 366 ALA A O 1
ATOM 2925 N N . GLY A 1 367 ? -15.461 37.189 13.813 1.00 89.31 367 GLY A N 1
ATOM 2926 C CA . GLY A 1 367 ? -16.889 37.061 13.495 1.00 89.31 367 GLY A CA 1
ATOM 2927 C C . GLY A 1 367 ? -17.476 35.668 13.763 1.00 89.31 367 GLY A C 1
ATOM 2928 O O . GLY A 1 367 ? -16.843 34.807 14.380 1.00 89.31 367 GLY A O 1
ATOM 2929 N N . ASP A 1 368 ? -18.687 35.450 13.253 1.00 90.38 368 ASP A N 1
ATOM 2930 C CA . ASP A 1 368 ? -19.410 34.179 13.326 1.00 90.38 368 ASP A CA 1
ATOM 2931 C C . ASP A 1 368 ? -18.861 33.188 12.298 1.00 90.38 368 ASP A C 1
ATOM 2933 O O . ASP A 1 368 ? -18.806 33.495 11.102 1.00 90.38 368 ASP A O 1
ATOM 2937 N N . LEU A 1 369 ? -18.537 31.972 12.735 1.00 92.19 369 LEU A N 1
ATOM 2938 C CA . LEU A 1 369 ? -18.090 30.890 11.865 1.00 92.19 369 LEU A CA 1
ATOM 2939 C C . LEU A 1 369 ? -19.012 29.675 11.998 1.00 92.19 369 LEU A C 1
ATOM 2941 O O . LEU A 1 369 ? -19.103 29.059 13.057 1.00 92.19 369 LEU A O 1
ATOM 2945 N N . ALA A 1 370 ? -19.658 29.292 10.905 1.00 91.12 370 ALA A N 1
ATOM 2946 C CA . ALA A 1 370 ? -20.335 28.015 10.747 1.00 91.12 370 ALA A CA 1
ATOM 2947 C C . ALA A 1 370 ? -19.403 27.029 10.033 1.00 91.12 370 ALA A C 1
ATOM 2949 O O . ALA A 1 370 ? -18.904 27.309 8.940 1.00 91.12 370 ALA A O 1
ATOM 2950 N N . ILE A 1 371 ? -19.183 25.869 10.643 1.00 92.06 371 ILE A N 1
ATOM 2951 C CA . ILE A 1 371 ? -18.360 24.794 10.089 1.00 92.06 371 ILE A CA 1
ATOM 2952 C C . ILE A 1 371 ? -19.261 23.609 9.782 1.00 92.06 371 ILE A C 1
ATOM 2954 O O . ILE A 1 371 ? -19.948 23.115 10.675 1.00 92.06 371 ILE A O 1
ATOM 2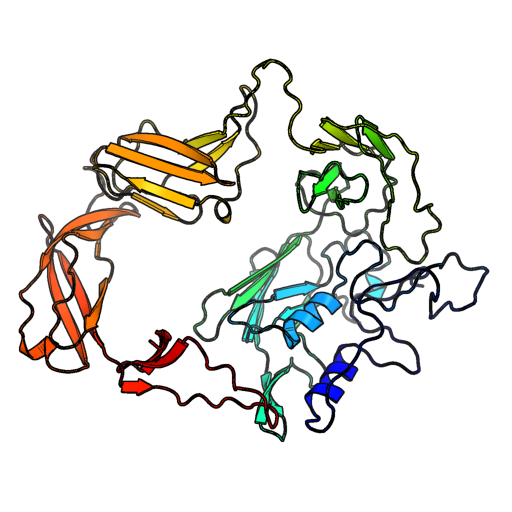958 N N . HIS A 1 372 ? -19.193 23.123 8.548 1.00 89.75 372 HIS A N 1
ATOM 2959 C CA . HIS A 1 372 ? -19.828 21.894 8.104 1.00 89.75 372 HIS A CA 1
ATOM 2960 C C . HIS A 1 372 ? -18.761 20.833 7.831 1.00 89.75 372 HIS A C 1
ATOM 2962 O O . HIS A 1 372 ? -17.753 21.097 7.178 1.00 89.75 372 HIS A O 1
ATOM 2968 N N . ALA A 1 373 ? -18.987 19.628 8.339 1.00 87.00 373 ALA A N 1
ATOM 2969 C CA . ALA A 1 373 ? -18.178 18.448 8.081 1.00 87.00 373 ALA A CA 1
ATOM 2970 C C . ALA A 1 373 ? -19.036 17.425 7.344 1.00 87.00 373 ALA A C 1
ATOM 2972 O O . ALA A 1 373 ? -20.048 16.969 7.878 1.00 87.00 373 ALA A O 1
ATOM 2973 N N . ILE A 1 374 ? -18.638 17.059 6.132 1.00 85.00 374 ILE A N 1
ATOM 2974 C CA . ILE A 1 374 ? -19.308 16.048 5.324 1.00 85.00 374 ILE A CA 1
ATOM 2975 C C . ILE A 1 374 ? -18.467 14.777 5.390 1.00 85.00 374 ILE A C 1
ATOM 2977 O O . ILE A 1 374 ? -17.321 14.739 4.940 1.00 85.00 374 ILE A O 1
ATOM 2981 N N . TYR A 1 375 ? -19.044 13.730 5.966 1.00 79.12 375 TYR A N 1
ATOM 2982 C CA . TYR A 1 375 ? -18.406 12.428 6.125 1.00 79.12 375 TYR A CA 1
ATOM 2983 C C . TYR A 1 375 ? -19.419 11.331 5.814 1.00 79.12 375 TYR A C 1
ATOM 2985 O O . TYR A 1 375 ? -20.524 11.332 6.358 1.00 79.12 375 TYR A O 1
ATOM 2993 N N . GLN A 1 376 ? -19.062 10.415 4.907 1.00 73.50 376 GLN A N 1
ATOM 2994 C CA . GLN A 1 376 ? -19.934 9.317 4.459 1.00 73.50 376 GLN A CA 1
ATOM 2995 C C . GLN A 1 376 ? -21.343 9.788 4.029 1.00 73.50 376 GLN A C 1
ATOM 2997 O O . GLN A 1 376 ? -22.355 9.177 4.370 1.00 73.50 376 GLN A O 1
ATOM 3002 N N . GLY A 1 377 ? -21.419 10.922 3.322 1.00 70.00 377 GLY A N 1
ATOM 3003 C CA . GLY A 1 377 ? -22.682 11.497 2.837 1.00 70.00 377 GLY A CA 1
ATOM 3004 C C . GLY A 1 377 ? -23.568 12.144 3.911 1.00 70.00 377 GLY A C 1
ATOM 3005 O O . GLY A 1 377 ? -24.680 12.562 3.598 1.00 70.00 377 GLY A O 1
ATOM 3006 N N . LYS A 1 378 ? -23.102 12.249 5.164 1.00 75.12 378 LYS A N 1
ATOM 3007 C CA . LYS A 1 378 ? -23.788 12.967 6.248 1.00 75.12 378 LYS A CA 1
ATOM 3008 C C . LYS A 1 378 ? -23.086 14.280 6.560 1.00 75.12 378 LYS A C 1
ATOM 3010 O O . LYS A 1 378 ? -21.860 14.321 6.624 1.00 75.12 378 LYS A O 1
ATOM 3015 N N . THR A 1 379 ? -23.879 15.315 6.820 1.00 79.50 379 THR A N 1
ATOM 3016 C CA . THR A 1 379 ? -23.391 16.644 7.199 1.00 79.50 379 THR A CA 1
ATOM 3017 C C . THR A 1 379 ? -23.537 16.851 8.702 1.00 79.50 379 THR A C 1
ATOM 3019 O O . THR A 1 379 ? -24.630 16.729 9.256 1.00 79.50 379 THR A O 1
ATOM 3022 N N . TYR A 1 380 ? -22.433 17.194 9.354 1.00 85.94 380 TYR A N 1
ATOM 3023 C CA . TYR A 1 380 ? -22.362 17.626 10.746 1.00 85.94 380 TYR A CA 1
ATOM 3024 C C . TYR A 1 380 ? -22.049 19.115 10.764 1.00 85.94 380 TYR A C 1
ATOM 3026 O O . TYR A 1 380 ? -21.304 19.584 9.910 1.00 85.94 380 TYR A O 1
ATOM 3034 N N . GLN A 1 381 ? -22.600 19.860 11.718 1.00 89.50 381 GLN A N 1
ATOM 3035 C CA . GLN A 1 381 ? -22.397 21.304 11.787 1.00 89.50 381 GLN A CA 1
ATOM 3036 C C . GLN A 1 381 ? -22.075 21.759 13.206 1.00 89.50 381 GLN A C 1
ATOM 3038 O O . GLN A 1 381 ? -22.601 21.210 14.174 1.00 89.50 381 GLN A O 1
ATOM 3043 N N . THR A 1 382 ? -21.220 22.770 13.320 1.00 89.31 382 THR A N 1
ATOM 3044 C CA . THR A 1 382 ? -20.963 23.490 14.569 1.00 89.31 382 THR A CA 1
ATOM 3045 C C . THR A 1 382 ? -20.802 24.979 14.288 1.00 89.31 382 THR A C 1
ATOM 3047 O O . THR A 1 382 ? -20.459 25.376 13.174 1.00 89.31 382 THR A O 1
ATOM 3050 N N . HIS A 1 383 ? -21.052 25.798 15.306 1.00 89.94 383 HIS A N 1
ATOM 3051 C CA . HIS A 1 383 ? -20.898 27.246 15.243 1.00 89.94 383 HIS A CA 1
ATOM 3052 C C . HIS A 1 383 ? -19.861 27.700 16.265 1.00 89.94 383 HIS A C 1
ATOM 3054 O O . HIS A 1 383 ? -19.901 27.295 17.429 1.00 89.94 383 HIS A O 1
ATOM 3060 N N . LEU A 1 384 ? -18.946 28.554 15.822 1.00 90.19 384 LEU A N 1
ATOM 3061 C CA . LEU A 1 384 ? -17.874 29.135 16.617 1.00 90.19 384 LEU A CA 1
ATOM 3062 C C . LEU A 1 384 ? -17.925 30.658 16.519 1.00 90.19 384 LEU A C 1
ATOM 3064 O O . LEU A 1 384 ? -18.390 31.216 15.525 1.00 90.19 384 LEU A O 1
ATOM 3068 N N . GLN A 1 385 ? -17.406 31.313 17.551 1.00 91.25 385 GLN A N 1
ATOM 3069 C CA . GLN A 1 385 ? -17.146 32.747 17.560 1.00 91.25 385 GLN A CA 1
ATOM 3070 C C . GLN A 1 385 ? -15.644 32.966 17.529 1.00 91.25 385 GLN A C 1
ATOM 3072 O O . GLN A 1 385 ? -14.939 32.451 18.396 1.00 91.25 385 GLN A O 1
ATOM 3077 N N . ILE A 1 386 ? -15.162 33.724 16.549 1.00 89.19 386 ILE A N 1
ATOM 3078 C CA . ILE A 1 386 ? -13.763 34.141 16.489 1.00 89.19 386 ILE A CA 1
ATOM 3079 C C . ILE A 1 386 ? -13.699 35.588 16.968 1.00 89.19 386 ILE A C 1
ATOM 3081 O O . ILE A 1 386 ? -14.240 36.488 16.326 1.00 89.19 386 ILE A O 1
ATOM 3085 N N . ALA A 1 387 ? -13.041 35.813 18.101 1.00 88.94 387 ALA A N 1
ATOM 3086 C CA . ALA A 1 387 ? -12.829 37.149 18.635 1.00 88.94 387 ALA A CA 1
ATOM 3087 C C . ALA A 1 387 ? -11.720 37.890 17.871 1.00 88.94 387 ALA A C 1
ATOM 3089 O O . ALA A 1 387 ? -10.787 37.290 17.331 1.00 88.94 387 ALA A O 1
ATOM 3090 N N . GLU A 1 388 ? -11.807 39.217 17.849 1.00 85.00 388 GLU A N 1
ATOM 3091 C CA . GLU A 1 388 ? -10.735 40.063 17.327 1.00 85.00 388 GLU A CA 1
ATOM 3092 C C . GLU A 1 388 ? -9.484 39.944 18.205 1.00 85.00 388 GLU A C 1
ATOM 3094 O O . GLU A 1 388 ? -9.571 39.949 19.435 1.00 85.00 388 GLU A O 1
ATOM 3099 N N . ASN A 1 389 ? -8.314 39.831 17.571 1.00 79.81 389 ASN A N 1
ATOM 3100 C CA . ASN A 1 389 ? -7.043 39.729 18.276 1.00 79.81 389 ASN A CA 1
ATOM 3101 C C . ASN A 1 389 ? -6.244 41.029 18.164 1.00 79.81 389 ASN A C 1
ATOM 3103 O O . ASN A 1 389 ? -5.643 41.317 17.130 1.00 79.81 389 ASN A O 1
ATOM 3107 N N . THR A 1 390 ? -6.180 41.796 19.251 1.00 74.19 390 THR A N 1
ATOM 3108 C CA . THR A 1 390 ? -5.411 43.050 19.310 1.00 74.19 390 THR A CA 1
ATOM 3109 C C . THR A 1 390 ? -3.962 42.854 19.774 1.00 74.19 390 THR A C 1
ATOM 3111 O O . THR A 1 390 ? -3.257 43.835 19.994 1.00 74.19 390 THR A O 1
ATOM 3114 N N . SER A 1 391 ? -3.514 41.607 19.968 1.00 73.38 391 SER A N 1
ATOM 3115 C CA . SER A 1 391 ? -2.220 41.270 20.587 1.00 73.38 391 SER A CA 1
ATOM 3116 C C . SER A 1 391 ? -1.207 40.595 19.652 1.00 73.38 391 SER A C 1
ATOM 3118 O O . SER A 1 391 ? -0.127 40.219 20.098 1.00 73.38 391 SER A O 1
ATOM 3120 N N . LEU A 1 392 ? -1.511 40.480 18.351 1.00 67.38 392 LEU A N 1
ATOM 3121 C CA . LEU A 1 392 ? -0.678 39.768 17.366 1.00 67.38 392 LEU A CA 1
ATOM 3122 C C . LEU A 1 392 ? 0.705 40.401 17.100 1.00 67.38 392 LEU A C 1
ATOM 3124 O O . LEU A 1 392 ? 1.542 39.763 16.461 1.00 67.38 392 LEU A O 1
ATOM 3128 N N . GLY A 1 393 ? 0.979 41.602 17.615 1.00 77.88 393 GLY A N 1
ATOM 3129 C CA . GLY A 1 393 ? 2.251 42.302 17.415 1.00 77.88 393 GLY A CA 1
ATOM 3130 C C . GLY A 1 393 ? 2.332 42.997 16.055 1.00 77.88 393 GLY A C 1
ATOM 3131 O O . GLY A 1 393 ? 1.304 43.374 15.488 1.00 77.88 393 GLY A O 1
ATOM 3132 N N . GLN A 1 394 ? 3.547 43.206 15.540 1.00 82.69 394 GLN A N 1
ATOM 3133 C CA . GLN A 1 394 ? 3.748 43.861 14.244 1.00 82.69 394 GLN A CA 1
ATOM 3134 C C . GLN A 1 394 ? 3.551 42.879 13.081 1.00 82.69 394 GLN A C 1
ATOM 3136 O O . GLN A 1 394 ? 3.856 41.688 13.184 1.00 82.69 394 GLN A O 1
ATOM 3141 N N . ALA A 1 395 ? 3.020 43.384 11.967 1.00 85.06 395 ALA A N 1
ATOM 3142 C CA . ALA A 1 395 ? 2.947 42.636 10.719 1.00 85.06 395 ALA A CA 1
ATOM 3143 C C . ALA A 1 395 ? 4.356 42.499 10.123 1.00 85.06 395 ALA A C 1
ATOM 3145 O O . ALA A 1 395 ? 5.087 43.485 10.055 1.00 85.06 395 ALA A O 1
ATOM 3146 N N . VAL A 1 396 ? 4.732 41.294 9.688 1.00 87.00 396 VAL A N 1
ATOM 3147 C CA . VAL A 1 396 ? 6.098 41.002 9.208 1.00 87.00 396 VAL A CA 1
ATOM 3148 C C . VAL A 1 396 ? 6.160 40.552 7.761 1.00 87.00 396 VAL A C 1
ATOM 3150 O O . VAL A 1 396 ? 7.189 40.738 7.114 1.00 87.00 396 VAL A O 1
ATOM 3153 N N . PHE A 1 397 ? 5.095 39.941 7.240 1.00 83.81 397 PHE A N 1
ATOM 3154 C CA . PHE A 1 397 ? 5.120 39.377 5.896 1.00 83.81 397 PHE A CA 1
ATOM 3155 C C . PHE A 1 397 ? 3.732 39.362 5.263 1.00 83.81 397 PHE A C 1
ATOM 3157 O O . PHE A 1 397 ? 2.772 38.878 5.856 1.00 83.81 397 PHE A O 1
ATOM 3164 N N . VAL A 1 398 ? 3.627 39.864 4.034 1.00 86.56 398 VAL A N 1
ATOM 3165 C CA . VAL A 1 398 ? 2.406 39.766 3.228 1.00 86.56 398 VAL A CA 1
ATOM 3166 C C . VAL A 1 398 ? 2.558 38.571 2.298 1.00 86.56 398 VAL A C 1
ATOM 3168 O O . VAL A 1 398 ? 3.516 38.496 1.527 1.00 86.56 398 VAL A O 1
ATOM 3171 N N . ARG A 1 399 ? 1.632 37.611 2.370 1.00 82.00 399 ARG A N 1
ATOM 3172 C CA . ARG A 1 399 ? 1.739 36.391 1.565 1.00 82.00 399 ARG A CA 1
ATOM 3173 C C . ARG A 1 399 ? 1.583 36.711 0.073 1.00 82.00 399 ARG A C 1
ATOM 3175 O O . ARG A 1 399 ? 0.671 37.458 -0.286 1.00 82.00 399 ARG A O 1
ATOM 3182 N N . PRO A 1 400 ? 2.421 36.122 -0.800 1.00 72.06 400 PRO A N 1
ATOM 3183 C CA . PRO A 1 400 ? 2.389 36.408 -2.228 1.00 72.06 400 PRO A CA 1
ATOM 3184 C C . PRO A 1 400 ? 1.083 35.914 -2.855 1.00 72.06 400 PRO A C 1
ATOM 3186 O O . PRO A 1 400 ? 0.602 34.820 -2.547 1.00 72.06 400 PRO A O 1
ATOM 3189 N N . LEU A 1 401 ? 0.533 36.709 -3.770 1.00 78.50 401 LEU A N 1
ATOM 3190 C CA . LEU A 1 401 ? -0.670 36.385 -4.525 1.00 78.50 401 LEU A CA 1
ATOM 3191 C C . LEU A 1 401 ? -0.313 36.216 -6.004 1.00 78.50 401 LEU A C 1
ATOM 3193 O O . LEU A 1 401 ? 0.347 37.076 -6.579 1.00 78.50 401 LEU A O 1
ATOM 3197 N N . ARG A 1 402 ? -0.770 35.130 -6.636 1.00 77.50 402 ARG A N 1
ATOM 3198 C CA . ARG A 1 402 ? -0.680 34.951 -8.090 1.00 77.50 402 ARG A CA 1
ATOM 3199 C C . ARG A 1 402 ? -2.071 34.730 -8.670 1.00 77.50 402 ARG A C 1
ATOM 3201 O O . ARG A 1 402 ? -2.797 33.854 -8.205 1.00 77.50 402 ARG A O 1
ATOM 3208 N N . LEU A 1 403 ? -2.428 35.530 -9.667 1.00 78.62 403 LEU A N 1
ATOM 3209 C CA . LEU A 1 403 ? -3.722 35.523 -10.342 1.00 78.62 403 LEU A CA 1
ATOM 3210 C C . LEU A 1 403 ? -3.538 35.195 -11.818 1.00 78.62 403 LEU A C 1
ATOM 3212 O O . LEU A 1 403 ? -2.508 35.505 -12.411 1.00 78.62 403 LEU A O 1
ATOM 3216 N N . TYR A 1 404 ? -4.566 34.603 -12.413 1.00 79.12 404 TYR A N 1
ATOM 3217 C CA . TYR A 1 404 ? -4.603 34.298 -13.835 1.00 79.12 404 TYR A CA 1
ATOM 3218 C C . TYR A 1 404 ? -5.846 34.928 -14.441 1.00 79.12 404 TYR A C 1
ATOM 3220 O O . TYR A 1 404 ? -6.920 34.872 -13.842 1.00 79.12 404 TYR A O 1
ATOM 3228 N N . THR A 1 405 ? -5.696 35.528 -15.614 1.00 82.50 405 THR A N 1
ATOM 3229 C CA . THR A 1 405 ? -6.809 36.124 -16.349 1.00 82.50 405 THR A CA 1
ATOM 3230 C C . THR A 1 405 ? -6.629 35.925 -17.843 1.00 82.50 405 THR A C 1
ATOM 3232 O O . THR A 1 405 ? -5.506 35.765 -18.324 1.00 82.50 405 THR A O 1
ATOM 3235 N N . ASP A 1 406 ? -7.734 35.940 -18.577 1.00 84.88 406 ASP A N 1
ATOM 3236 C CA . ASP A 1 406 ? -7.697 35.919 -20.031 1.00 84.88 406 ASP A CA 1
ATOM 3237 C C . ASP A 1 406 ? -7.342 37.303 -20.579 1.00 84.88 406 ASP A C 1
ATOM 3239 O O . ASP A 1 406 ? -7.577 38.342 -19.954 1.00 84.88 406 ASP A O 1
ATOM 3243 N N . LYS A 1 407 ? -6.805 37.329 -21.798 1.00 85.69 407 LYS A N 1
ATOM 3244 C CA . LYS A 1 407 ? -6.510 38.575 -22.516 1.00 85.69 407 LYS A CA 1
ATOM 3245 C C . LYS A 1 407 ? -7.748 39.479 -22.594 1.00 85.69 407 LYS A C 1
ATOM 3247 O O . LYS A 1 407 ? -8.814 39.041 -23.024 1.00 85.69 407 LYS A O 1
ATOM 3252 N N . GLY A 1 408 ? -7.585 40.749 -22.229 1.00 86.38 408 GLY A N 1
ATOM 3253 C CA . GLY A 1 408 ? -8.658 41.748 -22.195 1.00 86.38 408 GLY A CA 1
ATOM 3254 C C . GLY A 1 408 ? -9.662 41.571 -21.050 1.00 86.38 408 GLY A C 1
ATOM 3255 O O . GLY A 1 408 ? -10.658 42.287 -21.013 1.00 86.38 408 GLY A O 1
ATOM 3256 N N . THR A 1 409 ? -9.422 40.636 -20.127 1.00 87.12 409 THR A N 1
ATOM 3257 C CA . THR A 1 409 ? -10.271 40.412 -18.953 1.00 87.12 409 THR A CA 1
ATOM 3258 C C . THR A 1 409 ? -9.535 40.859 -17.699 1.00 87.12 409 THR A C 1
ATOM 3260 O O . THR A 1 409 ? -8.389 40.475 -17.469 1.00 87.12 409 THR A O 1
ATOM 3263 N N . TYR A 1 410 ? -10.194 41.658 -16.863 1.00 87.44 410 TYR A N 1
ATOM 3264 C CA . TYR A 1 410 ? -9.631 42.073 -15.582 1.00 87.44 410 TYR A CA 1
ATOM 3265 C C . TYR A 1 410 ? -9.589 40.895 -14.596 1.00 87.44 410 TYR A C 1
ATOM 3267 O O . TYR A 1 410 ? -10.603 40.207 -14.430 1.00 87.44 410 TYR A O 1
ATOM 3275 N N . PRO A 1 411 ? -8.452 40.659 -13.913 1.00 86.75 411 PRO A N 1
ATOM 3276 C CA . PRO A 1 411 ? -8.371 39.633 -12.885 1.00 86.75 411 PRO A CA 1
ATOM 3277 C C . PRO A 1 411 ? -9.260 40.006 -11.693 1.00 86.75 411 PRO A C 1
ATOM 3279 O O . PRO A 1 411 ? -9.373 41.172 -11.312 1.00 86.75 411 PRO A O 1
ATOM 3282 N N . GLN A 1 412 ? -9.859 39.001 -11.058 1.00 82.69 412 GLN A N 1
ATOM 3283 C CA . GLN A 1 412 ? -10.618 39.191 -9.822 1.00 82.69 412 GLN A CA 1
ATOM 3284 C C . GLN A 1 412 ? -9.650 39.375 -8.647 1.00 82.69 412 GLN A C 1
ATOM 3286 O O . GLN A 1 412 ? -9.219 38.410 -8.014 1.00 82.69 412 GLN A O 1
ATOM 3291 N N . LEU A 1 413 ? -9.277 40.626 -8.385 1.00 84.88 413 LEU A N 1
ATOM 3292 C CA . LEU A 1 413 ? -8.429 40.988 -7.255 1.00 84.88 413 LEU A CA 1
ATOM 3293 C C . LEU A 1 413 ? -9.187 40.792 -5.928 1.00 84.88 413 LEU A C 1
ATOM 3295 O O . LEU A 1 413 ? -10.333 41.231 -5.797 1.00 84.88 413 LEU A O 1
ATOM 3299 N N . PRO A 1 414 ? -8.582 40.148 -4.916 1.00 83.19 414 PRO A N 1
ATOM 3300 C CA . PRO A 1 414 ? -9.251 39.933 -3.644 1.00 83.19 414 PRO A CA 1
ATOM 3301 C C . PRO A 1 414 ? -9.303 41.234 -2.838 1.00 83.19 414 PRO A C 1
ATOM 3303 O O . PRO A 1 414 ? -8.321 41.957 -2.751 1.00 83.19 414 PRO A O 1
ATOM 3306 N N . PHE A 1 415 ? -10.410 41.492 -2.148 1.00 85.62 415 PHE A N 1
ATOM 3307 C CA . PHE A 1 415 ? -10.563 42.662 -1.268 1.00 85.62 415 PHE A CA 1
ATOM 3308 C C . PHE A 1 415 ? -9.736 42.580 0.035 1.00 85.62 415 PHE A C 1
ATOM 3310 O O . PHE A 1 415 ? -9.727 43.517 0.831 1.00 85.62 415 PHE A O 1
ATOM 3317 N N . SER A 1 416 ? -9.079 41.444 0.298 1.00 86.44 416 SER A N 1
ATOM 3318 C CA . SER A 1 416 ? -8.169 41.239 1.432 1.00 86.44 416 SER A CA 1
ATOM 3319 C C . SER A 1 416 ? -7.082 40.210 1.110 1.00 86.44 416 SER A C 1
ATOM 3321 O O . SER A 1 416 ? -7.325 39.255 0.365 1.00 86.44 416 SER A O 1
ATOM 3323 N N . VAL A 1 417 ? -5.907 40.362 1.719 1.00 84.75 417 VAL A N 1
ATOM 3324 C CA . VAL A 1 417 ? -4.766 39.433 1.607 1.00 84.75 417 VAL A CA 1
ATOM 3325 C C . VAL A 1 417 ? -4.354 38.898 2.972 1.00 84.75 417 VAL A C 1
ATOM 3327 O O . VAL A 1 417 ? -4.732 39.450 4.003 1.00 84.75 417 VAL A O 1
ATOM 3330 N N . LEU A 1 418 ? -3.602 37.797 2.980 1.00 82.50 418 LEU A N 1
ATOM 3331 C CA . LEU A 1 418 ? -3.078 37.207 4.208 1.00 82.50 418 LEU A CA 1
ATOM 3332 C C . LEU A 1 418 ? -1.769 37.874 4.619 1.00 82.50 418 LEU A C 1
ATOM 3334 O O . LEU A 1 418 ? -0.836 37.951 3.822 1.00 82.50 418 LEU A O 1
ATOM 3338 N N . VAL A 1 419 ? -1.710 38.293 5.877 1.00 84.62 419 VAL A N 1
ATOM 3339 C CA . VAL A 1 419 ? -0.552 38.929 6.500 1.00 84.62 419 VAL A CA 1
ATOM 3340 C C . VAL A 1 419 ? -0.148 38.104 7.716 1.00 84.62 419 VAL A C 1
ATOM 3342 O O . VAL A 1 419 ? -0.986 37.822 8.573 1.00 84.62 419 VAL A O 1
ATOM 3345 N N . ASP A 1 420 ? 1.117 37.702 7.769 1.00 82.25 420 ASP A N 1
ATOM 3346 C CA . ASP A 1 420 ? 1.734 37.009 8.897 1.00 82.25 420 ASP A CA 1
ATOM 3347 C C . ASP A 1 420 ? 2.325 38.038 9.883 1.00 82.25 420 ASP A C 1
ATOM 3349 O O . ASP A 1 420 ? 2.880 39.067 9.479 1.00 82.25 420 ASP A O 1
ATOM 3353 N N . TYR A 1 421 ? 2.196 37.760 11.180 1.00 85.25 421 TYR A N 1
ATOM 3354 C CA . TYR A 1 421 ? 2.590 38.641 12.286 1.00 85.25 421 TYR A CA 1
ATOM 3355 C C . TYR A 1 421 ? 3.693 38.005 13.149 1.00 85.25 421 TYR A C 1
ATOM 3357 O O . TYR A 1 421 ? 3.828 36.782 13.182 1.00 85.25 421 TYR A O 1
ATOM 3365 N N . GLU A 1 422 ? 4.465 38.817 13.884 1.00 80.56 422 GLU A N 1
ATOM 3366 C CA . GLU A 1 422 ? 5.602 38.365 14.722 1.00 80.56 422 GLU A CA 1
ATOM 3367 C C . GLU A 1 422 ? 5.246 37.255 15.718 1.00 80.56 422 GLU A C 1
ATOM 3369 O O . G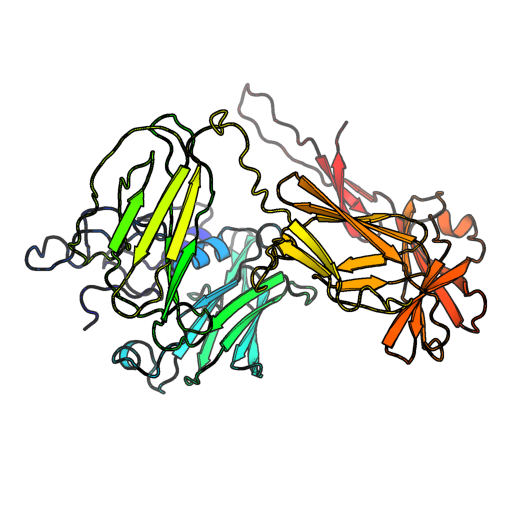LU A 1 422 ? 6.059 36.378 16.004 1.00 80.56 422 GLU A O 1
ATOM 3374 N N . SER A 1 423 ? 4.020 37.279 16.239 1.00 73.31 423 SER A N 1
ATOM 3375 C CA . SER A 1 423 ? 3.505 36.267 17.168 1.00 73.31 423 SER A CA 1
ATOM 3376 C C . SER A 1 423 ? 3.290 34.882 16.534 1.00 73.31 423 SER A C 1
ATOM 3378 O O . SER A 1 423 ? 2.975 33.932 17.248 1.00 73.31 423 SER A O 1
ATOM 3380 N N . GLY A 1 424 ? 3.463 34.749 15.213 1.00 66.62 424 GLY A N 1
ATOM 3381 C CA . GLY A 1 424 ? 3.317 33.502 14.457 1.00 66.62 424 GLY A CA 1
ATOM 3382 C C . GLY A 1 424 ? 1.917 33.253 13.878 1.00 66.62 424 GLY A C 1
ATOM 3383 O O . GLY A 1 424 ? 1.714 32.237 13.216 1.00 66.62 424 GLY A O 1
ATOM 3384 N N . GLY A 1 425 ? 0.956 34.157 14.104 1.00 72.94 425 GLY A N 1
ATOM 3385 C CA . GLY A 1 425 ? -0.403 34.092 13.547 1.00 72.94 425 GLY A CA 1
ATOM 3386 C C . GLY A 1 425 ? -0.560 34.823 12.205 1.00 72.94 425 GLY A C 1
ATOM 3387 O O . GLY A 1 425 ? 0.237 35.700 11.870 1.00 72.94 425 GLY A O 1
ATOM 3388 N N . ALA A 1 426 ? -1.618 34.489 11.453 1.00 79.44 426 ALA A N 1
ATOM 3389 C CA . ALA A 1 426 ? -1.945 35.111 10.164 1.00 79.44 426 ALA A CA 1
ATOM 3390 C C . ALA A 1 426 ? -3.370 35.687 10.137 1.00 79.44 426 ALA A C 1
ATOM 3392 O O . ALA A 1 426 ? -4.310 35.029 10.583 1.00 79.44 426 ALA A O 1
ATOM 3393 N N . LYS A 1 427 ? -3.547 36.878 9.555 1.00 81.62 427 LYS A N 1
ATOM 3394 C CA . LYS A 1 427 ? -4.834 37.592 9.463 1.00 81.62 427 LYS A CA 1
ATOM 3395 C C . LYS A 1 427 ? -5.133 38.041 8.032 1.00 81.62 427 LYS A C 1
ATOM 3397 O O . LYS A 1 427 ? -4.217 38.347 7.270 1.00 81.62 427 LYS A O 1
ATOM 3402 N N . ARG A 1 428 ? -6.419 38.106 7.662 1.00 82.50 428 ARG A N 1
ATOM 3403 C CA . ARG A 1 428 ? -6.868 38.800 6.446 1.00 82.50 428 ARG A CA 1
ATOM 3404 C C . ARG A 1 428 ? -6.937 40.303 6.694 1.00 82.50 428 ARG A C 1
ATOM 3406 O O . ARG A 1 428 ? -7.743 40.769 7.492 1.00 82.50 428 ARG A O 1
ATOM 3413 N N . VAL A 1 429 ? -6.133 41.059 5.958 1.00 85.38 429 VAL A N 1
ATOM 3414 C CA . VAL A 1 429 ? -6.133 42.524 5.994 1.00 85.38 429 VAL A CA 1
ATOM 3415 C C . VAL A 1 429 ? -6.706 43.041 4.685 1.00 85.38 429 VAL A C 1
ATOM 3417 O O . VAL A 1 429 ? -6.377 42.524 3.615 1.00 85.38 429 VAL A O 1
ATOM 3420 N N . LYS A 1 430 ? -7.608 44.021 4.769 1.00 88.44 430 LYS A N 1
ATOM 3421 C CA . LYS A 1 430 ? -8.190 44.660 3.587 1.00 88.44 430 LYS A CA 1
ATOM 3422 C C . LYS A 1 430 ? -7.097 45.333 2.768 1.00 88.44 430 LYS A C 1
ATOM 3424 O O . LYS A 1 430 ? -6.186 45.943 3.322 1.00 88.44 430 LYS A O 1
ATOM 3429 N N . V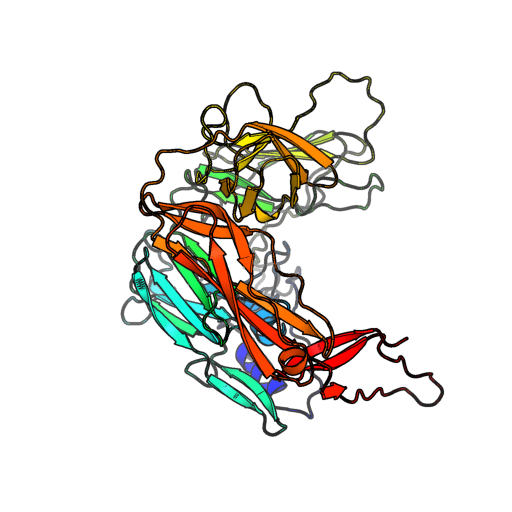AL A 1 431 ? -7.213 45.207 1.455 1.00 92.50 431 VAL A N 1
ATOM 3430 C CA . VAL A 1 431 ? -6.265 45.775 0.501 1.00 92.50 431 VAL A CA 1
ATOM 3431 C C . VAL A 1 431 ? -7.021 46.619 -0.509 1.00 92.50 431 VAL A C 1
ATOM 3433 O O . VAL A 1 431 ? -8.087 46.229 -0.992 1.00 92.50 431 VAL A O 1
ATOM 3436 N N . VAL A 1 432 ? -6.458 47.777 -0.822 1.00 92.88 432 VAL A N 1
ATOM 3437 C CA . VAL A 1 432 ? -6.891 48.610 -1.939 1.00 92.88 432 VAL A CA 1
ATOM 3438 C C . VAL A 1 432 ? -5.823 48.488 -3.012 1.00 92.88 432 VAL A C 1
ATOM 3440 O O . VAL A 1 432 ? -4.689 48.913 -2.810 1.00 92.88 432 VAL A O 1
ATOM 3443 N N . TRP A 1 433 ? -6.172 47.838 -4.118 1.00 93.44 433 TRP A N 1
ATOM 3444 C CA . TRP A 1 433 ? -5.253 47.619 -5.230 1.00 93.44 433 TRP A CA 1
ATOM 3445 C C . TRP A 1 433 ? -5.150 48.853 -6.116 1.00 93.44 433 TRP A C 1
ATOM 3447 O O . TRP A 1 433 ? -6.124 49.590 -6.281 1.00 93.44 433 TRP A O 1
ATOM 3457 N N . GLU A 1 434 ? -3.978 49.033 -6.710 1.00 93.81 434 GLU A N 1
ATOM 3458 C CA . GLU A 1 434 ? -3.789 49.973 -7.805 1.00 93.81 434 GLU A CA 1
ATOM 3459 C C . GLU A 1 434 ? -4.627 49.573 -9.028 1.00 93.81 434 GLU A C 1
ATOM 3461 O O . GLU A 1 434 ? -4.988 48.408 -9.228 1.00 93.81 434 GLU A O 1
ATOM 3466 N N . GLU A 1 435 ? -4.958 50.567 -9.848 1.00 91.75 435 GLU A N 1
ATOM 3467 C CA . GLU A 1 435 ? -5.686 50.350 -11.092 1.00 91.75 435 GLU A CA 1
ATOM 3468 C C . GLU A 1 435 ? -4.810 49.588 -12.091 1.00 91.75 435 GLU A C 1
ATOM 3470 O O . GLU A 1 435 ? -3.643 49.920 -12.289 1.00 91.75 435 GLU A O 1
ATOM 3475 N N . ILE A 1 436 ? -5.382 48.566 -12.733 1.00 93.25 436 ILE A N 1
ATOM 3476 C CA . ILE A 1 436 ? -4.700 47.807 -13.783 1.00 93.25 436 ILE A CA 1
ATOM 3477 C C . ILE A 1 436 ? -4.891 48.541 -15.119 1.00 93.25 436 ILE A C 1
ATOM 3479 O O . ILE A 1 436 ? -6.036 48.652 -15.574 1.00 93.25 436 ILE A O 1
ATOM 3483 N N . PRO A 1 437 ? -3.814 48.997 -15.784 1.00 92.12 437 PRO A N 1
ATOM 3484 C CA . PRO A 1 437 ? -3.913 49.585 -17.115 1.00 92.12 437 PRO A CA 1
ATOM 3485 C C . PRO A 1 437 ? -4.451 48.573 -18.136 1.00 92.12 437 PRO A C 1
ATOM 3487 O O . PRO A 1 437 ? -4.022 47.420 -18.171 1.00 92.12 437 PRO A O 1
ATOM 3490 N N . GLU A 1 438 ? -5.348 49.002 -19.031 1.00 90.00 438 GLU A N 1
ATOM 3491 C CA . GLU A 1 438 ? -5.879 48.131 -20.099 1.00 90.00 438 GLU A CA 1
ATOM 3492 C C . GLU A 1 438 ? -4.770 47.552 -21.000 1.00 90.00 438 GLU A C 1
ATOM 3494 O O . GLU A 1 438 ? -4.898 46.443 -21.524 1.00 90.00 438 GLU A O 1
ATOM 3499 N N . GLU A 1 439 ? -3.659 48.279 -21.163 1.00 90.12 439 GLU A N 1
ATOM 3500 C CA . GLU A 1 439 ? -2.513 47.853 -21.973 1.00 90.12 439 GLU A CA 1
ATOM 3501 C C . GLU A 1 439 ? -1.805 46.605 -21.426 1.00 90.12 439 GLU A C 1
ATOM 3503 O O . GLU A 1 439 ? -1.358 45.768 -22.217 1.00 90.12 439 GLU A O 1
ATOM 3508 N N . ASP A 1 440 ? -1.790 46.419 -20.103 1.00 89.50 440 ASP A N 1
ATOM 3509 C CA . ASP A 1 440 ? -1.209 45.241 -19.449 1.00 89.50 440 ASP A CA 1
ATOM 3510 C C . ASP A 1 440 ? -2.086 43.990 -19.611 1.00 89.50 440 ASP A C 1
ATOM 3512 O O . ASP A 1 440 ? -1.614 42.863 -19.488 1.00 89.50 440 ASP A O 1
ATOM 3516 N N . LEU A 1 441 ? -3.364 44.156 -19.968 1.00 89.31 441 LEU A N 1
ATOM 3517 C CA . LEU A 1 441 ? -4.277 43.048 -20.270 1.00 89.31 441 LEU A CA 1
ATOM 3518 C C . LEU A 1 441 ? -4.294 42.681 -21.760 1.00 89.31 441 LEU A C 1
ATOM 3520 O O . LEU A 1 441 ? -4.884 41.667 -22.146 1.00 89.31 441 LEU A O 1
ATOM 3524 N N . ALA A 1 442 ? -3.670 43.490 -22.621 1.00 87.38 442 ALA A N 1
ATOM 3525 C CA . ALA A 1 442 ? -3.802 43.381 -24.073 1.00 87.38 442 ALA A CA 1
ATOM 3526 C C . ALA A 1 442 ? -2.908 42.302 -24.714 1.00 87.38 442 ALA A C 1
ATOM 3528 O O . ALA A 1 442 ? -3.117 41.939 -25.877 1.00 87.38 442 ALA A O 1
ATOM 3529 N N . ARG A 1 443 ? -1.918 41.765 -23.990 1.00 85.69 443 ARG A N 1
ATOM 3530 C CA . ARG A 1 443 ? -0.970 40.756 -24.499 1.00 85.69 443 ARG A CA 1
ATOM 3531 C C . ARG A 1 443 ? -0.695 39.678 -23.452 1.00 85.69 443 ARG A C 1
ATOM 3533 O O . ARG A 1 443 ? -0.908 39.896 -22.270 1.00 85.69 443 ARG A O 1
ATOM 3540 N N . PHE A 1 444 ? -0.204 38.517 -23.880 1.00 83.62 444 PHE A N 1
ATOM 3541 C CA . PHE A 1 444 ? 0.212 37.469 -22.947 1.00 83.62 444 PHE A CA 1
ATOM 3542 C C . PHE A 1 444 ? 1.549 37.841 -22.309 1.00 83.62 444 PHE A C 1
ATOM 3544 O O . PHE A 1 444 ? 2.561 37.925 -23.005 1.00 83.62 444 PHE A O 1
ATOM 3551 N N . HIS A 1 445 ? 1.539 38.095 -21.007 1.00 87.56 445 HIS A N 1
ATOM 3552 C CA . HIS A 1 445 ? 2.724 38.276 -20.175 1.00 87.56 445 HIS A CA 1
ATOM 3553 C C . HIS A 1 445 ? 2.338 38.197 -18.698 1.00 87.56 445 HIS A C 1
ATOM 3555 O O . HIS A 1 445 ? 1.174 37.990 -18.347 1.00 87.56 445 HIS A O 1
ATOM 3561 N N . GLU A 1 446 ? 3.332 38.382 -17.839 1.00 86.62 446 GLU A N 1
ATOM 3562 C CA . GLU A 1 446 ? 3.136 38.571 -16.411 1.00 86.62 446 GLU A CA 1
ATOM 3563 C C . GLU A 1 446 ? 3.409 40.031 -16.046 1.00 86.62 446 GLU A C 1
ATOM 3565 O O . GLU A 1 446 ? 4.300 40.668 -16.622 1.00 86.62 446 GLU A O 1
ATOM 3570 N N . PHE A 1 447 ? 2.651 40.561 -15.095 1.00 91.81 447 PHE A N 1
ATOM 3571 C CA . PHE A 1 447 ? 2.904 41.858 -14.474 1.00 91.81 447 PHE A CA 1
ATOM 3572 C C . PHE A 1 447 ? 2.512 41.821 -12.997 1.00 91.81 447 PHE A C 1
ATOM 3574 O O . PHE A 1 447 ? 1.880 40.871 -12.532 1.00 91.81 447 PHE A O 1
ATOM 3581 N N . THR A 1 448 ? 2.916 42.842 -12.249 1.00 90.56 448 THR A N 1
ATOM 3582 C CA . THR A 1 448 ? 2.664 42.936 -10.811 1.00 90.56 448 THR A CA 1
ATOM 3583 C C . THR A 1 448 ? 1.758 44.119 -10.527 1.00 90.56 448 THR A C 1
ATOM 3585 O O . THR A 1 448 ? 2.017 45.215 -11.011 1.00 90.56 448 THR A O 1
ATOM 3588 N N . VAL A 1 449 ? 0.732 43.892 -9.714 1.00 93.25 449 VAL A N 1
ATOM 3589 C CA . VAL A 1 449 ? -0.153 44.931 -9.185 1.00 93.25 449 VAL A CA 1
ATOM 3590 C C . VAL A 1 449 ? 0.160 45.102 -7.708 1.00 93.25 449 VAL A C 1
ATOM 3592 O O . VAL A 1 449 ? 0.129 44.124 -6.952 1.00 93.25 449 VAL A O 1
ATOM 3595 N N . SER A 1 450 ? 0.476 46.327 -7.305 1.00 92.44 450 SER A N 1
ATOM 3596 C CA . SER A 1 450 ? 0.676 46.675 -5.902 1.00 92.44 450 SER A CA 1
ATOM 3597 C C . SER A 1 450 ? -0.654 47.049 -5.252 1.00 92.44 450 SER A C 1
ATOM 3599 O O . SER A 1 450 ? -1.601 47.484 -5.910 1.00 92.44 450 SER A O 1
ATOM 3601 N N . GLY A 1 451 ? -0.761 46.838 -3.945 1.00 93.06 451 GLY A N 1
ATOM 3602 C CA . GLY A 1 451 ? -1.943 47.206 -3.180 1.00 93.06 451 GLY A CA 1
ATOM 3603 C C . GLY A 1 451 ? -1.582 47.665 -1.780 1.00 93.06 451 GLY A C 1
ATOM 3604 O O . GLY A 1 451 ? -0.729 47.072 -1.123 1.00 93.06 451 GLY A O 1
ATOM 3605 N N . GLN A 1 452 ? -2.255 48.706 -1.303 1.00 93.00 452 GLN A N 1
ATOM 3606 C CA . GLN A 1 452 ? -2.014 49.250 0.026 1.00 93.00 452 GLN A CA 1
ATOM 3607 C C . GLN A 1 452 ? -2.904 48.565 1.061 1.00 93.00 452 GLN A C 1
ATOM 3609 O O . GLN A 1 452 ? -4.116 48.422 0.864 1.00 93.00 452 GLN A O 1
ATOM 3614 N N . LEU A 1 453 ? -2.297 48.128 2.165 1.00 90.56 453 LEU A N 1
ATOM 3615 C CA . LEU A 1 453 ? -3.005 47.467 3.254 1.00 90.56 453 LEU A CA 1
ATOM 3616 C C . LEU A 1 453 ? -3.630 48.486 4.209 1.00 90.56 453 LEU A C 1
ATOM 3618 O O . LEU A 1 453 ? -2.984 49.433 4.656 1.00 90.56 453 LEU A O 1
ATOM 3622 N N . GLU A 1 454 ? -4.899 48.281 4.554 1.00 87.38 454 GLU A N 1
ATOM 3623 C CA . GLU A 1 454 ? -5.610 49.163 5.479 1.00 87.38 454 GLU A CA 1
ATOM 3624 C C . GLU A 1 454 ? -5.003 49.067 6.890 1.00 87.38 454 GLU A C 1
ATOM 3626 O O . GLU A 1 454 ? -5.011 48.007 7.517 1.00 87.38 454 GLU A O 1
ATOM 3631 N N . GLY A 1 455 ? -4.480 50.188 7.396 1.00 82.19 455 GLY A N 1
ATOM 3632 C CA . GLY A 1 455 ? -3.942 50.294 8.756 1.00 82.19 455 GLY A CA 1
ATOM 3633 C C . GLY A 1 455 ? -2.534 49.722 8.963 1.00 82.19 455 GLY A C 1
ATOM 3634 O O . GLY A 1 455 ? -2.095 49.656 10.110 1.00 82.19 455 GLY A O 1
ATOM 3635 N N . LEU A 1 456 ? -1.822 49.334 7.897 1.00 85.69 456 LEU A N 1
ATOM 3636 C CA . LEU A 1 456 ? -0.442 48.834 7.956 1.00 85.69 456 LEU A CA 1
ATOM 3637 C C . LEU A 1 456 ? 0.474 49.605 6.996 1.00 85.69 456 LEU A C 1
ATOM 3639 O O . LEU A 1 456 ? 0.072 49.949 5.890 1.00 85.69 456 LEU A O 1
ATOM 3643 N N . ASP A 1 457 ? 1.729 49.808 7.402 1.00 84.56 457 ASP A N 1
ATOM 3644 C CA . ASP A 1 457 ? 2.800 50.363 6.556 1.00 84.56 457 ASP A CA 1
ATOM 3645 C C . ASP A 1 457 ? 3.509 49.239 5.771 1.00 84.56 457 ASP A C 1
ATOM 3647 O O . ASP A 1 457 ? 4.723 49.062 5.828 1.00 84.56 457 ASP A O 1
ATOM 3651 N N . LEU A 1 458 ? 2.708 48.384 5.129 1.00 86.56 458 LEU A N 1
ATOM 3652 C CA . LEU A 1 458 ? 3.150 47.270 4.289 1.00 86.56 458 LEU A CA 1
ATOM 3653 C C . LEU A 1 458 ? 2.329 47.252 2.998 1.00 86.56 458 LEU A C 1
ATOM 3655 O O . LEU A 1 458 ? 1.123 47.512 3.007 1.00 86.56 458 LEU A O 1
ATOM 3659 N N . GLU A 1 459 ? 2.976 46.874 1.900 1.00 90.12 459 GLU A N 1
ATOM 3660 C CA . GLU A 1 459 ? 2.344 46.739 0.588 1.00 90.12 459 GLU A CA 1
ATOM 3661 C C . GLU A 1 459 ? 2.108 45.265 0.242 1.00 90.12 459 GLU A C 1
ATOM 3663 O O . GLU A 1 459 ? 2.939 44.389 0.492 1.00 90.12 459 GLU A O 1
ATOM 3668 N N . ALA A 1 460 ? 0.950 44.988 -0.350 1.00 90.25 460 ALA A N 1
ATOM 3669 C CA . ALA A 1 460 ? 0.627 43.713 -0.962 1.00 90.25 460 ALA A CA 1
ATOM 3670 C C . ALA A 1 460 ? 1.046 43.706 -2.433 1.00 90.25 460 ALA A C 1
ATOM 3672 O O . ALA A 1 460 ? 0.985 44.724 -3.117 1.00 90.25 460 ALA A O 1
ATOM 3673 N N . SER A 1 461 ? 1.419 42.530 -2.936 1.00 89.00 461 SER A N 1
ATOM 3674 C CA . SER A 1 461 ? 1.823 42.343 -4.326 1.00 89.00 461 SER A CA 1
ATOM 3675 C C . SER A 1 461 ? 1.085 41.155 -4.940 1.00 89.00 461 SER A C 1
ATOM 3677 O O . SER A 1 461 ? 1.107 40.045 -4.393 1.00 89.00 461 SER A O 1
ATOM 3679 N N . ALA A 1 462 ? 0.414 41.396 -6.067 1.00 88.50 462 ALA A N 1
ATOM 3680 C CA . ALA A 1 462 ? -0.267 40.385 -6.862 1.00 88.50 462 ALA A CA 1
ATOM 3681 C C . ALA A 1 462 ? 0.422 40.223 -8.219 1.00 88.50 462 ALA A C 1
ATOM 3683 O O . ALA A 1 462 ? 0.427 41.144 -9.030 1.00 88.50 462 ALA A O 1
ATOM 3684 N N . GLN A 1 463 ? 0.963 39.041 -8.496 1.00 86.62 463 GLN A N 1
ATOM 3685 C CA . GLN A 1 463 ? 1.473 38.694 -9.818 1.00 86.62 463 GLN A CA 1
ATOM 3686 C C . GLN A 1 463 ? 0.314 38.228 -10.702 1.00 86.62 463 GLN A C 1
ATOM 3688 O O . GLN A 1 463 ? -0.276 37.176 -10.458 1.00 86.62 463 GLN A O 1
ATOM 3693 N N . VAL A 1 464 ? -0.018 38.998 -11.730 1.00 88.19 464 VAL A N 1
ATOM 3694 C CA . VAL A 1 464 ? -1.071 38.682 -12.696 1.00 88.19 464 VAL A CA 1
ATOM 3695 C C . VAL A 1 464 ? -0.438 38.058 -13.933 1.00 88.19 464 VAL A C 1
ATOM 3697 O O . VAL A 1 464 ? 0.451 38.638 -14.548 1.00 88.19 464 VAL A O 1
ATOM 3700 N N . CYS A 1 465 ? -0.906 36.871 -14.304 1.00 82.94 465 CYS A N 1
ATOM 3701 C CA . CYS A 1 465 ? -0.557 36.192 -15.546 1.00 82.94 465 CYS A CA 1
ATOM 3702 C C . CYS A 1 465 ? -1.716 36.318 -16.538 1.00 82.94 465 CYS A C 1
ATOM 3704 O O . CYS A 1 465 ? -2.778 35.720 -16.333 1.00 82.94 465 CYS A O 1
ATOM 3706 N N . VAL A 1 466 ? -1.505 37.064 -17.622 1.00 85.94 466 VAL A N 1
ATOM 3707 C CA . VAL A 1 466 ? -2.444 37.111 -18.746 1.00 85.94 466 VAL A CA 1
ATOM 3708 C C . VAL A 1 466 ? -2.171 35.906 -19.627 1.00 85.94 466 VAL A C 1
ATOM 3710 O O . VAL A 1 466 ? -1.133 35.828 -20.292 1.00 85.94 466 VAL A O 1
ATOM 3713 N N . GLN A 1 467 ? -3.094 34.953 -19.613 1.00 81.81 467 GLN A N 1
ATOM 3714 C CA . GLN A 1 467 ? -2.937 33.668 -20.274 1.00 81.81 467 GLN A CA 1
ATOM 3715 C C . GLN A 1 467 ? -3.962 33.449 -21.388 1.00 81.81 467 GLN A C 1
ATOM 3717 O O . GLN A 1 467 ? -4.989 34.119 -21.474 1.00 81.81 467 GLN A O 1
ATOM 3722 N N . GLY A 1 468 ? -3.664 32.507 -22.276 1.00 75.88 468 GLY A N 1
ATOM 3723 C CA . GLY A 1 468 ? -4.588 32.050 -23.306 1.00 75.88 468 GLY A CA 1
ATOM 3724 C C . GLY A 1 468 ? -4.083 30.792 -23.997 1.00 75.88 468 GLY A C 1
ATOM 3725 O O . GLY A 1 468 ? -2.940 30.379 -23.804 1.00 75.88 468 GLY A O 1
ATOM 3726 N N . ILE A 1 469 ? -4.942 30.176 -24.806 1.00 76.62 469 ILE A N 1
ATOM 3727 C CA . ILE A 1 469 ? -4.609 28.962 -25.558 1.00 76.62 469 ILE A CA 1
ATOM 3728 C C . ILE A 1 469 ? -3.675 29.336 -26.714 1.00 76.62 469 ILE A C 1
ATOM 3730 O O . ILE A 1 469 ? -4.066 30.067 -27.624 1.00 76.62 469 ILE A O 1
ATOM 3734 N N . CYS A 1 470 ? -2.450 28.816 -26.694 1.00 72.06 470 CYS A N 1
ATOM 3735 C CA . CYS A 1 470 ? -1.460 29.015 -27.753 1.00 72.06 470 CYS A CA 1
ATOM 3736 C C . CYS A 1 470 ? -1.394 27.848 -28.737 1.00 72.06 470 CYS A C 1
ATOM 3738 O O . CYS A 1 470 ? -1.078 28.058 -29.907 1.00 72.06 470 CYS A O 1
ATOM 3740 N N . ALA A 1 471 ? -1.707 26.633 -28.292 1.00 74.44 471 ALA A N 1
ATOM 3741 C CA . ALA A 1 471 ? -1.849 25.483 -29.172 1.00 74.44 471 ALA A CA 1
ATOM 3742 C C . ALA A 1 471 ? -2.884 24.501 -28.624 1.00 74.44 471 ALA A C 1
ATOM 3744 O O . ALA A 1 471 ? -3.099 24.411 -27.417 1.00 74.44 471 ALA A O 1
ATOM 3745 N N . ILE A 1 472 ? -3.495 23.744 -29.528 1.00 79.62 472 ILE A N 1
ATOM 3746 C CA . ILE A 1 472 ? -4.275 22.552 -29.200 1.00 79.62 472 ILE A CA 1
ATOM 3747 C C . ILE A 1 472 ? -3.431 21.373 -29.672 1.00 79.62 472 ILE A C 1
ATOM 3749 O O . ILE A 1 472 ? -3.025 21.339 -30.837 1.00 79.62 472 ILE A O 1
ATOM 3753 N N . GLU A 1 473 ? -3.112 20.444 -28.776 1.00 79.06 473 GLU A N 1
ATOM 3754 C CA . GLU A 1 473 ? -2.370 19.249 -29.162 1.00 79.06 473 GLU A CA 1
ATOM 3755 C C . GLU A 1 473 ? -3.265 18.384 -30.062 1.00 79.06 473 GLU A C 1
ATOM 3757 O O . GLU A 1 473 ? -4.427 18.113 -29.760 1.00 79.06 473 GLU A O 1
ATOM 3762 N N . SER A 1 474 ? -2.734 17.987 -31.218 1.00 75.06 474 SER A N 1
ATOM 3763 C CA . SER A 1 474 ? -3.477 17.192 -32.192 1.00 75.06 474 SER A CA 1
ATOM 3764 C C . SER A 1 474 ? -3.637 15.751 -31.706 1.00 75.06 474 SER A C 1
ATOM 3766 O O . SER A 1 474 ? -2.648 15.021 -31.616 1.00 75.06 474 SER A O 1
ATOM 3768 N N . GLU A 1 475 ? -4.878 15.334 -31.471 1.00 74.06 475 GLU A N 1
ATOM 3769 C CA . GLU A 1 475 ? -5.236 13.959 -31.114 1.00 74.06 475 GLU A CA 1
ATOM 3770 C C . GLU A 1 475 ? -5.386 13.085 -32.371 1.00 74.06 475 GLU A C 1
ATOM 3772 O O . GLU A 1 475 ? -5.934 13.515 -33.390 1.00 74.06 475 GLU A O 1
ATOM 3777 N N . ARG A 1 476 ? -4.907 11.835 -32.317 1.00 79.38 476 ARG A N 1
ATOM 3778 C CA . ARG A 1 476 ? -5.140 10.834 -33.372 1.00 79.38 476 ARG A CA 1
ATOM 3779 C C . ARG A 1 476 ? -5.893 9.650 -32.796 1.00 79.38 476 ARG A C 1
ATOM 3781 O O . ARG A 1 476 ? -5.405 8.994 -31.883 1.00 79.38 476 ARG A O 1
ATOM 3788 N N . VAL A 1 477 ? -7.034 9.340 -33.398 1.00 78.56 477 VAL A N 1
ATOM 3789 C CA . VAL A 1 477 ? -7.834 8.157 -33.075 1.00 78.56 477 VAL A CA 1
ATOM 3790 C C . VAL A 1 477 ? -7.746 7.140 -34.206 1.00 78.56 477 VAL A C 1
ATOM 3792 O O . VAL A 1 477 ? -7.754 7.497 -35.385 1.00 78.56 477 VAL A O 1
ATOM 3795 N N . TRP A 1 478 ? -7.664 5.865 -33.842 1.00 78.69 478 TRP A N 1
ATOM 3796 C CA . TRP A 1 478 ? -7.655 4.743 -34.776 1.00 78.69 478 TRP A CA 1
ATOM 3797 C C . TRP A 1 478 ? -8.907 3.906 -34.547 1.00 78.69 478 TRP A C 1
ATOM 3799 O O . TRP A 1 478 ? -9.342 3.742 -33.411 1.00 78.69 478 TRP A O 1
ATOM 3809 N N . THR A 1 479 ? -9.487 3.382 -35.623 1.00 84.44 479 THR A N 1
ATOM 3810 C CA . THR A 1 479 ? -10.662 2.509 -35.560 1.00 84.44 479 THR A CA 1
ATOM 3811 C C . THR A 1 479 ? -10.544 1.383 -36.576 1.00 84.44 479 THR A C 1
ATOM 3813 O O . THR A 1 479 ? -9.793 1.491 -37.553 1.00 84.44 479 THR A O 1
ATOM 3816 N N . LEU A 1 480 ? -11.270 0.294 -36.340 1.00 80.81 480 LEU A N 1
ATOM 3817 C CA . LEU A 1 480 ? -11.329 -0.837 -37.255 1.00 80.81 480 LEU A CA 1
ATOM 3818 C C . LEU A 1 480 ? -12.126 -0.478 -38.515 1.00 80.81 480 LEU A C 1
ATOM 3820 O O . LEU A 1 480 ? -13.013 0.377 -38.522 1.00 80.81 480 LEU A O 1
ATOM 3824 N N . VAL A 1 481 ? -11.814 -1.156 -39.620 1.00 71.12 481 VAL A N 1
ATOM 3825 C CA . VAL A 1 481 ? -12.526 -0.971 -40.889 1.00 71.12 481 VAL A CA 1
ATOM 3826 C C . VAL A 1 481 ? -14.008 -1.319 -40.689 1.00 71.12 481 VAL A C 1
ATOM 3828 O O . VAL A 1 481 ? -14.327 -2.465 -40.387 1.00 71.12 481 VAL A O 1
ATOM 3831 N N . LYS A 1 482 ? -14.892 -0.336 -40.932 1.00 74.94 482 LYS A N 1
ATOM 3832 C CA . LYS A 1 482 ? -16.359 -0.344 -40.705 1.00 74.94 482 LYS A CA 1
ATOM 3833 C C . LYS A 1 482 ? -16.836 -0.046 -39.274 1.00 74.94 482 LYS A C 1
ATOM 3835 O O . LYS A 1 482 ? -18.041 -0.112 -39.044 1.00 74.94 482 LYS A O 1
ATOM 3840 N N . GLU A 1 483 ? -15.960 0.359 -38.360 1.00 81.19 483 GLU A N 1
ATOM 3841 C CA . GLU A 1 483 ? -16.350 0.863 -37.036 1.00 81.19 483 GLU A CA 1
ATOM 3842 C C . GLU A 1 483 ? -16.113 2.373 -36.925 1.00 81.19 483 GLU A C 1
ATOM 3844 O O . GLU A 1 483 ? -15.130 2.904 -37.445 1.00 81.19 483 GLU A O 1
ATOM 3849 N N . ALA A 1 484 ? -17.017 3.093 -36.258 1.00 83.69 484 ALA A N 1
ATOM 3850 C CA . ALA A 1 484 ? -16.862 4.530 -36.050 1.00 83.69 484 ALA A CA 1
ATOM 3851 C C . ALA A 1 484 ? -15.766 4.801 -35.000 1.00 83.69 484 ALA A C 1
ATOM 3853 O O . ALA A 1 484 ? -15.755 4.136 -33.965 1.00 83.69 484 ALA A O 1
ATOM 3854 N N . PRO A 1 485 ? -14.851 5.760 -35.226 1.00 83.19 485 PRO A N 1
ATOM 3855 C CA . PRO A 1 485 ? -13.839 6.099 -34.235 1.00 83.19 485 PRO A CA 1
ATOM 3856 C C . PRO A 1 485 ? -14.478 6.806 -33.037 1.00 83.19 485 PRO A C 1
ATOM 3858 O O . PRO A 1 485 ? -15.304 7.705 -33.205 1.00 83.19 485 PRO A O 1
ATOM 3861 N N . HIS A 1 486 ? -14.064 6.433 -31.828 1.00 81.75 486 HIS A N 1
ATOM 3862 C CA . HIS A 1 486 ? -14.470 7.133 -30.614 1.00 81.75 486 HIS A CA 1
ATOM 3863 C C . HIS A 1 486 ? -13.596 8.377 -30.426 1.00 81.75 486 HIS A C 1
ATOM 3865 O O . HIS A 1 486 ? -12.410 8.267 -30.116 1.00 81.75 486 HIS A O 1
ATOM 3871 N N . LEU A 1 487 ? -14.169 9.561 -30.644 1.00 82.69 487 LEU A N 1
ATOM 3872 C CA . LEU A 1 487 ? -13.463 10.829 -30.457 1.00 82.69 487 LEU A CA 1
ATOM 3873 C C . LEU A 1 487 ? -13.363 11.177 -28.963 1.00 82.69 487 LEU A C 1
ATOM 3875 O O . LEU A 1 487 ? -14.295 10.880 -28.212 1.00 82.69 487 LEU A O 1
ATOM 3879 N N . PRO A 1 488 ? -12.253 11.787 -28.513 1.00 79.00 488 PRO A N 1
ATOM 3880 C CA . PRO A 1 488 ? -12.134 12.237 -27.135 1.00 79.00 488 PRO A CA 1
ATOM 3881 C C . PRO A 1 488 ? -13.096 13.402 -26.880 1.00 79.00 488 PRO A C 1
ATOM 3883 O O . PRO A 1 488 ? -13.259 14.292 -27.714 1.00 79.00 488 PRO A O 1
ATOM 3886 N N . ASP A 1 489 ? -13.718 13.414 -25.706 1.00 83.06 489 ASP A N 1
ATOM 3887 C CA . ASP A 1 489 ? -14.596 14.497 -25.257 1.00 83.06 489 ASP A CA 1
ATOM 3888 C C . ASP A 1 489 ? -13.808 15.712 -24.737 1.00 83.06 489 ASP A C 1
ATOM 3890 O O . ASP A 1 489 ? -14.393 16.765 -24.473 1.00 83.06 489 ASP A O 1
ATOM 3894 N N . ARG A 1 490 ? -12.477 15.593 -24.618 1.00 81.69 490 ARG A N 1
ATOM 3895 C CA . ARG A 1 490 ? -11.557 16.663 -24.221 1.00 81.69 490 ARG A CA 1
ATOM 3896 C C . ARG A 1 490 ? -10.267 16.640 -25.042 1.00 81.69 490 ARG A C 1
ATOM 3898 O O . ARG A 1 490 ? -9.748 15.576 -25.356 1.00 81.69 490 ARG A O 1
ATOM 3905 N N . VAL A 1 491 ? -9.719 17.815 -25.338 1.00 82.31 491 VAL A N 1
ATOM 3906 C CA . VAL A 1 491 ? -8.420 17.989 -26.013 1.00 82.31 491 VAL A CA 1
ATOM 3907 C C . VAL A 1 491 ? -7.425 18.671 -25.095 1.00 82.31 491 VAL A C 1
ATOM 3909 O O . VAL A 1 491 ? -7.802 19.505 -24.268 1.00 82.31 491 VAL A O 1
ATOM 3912 N N . LYS A 1 492 ? -6.147 18.331 -25.255 1.00 81.25 492 LYS A N 1
ATOM 3913 C CA . LYS A 1 492 ? -5.057 18.979 -24.528 1.00 81.25 492 LYS A CA 1
ATOM 3914 C C . LYS A 1 492 ? -4.730 20.328 -25.155 1.00 81.25 492 LYS A C 1
ATOM 3916 O O . LYS A 1 492 ? -4.634 20.470 -26.372 1.00 81.25 492 LYS A O 1
ATOM 3921 N N . LEU A 1 493 ? -4.551 21.317 -24.300 1.00 80.00 493 LEU A N 1
ATOM 3922 C CA . LEU A 1 493 ? -4.223 22.691 -24.632 1.00 80.00 493 LEU A CA 1
ATOM 3923 C C . LEU A 1 493 ? -2.819 22.997 -24.128 1.00 80.00 493 LEU A C 1
ATOM 3925 O O . LEU A 1 493 ? -2.431 22.529 -23.061 1.00 80.00 493 LEU A O 1
ATOM 3929 N N . VAL A 1 494 ? -2.091 23.831 -24.858 1.00 74.56 494 VAL A N 1
ATOM 3930 C CA . VAL A 1 494 ? -0.875 24.489 -24.381 1.00 74.56 494 VAL A CA 1
ATOM 3931 C C . VAL A 1 494 ? -1.207 25.960 -24.183 1.00 74.56 494 VAL A C 1
ATOM 3933 O O . VAL A 1 494 ? -1.602 26.641 -25.134 1.00 74.56 494 VAL A O 1
ATOM 3936 N N . LEU A 1 495 ? -1.073 26.437 -22.950 1.00 75.69 495 LEU A N 1
ATOM 3937 C CA . LEU A 1 495 ? -1.296 27.828 -22.579 1.00 75.69 495 LEU A CA 1
ATOM 3938 C C . LEU A 1 495 ? -0.053 28.679 -22.876 1.00 75.69 495 LEU A C 1
ATOM 3940 O O . LEU A 1 495 ? 1.057 28.166 -23.030 1.00 75.69 495 LEU A O 1
ATOM 3944 N N . SER A 1 496 ? -0.234 29.994 -22.959 1.00 71.75 496 SER A N 1
ATOM 3945 C CA . SER A 1 496 ? 0.817 30.969 -23.286 1.00 71.75 496 SER A CA 1
ATOM 3946 C C . SER A 1 496 ? 1.983 31.033 -22.299 1.00 71.75 496 SER A C 1
ATOM 3948 O O . SER A 1 496 ? 3.030 31.575 -22.639 1.00 71.75 496 SER A O 1
ATOM 3950 N N . ASP A 1 497 ? 1.829 30.470 -21.104 1.00 65.81 497 ASP A N 1
ATOM 3951 C CA . ASP A 1 497 ? 2.880 30.325 -20.091 1.00 65.81 497 ASP A CA 1
ATOM 3952 C C . ASP A 1 497 ? 3.565 28.941 -20.118 1.00 65.81 497 ASP A C 1
ATOM 3954 O O . ASP A 1 497 ? 4.385 28.621 -19.257 1.00 65.81 497 ASP A O 1
ATOM 3958 N N . GLY A 1 498 ? 3.230 28.104 -21.106 1.00 63.75 498 GLY A N 1
ATOM 3959 C CA . GLY A 1 498 ? 3.781 26.764 -21.292 1.00 63.75 498 GLY A CA 1
ATOM 3960 C C . GLY A 1 498 ? 3.104 25.666 -20.466 1.00 63.75 498 GLY A C 1
ATOM 3961 O O . GLY A 1 498 ? 3.477 24.498 -20.612 1.00 63.75 498 GLY A O 1
ATOM 3962 N N . ARG A 1 499 ? 2.106 25.986 -19.628 1.00 69.94 499 ARG A N 1
ATOM 3963 C CA . ARG A 1 499 ? 1.313 24.964 -18.928 1.00 69.94 499 ARG A CA 1
ATOM 3964 C C . ARG A 1 499 ? 0.409 24.211 -19.902 1.00 69.94 499 ARG A C 1
ATOM 3966 O O . ARG A 1 499 ? -0.038 24.750 -20.913 1.00 69.94 499 ARG A O 1
ATOM 3973 N N . ARG A 1 500 ? 0.137 22.943 -19.583 1.00 74.12 500 ARG A N 1
ATOM 3974 C CA . ARG A 1 500 ? -0.833 22.115 -20.305 1.00 74.12 500 ARG A CA 1
ATOM 3975 C C . ARG A 1 500 ? -2.147 22.058 -19.538 1.00 74.12 500 ARG A C 1
ATOM 3977 O O . ARG A 1 500 ? -2.125 21.875 -18.325 1.00 74.12 500 ARG A O 1
ATOM 3984 N N . ASP A 1 501 ? -3.259 22.176 -20.250 1.00 77.00 501 ASP A N 1
ATOM 3985 C CA . ASP A 1 501 ? -4.616 22.062 -19.701 1.00 77.00 501 ASP A CA 1
ATOM 3986 C C . ASP A 1 501 ? -5.491 21.182 -20.613 1.00 77.00 501 ASP A C 1
ATOM 3988 O O . ASP A 1 501 ? -5.027 20.708 -21.648 1.00 77.00 501 ASP A O 1
ATOM 3992 N N . THR A 1 502 ? -6.748 20.923 -20.251 1.00 78.19 502 THR A N 1
ATOM 3993 C CA . THR A 1 502 ? -7.693 20.149 -21.066 1.00 78.19 502 THR A CA 1
ATOM 3994 C C . THR A 1 502 ? -9.040 20.851 -21.190 1.00 78.19 502 THR A C 1
ATOM 3996 O O . THR A 1 502 ? -9.722 21.102 -20.196 1.00 78.19 502 THR A O 1
ATOM 3999 N N . ALA A 1 503 ? -9.490 21.099 -22.418 1.00 77.69 503 ALA A N 1
ATOM 4000 C CA . ALA A 1 503 ? -10.810 21.674 -22.677 1.00 77.69 503 ALA A CA 1
ATOM 4001 C C . ALA A 1 503 ? -11.760 20.638 -23.262 1.00 77.69 503 ALA A C 1
ATOM 4003 O O . ALA A 1 503 ? -11.347 19.765 -24.021 1.00 77.69 503 ALA A O 1
ATOM 4004 N N . LYS A 1 504 ? -13.042 20.749 -22.904 1.00 78.69 504 LYS A N 1
ATOM 4005 C CA . LYS A 1 504 ? -14.100 19.926 -23.486 1.00 78.69 504 LYS A CA 1
ATOM 4006 C C . LYS A 1 504 ? -14.299 20.301 -24.955 1.00 78.69 504 LYS A C 1
ATOM 4008 O O . LYS A 1 504 ? -14.351 21.484 -25.281 1.00 78.69 504 LYS A O 1
ATOM 4013 N N . VAL A 1 505 ? -14.417 19.297 -25.816 1.00 75.19 505 VAL A N 1
ATOM 4014 C CA . VAL A 1 505 ? -14.776 19.475 -27.226 1.00 75.19 505 VAL A CA 1
ATOM 4015 C C . VAL A 1 505 ? -16.302 19.501 -27.310 1.00 75.19 505 VAL A C 1
ATOM 4017 O O . VAL A 1 505 ? -16.955 18.573 -26.830 1.00 75.19 505 VAL A O 1
ATOM 4020 N N . THR A 1 506 ? -16.868 20.582 -27.849 1.00 67.25 506 THR A N 1
ATOM 4021 C CA . THR A 1 506 ? -18.322 20.779 -28.006 1.00 67.25 506 THR A CA 1
ATOM 4022 C C . THR A 1 506 ? -18.767 20.648 -29.443 1.00 67.25 506 THR A C 1
ATOM 4024 O O . THR A 1 506 ? -18.040 21.193 -30.307 1.00 67.25 506 THR A O 1
#